Protein AF-A0A9N8EXK6-F1 (afdb_monomer)

Secondary structure (DSSP, 8-state):
--HHHHHHHHHHHHHHHHHHHHHHHHHHHHHHHHHHHHHTTHHHHHHHHHHHHHHHHHHHHHHHHHHHHHHHHHHHHHHHHHHHHHHHHHHHHH---HHHHHHHHHHHSSHHHHHHHHHHHHHHHHHHHHHHHHHHHHHHHHHHHHHS-HHHHHHHHHHHTSSTHHHHHHHHHHHHHHHHHHHHHHHHHHHHHHHHHS-HHHHHHHHHHHHHHHHHHHHHHHHHHHHHHHHHHHHHHHHHHHHS--TT-HHHHHHHHHHHHHHHHHHHHHHHHHHHHHHHHHHHHHHHHHHHHHHHHHHHHHHHHHHHHHHHHHHHHHHHHHHHHHHHHHHHHHHHHHHHHHHHHHHTTTSHHHHHHHHHHHT-HHHHHHHHHHHHHHHHHHHHHHHHHHHHHHHHHHHHTS-HHHHTT--HHHHT--TTPPPPP--HHHHHHHHHHHHHHHHS-HHHHHHHHHHHHHHHHHHHHHHHHHHHHHHHHHHHHHHHHHHHHS---HHHHHHHHHHHHHHHHHHHHHHHHHHHHHHHHHHHHHHHHHHHHHHSHHHHTT--HHHHHHHHHHHHHHHHHHHHHHHHHHHHHHHHTT-

pLDDT: mean 72.61, std 12.37, range [32.59, 92.62]

Solvent-accessible surface area (backbone atoms only — not comparable to full-atom values): 29901 Å² total; per-residue (Å²): 131,62,71,68,56,56,54,50,52,45,55,50,47,52,54,50,47,57,51,47,50,56,48,48,53,52,47,48,56,48,45,54,52,47,51,52,29,57,74,68,57,45,42,61,54,42,53,52,48,48,50,52,40,33,52,54,34,24,53,33,18,50,54,28,29,53,34,30,54,52,41,44,55,52,47,49,56,51,40,53,52,39,49,52,51,36,53,44,57,49,32,74,75,78,64,78,51,72,66,52,50,51,55,48,47,46,51,66,72,38,57,57,50,50,49,49,52,51,51,46,49,51,40,46,58,39,43,50,52,29,35,53,34,50,50,52,34,42,51,43,52,52,58,42,55,75,58,48,56,67,70,58,50,54,51,33,55,63,63,54,72,76,73,55,68,65,60,50,49,52,50,49,58,52,47,53,56,59,70,47,41,67,60,56,52,49,54,47,50,50,30,43,55,45,48,77,73,39,38,53,75,55,20,49,54,41,44,40,52,36,33,55,51,46,46,57,48,52,54,49,38,44,53,45,36,50,53,50,26,53,52,20,52,50,49,25,54,50,29,49,54,58,73,75,45,73,81,85,48,59,69,61,50,47,53,49,48,31,54,53,49,49,50,56,70,43,32,74,52,50,51,53,44,37,56,48,39,46,53,51,49,53,53,52,44,52,40,54,50,52,52,48,55,50,51,52,54,52,47,56,22,51,52,47,29,46,51,28,41,58,63,28,50,60,31,37,54,52,23,41,52,29,44,53,52,28,49,57,38,49,54,52,37,50,55,52,47,49,53,51,33,55,44,46,56,44,37,78,66,73,45,77,65,14,56,51,39,50,52,62,55,29,72,30,56,69,59,51,48,45,44,50,39,46,50,53,29,42,52,30,42,51,51,22,33,52,29,39,49,52,32,26,52,36,45,46,52,20,56,73,56,41,52,58,44,72,46,73,84,58,52,52,77,65,64,30,61,56,97,81,61,86,78,80,80,84,52,67,67,59,44,53,51,44,51,53,45,32,52,46,35,68,73,47,55,69,67,58,18,54,58,45,45,41,60,44,38,49,51,48,48,58,50,46,53,50,47,51,53,51,45,51,52,52,45,50,48,34,52,50,52,48,53,52,38,55,54,61,71,48,87,78,53,73,69,57,44,52,54,48,52,38,50,50,27,24,47,39,53,53,32,54,52,44,44,53,46,36,55,48,47,40,54,46,43,51,44,52,44,52,34,52,51,45,48,48,64,53,52,21,55,79,47,60,72,66,56,52,70,66,60,52,52,51,51,52,50,50,50,52,47,52,55,50,48,55,49,50,50,53,52,49,53,51,51,52,57,54,49,67,73,73,110

Nearest PDB structures (foldseek):
  4tql-assembly1_A  TM=2.658E-01  e=2.166E+00  synthetic construct
  8w20-assembly1_A  TM=1.130E-01  e=6.879E-01  Streptomyces coelicolor A3(2)

Sequence (583 aa):
MPKWWQTAVGKVGDAIEDVGDAIEDAAEDVWDAGEDLVKNGTCYKTVSKLHQNGSECYQLAVETSELCETTQQRGNDMIEFGSEITETLHGFSTKMDVETLETIKDLMDGDRLRESMQLAKDMDDIALSCVDKSVRMMEIMEETMDTVPPPIQKMINKMAGNDDAEAIQEKERSMEILSTLDQDLDDVKFCIDALMHLNIATALKVGTQACENLYAKATLSRQMFNTIRGFSDEVSSYTEAIDEGDVGDMIKLAAKMKDMWHCLKLAGFMRQLAEGAAKVINVMIDLFKAMSDRLSTLWAALAFAKDCMTDCIEYVGQARTLVLDARDKSNLLVERSRFIAEKMKDIGSFNKESIAAAKELSDGDEIKEVISLATNMDDLVLECAGKVIIMVKRVNEGFHNLPDIITADIDVEEEGKKDEDPEPDDIEENVAQMDKSREIIENEDIITAARATVPGFRDILDNEDTCQNMLKVVEGFTGDANNTIESFLGVWDLESAMVKISEMCRMVRLGELIKQFAERVKRLLNSIIAWLKSMVDKISIDNLTKIDLGDTIEGAVDAIKDSAEDFAETAGDIAQKLQFWKD

Structure (mmCIF, N/CA/C/O backbone):
data_AF-A0A9N8EXK6-F1
#
_entry.id   AF-A0A9N8EXK6-F1
#
loop_
_atom_site.group_PDB
_atom_site.id
_atom_site.type_symbol
_atom_site.label_atom_id
_atom_site.label_alt_id
_atom_site.label_comp_id
_atom_site.label_asym_id
_atom_site.label_entity_id
_atom_site.label_seq_id
_atom_site.pdbx_PDB_ins_code
_atom_site.Cartn_x
_atom_site.Cartn_y
_atom_site.Cartn_z
_atom_site.occupancy
_atom_site.B_iso_or_equiv
_atom_site.auth_seq_id
_atom_site.auth_comp_id
_atom_site.auth_asym_id
_atom_site.auth_atom_id
_atom_site.pdbx_PDB_model_num
ATOM 1 N N . MET A 1 1 ? 84.490 -1.532 -56.311 1.00 47.28 1 MET A N 1
ATOM 2 C CA . MET A 1 1 ? 83.306 -1.924 -55.515 1.00 47.28 1 MET A CA 1
ATOM 3 C C . MET A 1 1 ? 83.463 -3.364 -55.050 1.00 47.28 1 MET A C 1
ATOM 5 O O . MET A 1 1 ? 83.958 -4.165 -55.838 1.00 47.28 1 MET A O 1
ATOM 9 N N . PRO A 1 2 ? 83.089 -3.702 -53.806 1.00 49.09 2 PRO A N 1
ATOM 10 C CA . PRO A 1 2 ? 83.082 -5.084 -53.328 1.00 49.09 2 PRO A CA 1
ATOM 11 C C . PRO A 1 2 ? 82.089 -5.950 -54.123 1.00 49.09 2 PRO A C 1
ATOM 13 O O . PRO A 1 2 ? 80.990 -5.489 -54.418 1.00 49.09 2 PRO A O 1
ATOM 16 N N . LYS A 1 3 ? 82.435 -7.209 -54.433 1.00 50.03 3 LYS A N 1
ATOM 17 C CA . LYS A 1 3 ? 81.564 -8.136 -55.195 1.00 50.03 3 LYS A CA 1
ATOM 18 C C . LYS A 1 3 ? 80.172 -8.318 -54.573 1.00 50.03 3 LYS A C 1
ATOM 20 O O . LYS A 1 3 ? 79.199 -8.435 -55.303 1.00 50.03 3 LYS A O 1
ATOM 25 N N . TRP A 1 4 ? 80.065 -8.272 -53.244 1.00 50.50 4 TRP A N 1
ATOM 26 C CA . TRP A 1 4 ? 78.782 -8.381 -52.542 1.00 50.50 4 TRP A CA 1
ATOM 27 C C . TRP A 1 4 ? 77.844 -7.193 -52.811 1.00 50.50 4 TRP A C 1
ATOM 29 O O . TRP A 1 4 ? 76.633 -7.374 -52.812 1.00 50.50 4 TRP A O 1
ATOM 39 N N . TRP A 1 5 ? 78.386 -6.007 -53.115 1.00 32.59 5 TRP A N 1
ATOM 40 C CA . TRP A 1 5 ? 77.599 -4.827 -53.480 1.00 32.59 5 TRP A CA 1
ATOM 41 C C . TRP A 1 5 ? 76.965 -4.988 -54.863 1.00 32.59 5 TRP A C 1
ATOM 43 O O . TRP A 1 5 ? 75.802 -4.663 -55.051 1.00 32.59 5 TRP A O 1
ATOM 53 N N . GLN A 1 6 ? 77.700 -5.549 -55.827 1.00 45.50 6 GLN A N 1
ATOM 54 C CA . GLN A 1 6 ? 77.165 -5.829 -57.165 1.00 45.50 6 GLN A CA 1
ATOM 55 C C . GLN A 1 6 ? 76.094 -6.925 -57.135 1.00 45.50 6 GLN A C 1
ATOM 57 O O . GLN A 1 6 ? 75.105 -6.817 -57.845 1.00 45.50 6 GLN A O 1
ATOM 62 N N . THR A 1 7 ? 76.242 -7.940 -56.278 1.00 54.22 7 THR A N 1
ATOM 63 C CA . THR A 1 7 ? 75.213 -8.977 -56.095 1.00 54.22 7 THR A CA 1
ATOM 64 C C . THR A 1 7 ? 73.978 -8.455 -55.355 1.00 54.22 7 THR A C 1
ATOM 66 O O . THR A 1 7 ? 72.872 -8.865 -55.680 1.00 54.22 7 THR A O 1
ATOM 69 N N . ALA A 1 8 ? 74.139 -7.550 -54.385 1.00 38.84 8 ALA A N 1
ATOM 70 C CA . ALA A 1 8 ? 73.014 -6.924 -53.688 1.00 38.84 8 ALA A CA 1
ATOM 71 C C . ALA A 1 8 ? 72.250 -5.946 -54.594 1.00 38.84 8 ALA A C 1
ATOM 73 O O . ALA A 1 8 ? 71.028 -5.990 -54.629 1.00 38.84 8 ALA A O 1
ATOM 74 N N . VAL A 1 9 ? 72.959 -5.121 -55.372 1.00 39.28 9 VAL A N 1
ATOM 75 C CA . VAL A 1 9 ? 72.348 -4.226 -56.368 1.00 39.28 9 VAL A CA 1
ATOM 76 C C . VAL A 1 9 ? 71.704 -5.020 -57.504 1.00 39.28 9 VAL A C 1
ATOM 78 O O . VAL A 1 9 ? 70.637 -4.632 -57.949 1.00 39.28 9 VAL A O 1
ATOM 81 N N . GLY A 1 10 ? 72.298 -6.145 -57.921 1.00 42.47 10 GLY A N 1
ATOM 82 C CA . GLY A 1 10 ? 71.691 -7.067 -58.885 1.00 42.47 10 GLY A CA 1
ATOM 83 C C . GLY A 1 10 ? 70.380 -7.652 -58.369 1.00 42.47 10 GLY A C 1
ATOM 84 O O . GLY A 1 10 ? 69.368 -7.480 -59.012 1.00 42.47 10 GLY A O 1
ATOM 85 N N . LYS A 1 11 ? 70.354 -8.201 -57.147 1.00 48.88 11 LYS A N 1
ATOM 86 C CA . LYS A 1 11 ? 69.117 -8.738 -56.546 1.00 48.88 11 LYS A CA 1
ATOM 87 C C . LYS A 1 11 ? 68.039 -7.685 -56.284 1.00 48.88 11 LYS A C 1
ATOM 89 O O . LYS A 1 11 ? 66.863 -8.016 -56.293 1.00 48.88 11 LYS A O 1
ATOM 94 N N . VAL A 1 12 ? 68.432 -6.445 -55.993 1.00 35.62 12 VAL A N 1
ATOM 95 C CA . VAL A 1 12 ? 67.498 -5.315 -55.888 1.00 35.62 12 VAL A CA 1
ATOM 96 C C . VAL A 1 12 ? 67.018 -4.891 -57.275 1.00 35.62 12 VAL A C 1
ATOM 98 O O . VAL A 1 12 ? 65.855 -4.554 -57.409 1.00 35.62 12 VAL A O 1
ATOM 101 N N . GLY A 1 13 ? 67.877 -4.947 -58.295 1.00 33.56 13 GLY A N 1
ATOM 102 C CA . GLY A 1 13 ? 67.512 -4.748 -59.698 1.00 33.56 13 GLY A CA 1
ATOM 103 C C . GLY A 1 13 ? 66.505 -5.791 -60.169 1.00 33.56 13 GLY A C 1
ATOM 104 O O . GLY A 1 13 ? 65.425 -5.403 -60.579 1.00 33.56 13 GLY A O 1
ATOM 105 N N . ASP A 1 14 ? 66.809 -7.076 -59.978 1.00 47.34 14 ASP A N 1
ATOM 106 C CA . ASP A 1 14 ? 65.935 -8.204 -60.314 1.00 47.34 14 ASP A CA 1
ATOM 107 C C . ASP A 1 14 ? 64.597 -8.106 -59.556 1.00 47.34 14 ASP A C 1
ATOM 109 O O . ASP A 1 14 ? 63.543 -8.284 -60.140 1.00 47.34 14 ASP A O 1
ATOM 113 N N . ALA A 1 15 ? 64.603 -7.729 -58.269 1.00 40.38 15 ALA A N 1
ATOM 114 C CA . ALA A 1 15 ? 63.366 -7.536 -57.504 1.00 40.38 15 ALA A CA 1
ATOM 115 C C . ALA A 1 15 ? 62.570 -6.282 -57.916 1.00 40.38 15 ALA A C 1
ATOM 117 O O . ALA A 1 15 ? 61.361 -6.239 -57.717 1.00 40.38 15 ALA A O 1
ATOM 118 N N . ILE A 1 16 ? 63.228 -5.243 -58.441 1.00 35.41 16 ILE A N 1
ATOM 119 C CA . ILE A 1 16 ? 62.566 -4.054 -59.001 1.00 35.41 16 ILE A CA 1
ATOM 120 C C . ILE A 1 16 ? 62.006 -4.367 -60.392 1.00 35.41 16 ILE A C 1
ATOM 122 O O . ILE A 1 16 ? 60.938 -3.865 -60.720 1.00 35.41 16 ILE A O 1
ATOM 126 N N . GLU A 1 17 ? 62.696 -5.195 -61.176 1.00 41.50 17 GLU A N 1
ATOM 127 C CA . GLU A 1 17 ? 62.265 -5.688 -62.488 1.00 41.50 17 GLU A CA 1
ATOM 128 C C . GLU A 1 17 ? 61.077 -6.648 -62.332 1.00 41.50 17 GLU A C 1
ATOM 130 O O . GLU A 1 17 ? 60.034 -6.382 -62.905 1.00 41.50 17 GLU A O 1
ATOM 135 N N . ASP A 1 18 ? 61.133 -7.617 -61.410 1.00 47.44 18 ASP A N 1
ATOM 136 C CA . ASP A 1 18 ? 60.008 -8.507 -61.069 1.00 47.44 18 ASP A CA 1
ATOM 137 C C . ASP A 1 18 ? 58.772 -7.733 -60.556 1.00 47.44 18 ASP A C 1
ATOM 139 O O . ASP A 1 18 ? 57.627 -8.129 -60.779 1.00 47.44 18 ASP A O 1
ATOM 143 N N . VAL A 1 19 ? 58.980 -6.623 -59.834 1.00 38.16 19 VAL A N 1
ATOM 144 C CA . VAL A 1 19 ? 57.895 -5.721 -59.405 1.00 38.16 19 VAL A CA 1
ATOM 145 C C . VAL A 1 19 ? 57.391 -4.872 -60.572 1.00 38.16 19 VAL A C 1
ATOM 147 O O . VAL A 1 19 ? 56.194 -4.610 -60.637 1.00 38.16 19 VAL A O 1
ATOM 150 N N . GLY A 1 20 ? 58.279 -4.453 -61.475 1.00 37.44 20 GLY A N 1
ATOM 151 C CA . GLY A 1 20 ? 57.950 -3.739 -62.705 1.00 37.44 20 GLY A CA 1
ATOM 152 C C . GLY A 1 20 ? 57.084 -4.584 -63.632 1.00 37.44 20 GLY A C 1
ATOM 153 O O . GLY A 1 20 ? 55.996 -4.143 -63.980 1.00 37.44 20 GLY A O 1
ATOM 154 N N . ASP A 1 21 ? 57.501 -5.818 -63.906 1.00 51.03 21 ASP A N 1
ATOM 155 C CA . ASP A 1 21 ? 56.786 -6.788 -64.737 1.00 51.03 21 ASP A CA 1
ATOM 156 C C . ASP A 1 21 ? 55.436 -7.160 -64.109 1.00 51.03 21 ASP A C 1
ATOM 158 O O . ASP A 1 21 ? 54.413 -7.156 -64.779 1.00 51.03 21 ASP A O 1
ATOM 162 N N . ALA A 1 22 ? 55.368 -7.367 -62.788 1.00 48.62 22 ALA A N 1
ATOM 163 C CA . ALA A 1 22 ? 54.093 -7.623 -62.111 1.00 48.62 22 ALA A CA 1
ATOM 164 C C . ALA A 1 22 ? 53.143 -6.406 -62.096 1.00 48.62 22 ALA A C 1
ATOM 166 O O . ALA A 1 22 ? 51.932 -6.576 -61.934 1.00 48.62 22 ALA A O 1
ATOM 167 N N . ILE A 1 23 ? 53.675 -5.182 -62.198 1.00 42.28 23 ILE A N 1
ATOM 168 C CA . ILE A 1 23 ? 52.890 -3.951 -62.367 1.00 42.28 23 ILE A CA 1
ATOM 169 C C . ILE A 1 23 ? 52.462 -3.796 -63.827 1.00 42.28 23 ILE A C 1
ATOM 171 O O . ILE A 1 23 ? 51.334 -3.374 -64.055 1.00 42.28 23 ILE A O 1
ATOM 175 N N . GLU A 1 24 ? 53.321 -4.140 -64.787 1.00 48.31 24 GLU A N 1
ATOM 176 C CA . GLU A 1 24 ? 53.043 -4.097 -66.224 1.00 48.31 24 GLU A CA 1
ATOM 177 C C . GLU A 1 24 ? 51.989 -5.139 -66.611 1.00 48.31 24 GLU A C 1
ATOM 179 O O . GLU A 1 24 ? 50.975 -4.756 -67.181 1.00 48.31 24 GLU A O 1
ATOM 184 N N . ASP A 1 25 ? 52.122 -6.390 -66.165 1.00 57.62 25 ASP A N 1
ATOM 185 C CA . ASP A 1 25 ? 51.130 -7.457 -66.357 1.00 57.62 25 ASP A CA 1
ATOM 186 C C . ASP A 1 25 ? 49.782 -7.096 -65.713 1.00 57.62 25 ASP A C 1
ATOM 188 O O . ASP A 1 25 ? 48.719 -7.274 -66.303 1.00 57.62 25 ASP A O 1
ATOM 192 N N . ALA A 1 26 ? 49.797 -6.538 -64.495 1.00 48.81 26 ALA A N 1
ATOM 193 C CA . ALA A 1 26 ? 48.573 -6.077 -63.841 1.00 48.81 26 ALA A CA 1
ATOM 194 C C . ALA A 1 26 ? 47.967 -4.850 -64.542 1.00 48.81 26 ALA A C 1
ATOM 196 O O . ALA A 1 26 ? 46.749 -4.680 -64.524 1.00 48.81 26 ALA A O 1
ATOM 197 N N . ALA A 1 27 ? 48.796 -3.989 -65.137 1.00 41.97 27 ALA A N 1
ATOM 198 C CA . ALA A 1 27 ? 48.351 -2.839 -65.908 1.00 41.97 27 ALA A CA 1
ATOM 199 C C . ALA A 1 27 ? 47.786 -3.258 -67.272 1.00 41.97 27 ALA A C 1
ATOM 201 O O . ALA A 1 27 ? 46.765 -2.700 -67.658 1.00 41.97 27 ALA A O 1
ATOM 202 N N . GLU A 1 28 ? 48.374 -4.245 -67.955 1.00 54.81 28 GLU A N 1
ATOM 203 C CA . GLU A 1 28 ? 47.844 -4.851 -69.184 1.00 54.81 28 GLU A CA 1
ATOM 204 C C . GLU A 1 28 ? 46.526 -5.583 -68.912 1.00 54.81 28 GLU A C 1
ATOM 206 O O . GLU A 1 28 ? 45.535 -5.296 -69.577 1.00 54.81 28 GLU A O 1
ATOM 211 N N . ASP A 1 29 ? 46.446 -6.414 -67.868 1.00 52.94 29 ASP A N 1
ATOM 212 C CA . ASP A 1 29 ? 45.201 -7.090 -67.472 1.00 52.94 29 ASP A CA 1
ATOM 213 C C . ASP A 1 29 ? 44.077 -6.087 -67.136 1.00 52.94 29 ASP A C 1
ATOM 215 O O . ASP A 1 29 ? 42.905 -6.308 -67.459 1.00 52.94 29 ASP A O 1
ATOM 219 N N . VAL A 1 30 ? 44.409 -4.967 -66.477 1.00 48.59 30 VAL A N 1
ATOM 220 C CA . VAL A 1 30 ? 43.459 -3.881 -66.169 1.00 48.59 30 VAL A CA 1
ATOM 221 C C . VAL A 1 30 ? 43.098 -3.081 -67.421 1.00 48.59 30 VAL A C 1
ATOM 223 O O . VAL A 1 30 ? 41.945 -2.666 -67.561 1.00 48.59 30 VAL A O 1
ATOM 226 N N . TRP A 1 31 ? 44.049 -2.871 -68.331 1.00 52.16 31 TRP A N 1
ATOM 227 C CA . TRP A 1 31 ? 43.849 -2.146 -69.582 1.00 52.16 31 TRP A CA 1
ATOM 228 C C . TRP A 1 31 ? 42.960 -2.928 -70.548 1.00 52.16 31 TRP A C 1
ATOM 230 O O . TRP A 1 31 ? 41.976 -2.373 -71.032 1.00 52.16 31 TRP A O 1
ATOM 240 N N . ASP A 1 32 ? 43.223 -4.218 -70.749 1.00 57.62 32 ASP A N 1
ATOM 241 C CA . ASP A 1 32 ? 42.439 -5.104 -71.613 1.00 57.62 32 ASP A CA 1
ATOM 242 C C . ASP A 1 32 ? 41.028 -5.326 -71.052 1.00 57.62 32 ASP A C 1
ATOM 244 O O . ASP A 1 32 ? 40.035 -5.208 -71.777 1.00 57.62 32 ASP A O 1
ATOM 248 N N . ALA A 1 33 ? 40.901 -5.536 -69.736 1.00 54.75 33 ALA A N 1
ATOM 249 C CA . ALA A 1 33 ? 39.595 -5.584 -69.079 1.00 54.75 33 ALA A CA 1
ATOM 250 C C . ALA A 1 33 ? 38.851 -4.240 -69.183 1.00 54.75 33 ALA A C 1
ATOM 252 O O . ALA A 1 33 ? 37.631 -4.213 -69.370 1.00 54.75 33 ALA A O 1
ATOM 253 N N . GLY A 1 34 ? 39.569 -3.118 -69.084 1.00 48.12 34 GLY A N 1
ATOM 254 C CA . GLY A 1 34 ? 39.031 -1.774 -69.270 1.00 48.12 34 GLY A CA 1
ATOM 255 C C . GLY A 1 34 ? 38.537 -1.533 -70.698 1.00 48.12 34 GLY A C 1
ATOM 256 O O . GLY A 1 34 ? 37.442 -0.997 -70.892 1.00 48.12 34 GLY A O 1
ATOM 257 N N . GLU A 1 35 ? 39.291 -1.980 -71.700 1.00 49.00 35 GLU A N 1
ATOM 258 C CA . GLU A 1 35 ? 38.937 -1.857 -73.112 1.00 49.00 35 GLU A CA 1
ATOM 259 C C . GLU A 1 35 ? 37.691 -2.695 -73.453 1.00 49.00 35 GLU A C 1
ATOM 261 O O . GLU A 1 35 ? 36.781 -2.200 -74.126 1.00 49.00 35 GLU A O 1
ATOM 266 N N . ASP A 1 36 ? 37.587 -3.918 -72.923 1.00 55.50 36 ASP A N 1
ATOM 267 C CA . ASP A 1 36 ? 36.416 -4.791 -73.086 1.00 55.50 36 ASP A CA 1
ATOM 268 C C . ASP A 1 36 ? 35.167 -4.254 -72.367 1.00 55.50 36 ASP A C 1
ATOM 270 O O . ASP A 1 36 ? 34.054 -4.305 -72.908 1.00 55.50 36 ASP A O 1
ATOM 274 N N . LEU A 1 37 ? 35.321 -3.676 -71.172 1.00 52.09 37 LEU A N 1
ATOM 275 C CA . LEU A 1 37 ? 34.221 -3.042 -70.437 1.00 52.09 37 LEU A CA 1
ATOM 276 C C . LEU A 1 37 ? 33.669 -1.816 -71.179 1.00 52.09 37 LEU A C 1
ATOM 278 O O . LEU A 1 37 ? 32.449 -1.597 -71.187 1.00 52.09 37 LEU A O 1
ATOM 282 N N . VAL A 1 38 ? 34.544 -1.029 -71.813 1.00 53.09 38 VAL A N 1
ATOM 283 C CA . VAL A 1 38 ? 34.170 0.130 -72.637 1.00 53.09 38 VAL A CA 1
ATOM 284 C C . VAL A 1 38 ? 33.515 -0.317 -73.949 1.00 53.09 38 VAL A C 1
ATOM 286 O O . VAL A 1 38 ? 32.448 0.195 -74.295 1.00 53.09 38 VAL A O 1
ATOM 289 N N . LYS A 1 39 ? 34.076 -1.317 -74.646 1.00 54.19 39 LYS A N 1
ATOM 290 C CA . LYS A 1 39 ? 33.536 -1.856 -75.912 1.00 54.19 39 LYS A CA 1
ATOM 291 C C . LYS A 1 39 ? 32.153 -2.497 -75.751 1.00 54.19 39 LYS A C 1
ATOM 293 O O . LYS A 1 39 ? 31.305 -2.336 -76.627 1.00 54.19 39 LYS A O 1
ATOM 298 N N . ASN A 1 40 ? 31.889 -3.158 -74.624 1.00 55.09 40 ASN A N 1
ATOM 299 C CA . ASN A 1 40 ? 30.618 -3.844 -74.364 1.00 55.09 40 ASN A CA 1
ATOM 300 C C . ASN A 1 40 ? 29.544 -2.949 -73.712 1.00 55.09 40 ASN A C 1
ATOM 302 O O . ASN A 1 40 ? 28.491 -3.444 -73.304 1.00 55.09 40 ASN A O 1
ATOM 306 N N . GLY A 1 41 ? 29.799 -1.642 -73.541 1.00 53.66 41 GLY A N 1
ATOM 307 C CA . GLY A 1 41 ? 28.884 -0.711 -72.859 1.00 53.66 41 GLY A CA 1
ATOM 308 C C . GLY A 1 41 ? 28.605 -1.074 -71.392 1.00 53.66 41 GLY A C 1
ATOM 309 O O . GLY A 1 41 ? 27.662 -0.566 -70.784 1.00 53.66 41 GLY A O 1
ATOM 310 N N . THR A 1 42 ? 29.405 -1.981 -70.828 1.00 58.31 42 THR A N 1
ATOM 311 C CA . THR A 1 42 ? 29.230 -2.532 -69.479 1.00 58.31 42 THR A CA 1
ATOM 312 C C . THR A 1 42 ? 29.860 -1.599 -68.448 1.00 58.31 42 THR A C 1
ATOM 314 O O . THR A 1 42 ? 29.290 -1.418 -67.382 1.00 58.31 42 THR A O 1
ATOM 317 N N . CYS A 1 43 ? 30.931 -0.885 -68.823 1.00 58.81 43 CYS A N 1
ATOM 318 C CA . CYS A 1 43 ? 31.561 0.163 -68.017 1.00 58.81 43 CYS A CA 1
ATOM 319 C C . CYS A 1 43 ? 30.555 1.242 -67.585 1.00 58.81 43 CYS A C 1
ATOM 321 O O . CYS A 1 43 ? 30.432 1.536 -66.403 1.00 58.81 43 CYS A O 1
ATOM 323 N N . TYR A 1 44 ? 29.751 1.761 -68.521 1.00 59.16 44 TYR A N 1
ATOM 324 C CA . TYR A 1 44 ? 28.738 2.776 -68.213 1.00 59.16 44 TYR A CA 1
ATOM 325 C C . TYR A 1 44 ? 27.654 2.254 -67.257 1.00 59.16 44 TYR A C 1
ATOM 327 O O . TYR A 1 44 ? 27.244 2.963 -66.344 1.00 59.16 44 TYR A O 1
ATOM 335 N N . LYS A 1 45 ? 27.217 0.996 -67.421 1.00 67.56 45 LYS A N 1
ATOM 336 C CA . LYS A 1 45 ? 26.239 0.367 -66.518 1.00 67.56 45 LYS A CA 1
ATOM 337 C C . LYS A 1 45 ? 26.814 0.125 -65.123 1.00 67.56 45 LYS A C 1
ATOM 339 O O . LYS A 1 45 ? 26.122 0.381 -64.146 1.00 67.56 45 LYS A O 1
ATOM 344 N N . THR A 1 46 ? 28.059 -0.337 -65.033 1.00 66.19 46 THR A N 1
ATOM 345 C CA . THR A 1 46 ? 28.761 -0.560 -63.765 1.00 66.19 46 THR A CA 1
ATOM 346 C C . THR A 1 46 ? 28.993 0.755 -63.030 1.00 66.19 46 THR A C 1
ATOM 348 O O . THR A 1 46 ? 28.630 0.850 -61.866 1.00 66.19 46 THR A O 1
ATOM 351 N N . VAL A 1 47 ? 29.491 1.793 -63.710 1.00 63.59 47 VAL A N 1
ATOM 352 C CA . VAL A 1 47 ? 29.696 3.130 -63.123 1.00 63.59 47 VAL A CA 1
ATOM 353 C C . VAL A 1 47 ? 28.367 3.762 -62.701 1.00 63.59 47 VAL A C 1
ATOM 355 O O . VAL A 1 47 ? 28.268 4.278 -61.594 1.00 63.59 47 VAL A O 1
ATOM 358 N N . SER A 1 48 ? 27.321 3.668 -63.529 1.00 68.38 48 SER A N 1
ATOM 359 C CA . SER A 1 48 ? 25.986 4.171 -63.176 1.00 68.38 48 SER A CA 1
ATOM 360 C C . SER A 1 48 ? 25.391 3.447 -61.967 1.00 68.38 48 SER A C 1
ATOM 362 O O . SER A 1 48 ? 24.734 4.091 -61.155 1.00 68.38 48 SER A O 1
ATOM 364 N N . LYS A 1 49 ? 25.606 2.130 -61.840 1.00 74.75 49 LYS A N 1
ATOM 365 C CA . LYS A 1 49 ? 25.131 1.348 -60.692 1.00 74.75 49 LYS A CA 1
ATOM 366 C C . LYS A 1 49 ? 25.948 1.640 -59.428 1.00 74.75 49 LYS A C 1
ATOM 368 O O . LYS A 1 49 ? 25.357 1.797 -58.372 1.00 74.75 49 LYS A O 1
ATOM 373 N N . LEU A 1 50 ? 27.269 1.795 -59.545 1.00 66.62 50 LEU A N 1
ATOM 374 C CA . LEU A 1 50 ? 28.147 2.237 -58.452 1.00 66.62 50 LEU A CA 1
ATOM 375 C C . LEU A 1 50 ? 27.752 3.617 -57.925 1.00 66.62 50 LEU A C 1
ATOM 377 O O . LEU A 1 50 ? 27.695 3.811 -56.719 1.00 66.62 50 LEU A O 1
ATOM 381 N N . HIS A 1 51 ? 27.445 4.557 -58.817 1.00 67.12 51 HIS A N 1
ATOM 382 C CA . HIS A 1 51 ? 27.002 5.896 -58.439 1.00 67.12 51 HIS A CA 1
ATOM 383 C C . HIS A 1 51 ? 25.611 5.880 -57.784 1.00 67.12 51 HIS A C 1
ATOM 385 O O . HIS A 1 51 ? 25.423 6.497 -56.741 1.00 67.12 51 HIS A O 1
ATOM 391 N N . GLN A 1 52 ? 24.654 5.121 -58.336 1.00 78.12 52 GLN A N 1
ATOM 392 C CA . GLN A 1 52 ? 23.329 4.952 -57.726 1.00 78.12 52 GLN A CA 1
ATOM 393 C C . GLN A 1 52 ? 23.427 4.335 -56.324 1.00 78.12 52 GLN A C 1
ATOM 395 O O . GLN A 1 52 ? 22.863 4.875 -55.376 1.00 78.12 52 GLN A O 1
ATOM 400 N N . ASN A 1 53 ? 24.169 3.236 -56.192 1.00 77.56 53 ASN A N 1
ATOM 401 C CA . ASN A 1 53 ? 24.369 2.564 -54.915 1.00 77.56 53 ASN A CA 1
ATOM 402 C C . ASN A 1 53 ? 25.143 3.448 -53.928 1.00 77.56 53 ASN A C 1
ATOM 404 O O . ASN A 1 53 ? 24.807 3.477 -52.752 1.00 77.56 53 ASN A O 1
ATOM 408 N N . GLY A 1 54 ? 26.147 4.194 -54.397 1.00 71.19 54 GLY A N 1
ATOM 409 C CA . GLY A 1 54 ? 26.895 5.151 -53.583 1.00 71.19 54 GLY A CA 1
ATOM 410 C C . GLY A 1 54 ? 26.006 6.264 -53.031 1.00 71.19 54 GLY A C 1
ATOM 411 O O . GLY A 1 54 ? 26.101 6.578 -51.852 1.00 71.19 54 GLY A O 1
ATOM 412 N N . SER A 1 55 ? 25.093 6.799 -53.847 1.00 72.88 55 SER A N 1
ATOM 413 C CA . SER A 1 55 ? 24.129 7.824 -53.428 1.00 72.88 55 SER A CA 1
ATOM 414 C C . SER A 1 55 ? 23.087 7.289 -52.432 1.00 72.88 55 SER A C 1
ATOM 416 O O . SER A 1 55 ? 22.817 7.944 -51.427 1.00 72.88 55 SER A O 1
ATOM 418 N N . GLU A 1 56 ? 22.543 6.085 -52.654 1.00 81.31 56 GLU A N 1
ATOM 419 C CA . GLU A 1 56 ? 21.616 5.436 -51.707 1.00 81.31 56 GLU A CA 1
ATOM 420 C C . GLU A 1 56 ? 22.321 5.111 -50.378 1.00 81.31 56 GLU A C 1
ATOM 422 O O . GLU A 1 56 ? 21.782 5.372 -49.306 1.00 81.31 56 GLU A O 1
ATOM 427 N N . CYS A 1 57 ? 23.558 4.608 -50.446 1.00 74.31 57 CYS A N 1
ATOM 428 C CA . CYS A 1 57 ? 24.402 4.319 -49.288 1.00 74.31 57 CYS A CA 1
ATOM 429 C C . CYS A 1 57 ? 24.745 5.594 -48.500 1.00 74.31 57 CYS A C 1
ATOM 431 O O . CYS A 1 57 ? 24.608 5.599 -47.281 1.00 74.31 57 CYS A O 1
ATOM 433 N N . TYR A 1 58 ? 25.092 6.691 -49.184 1.00 74.62 58 TYR A N 1
ATOM 434 C CA . TYR A 1 58 ? 25.308 8.004 -48.566 1.00 74.62 58 TYR A CA 1
ATOM 435 C C . TYR A 1 58 ? 24.068 8.479 -47.804 1.00 74.62 58 TYR A C 1
ATOM 437 O O . TYR A 1 58 ? 24.161 8.851 -46.636 1.00 74.62 58 TYR A O 1
ATOM 445 N N . GLN A 1 59 ? 22.893 8.428 -48.439 1.00 79.69 59 GLN A N 1
ATOM 446 C CA . GLN A 1 59 ? 21.653 8.864 -47.803 1.00 79.69 59 GLN A CA 1
ATOM 447 C C . GLN A 1 59 ? 21.333 8.020 -46.562 1.00 79.69 59 GLN A C 1
ATOM 449 O O . GLN A 1 59 ? 21.006 8.569 -45.511 1.00 79.69 59 GLN A O 1
ATOM 454 N N . LEU A 1 60 ? 21.470 6.695 -46.657 1.00 80.44 60 LEU A N 1
ATOM 455 C CA . LEU A 1 60 ? 21.265 5.801 -45.517 1.00 80.44 60 LEU A CA 1
ATOM 456 C C . LEU A 1 60 ? 22.284 6.044 -44.405 1.00 80.44 60 LEU A C 1
ATOM 458 O O . LEU A 1 60 ? 21.914 5.962 -43.237 1.00 80.44 60 LEU A O 1
ATOM 462 N N . ALA A 1 61 ? 23.529 6.371 -44.747 1.00 72.12 61 ALA A N 1
ATOM 463 C CA . ALA A 1 61 ? 24.567 6.694 -43.781 1.00 72.12 61 ALA A CA 1
ATOM 464 C C . ALA A 1 61 ? 24.254 7.994 -43.019 1.00 72.12 61 ALA A C 1
ATOM 466 O O . ALA A 1 61 ? 24.360 8.039 -41.792 1.00 72.12 61 ALA A O 1
ATOM 467 N N . VAL A 1 62 ? 23.793 9.038 -43.712 1.00 75.69 62 VAL A N 1
ATOM 468 C CA . VAL A 1 62 ? 23.358 10.290 -43.071 1.00 75.69 62 VAL A CA 1
ATOM 469 C C . VAL A 1 62 ? 22.163 10.036 -42.150 1.00 75.69 62 VAL A C 1
ATOM 471 O O . VAL A 1 62 ? 22.212 10.375 -40.970 1.00 75.69 62 VAL A O 1
ATOM 474 N N . GLU A 1 63 ? 21.124 9.358 -42.646 1.00 82.12 63 GLU A N 1
ATOM 475 C CA . GLU A 1 63 ? 19.928 9.038 -41.856 1.00 82.12 63 GLU A CA 1
ATOM 476 C C . GLU A 1 63 ? 20.260 8.151 -40.640 1.00 82.12 63 GLU A C 1
ATOM 478 O O . GLU A 1 63 ? 19.712 8.344 -39.557 1.00 82.12 63 GLU A O 1
ATOM 483 N N . THR A 1 64 ? 21.181 7.194 -40.784 1.00 77.69 64 THR A N 1
ATOM 484 C CA . THR A 1 64 ? 21.645 6.340 -39.678 1.00 77.69 64 THR A CA 1
ATOM 485 C C . THR A 1 64 ? 22.429 7.146 -38.642 1.00 77.69 64 THR A C 1
ATOM 487 O O . THR A 1 64 ? 22.217 6.957 -37.445 1.00 77.69 64 THR A O 1
ATOM 490 N N . SER A 1 65 ? 23.285 8.082 -39.069 1.00 76.56 65 SER A N 1
ATOM 491 C CA . SER A 1 65 ? 24.030 8.968 -38.161 1.00 76.56 65 SER A CA 1
ATOM 492 C C . SER A 1 65 ? 23.084 9.855 -37.338 1.00 76.56 65 SER A C 1
ATOM 494 O O . SER A 1 65 ? 23.204 9.920 -36.112 1.00 76.56 65 SER A O 1
ATOM 496 N N . GLU A 1 66 ? 22.063 10.439 -37.977 1.00 80.25 66 GLU A N 1
ATOM 497 C CA . GLU A 1 66 ? 21.020 11.231 -37.305 1.00 80.25 66 GLU A CA 1
ATOM 498 C C . GLU A 1 66 ? 20.201 10.399 -36.300 1.00 80.25 66 GLU A C 1
ATOM 500 O O . GLU A 1 66 ? 19.920 10.849 -35.181 1.00 80.25 66 GLU A O 1
ATOM 505 N N . LEU A 1 67 ? 19.835 9.162 -36.661 1.00 80.00 67 LEU A N 1
ATOM 506 C CA . LEU A 1 67 ? 19.134 8.246 -35.757 1.00 80.00 67 LEU A CA 1
ATOM 507 C C . LEU A 1 67 ? 20.016 7.830 -34.577 1.00 80.00 67 LEU A C 1
ATOM 509 O O . LEU A 1 67 ? 19.524 7.780 -33.451 1.00 80.00 67 LEU A O 1
ATOM 513 N N . CYS A 1 68 ? 21.309 7.575 -34.796 1.00 74.62 68 CYS A N 1
ATOM 514 C CA . CYS A 1 68 ? 22.267 7.307 -33.725 1.00 74.62 68 CYS A CA 1
ATOM 515 C C . CYS A 1 68 ? 22.365 8.490 -32.758 1.00 74.62 68 CYS A C 1
ATOM 517 O O . CYS A 1 68 ? 22.292 8.282 -31.550 1.00 74.62 68 CYS A O 1
ATOM 519 N N . GLU A 1 69 ? 22.482 9.724 -33.256 1.00 79.38 69 GLU A N 1
ATOM 520 C CA . GLU A 1 69 ? 22.525 10.925 -32.412 1.00 79.38 69 GLU A CA 1
ATOM 521 C C . GLU A 1 69 ? 21.239 11.089 -31.593 1.00 79.38 69 GLU A C 1
ATOM 523 O O . GLU A 1 69 ? 21.288 11.298 -30.379 1.00 79.38 69 GLU A O 1
ATOM 528 N N . THR A 1 70 ? 20.083 10.895 -32.230 1.00 81.56 70 THR A N 1
ATOM 529 C CA . THR A 1 70 ? 18.789 10.947 -31.540 1.00 81.56 70 THR A CA 1
ATOM 530 C C . THR A 1 70 ? 18.686 9.849 -30.477 1.00 81.56 70 THR A C 1
ATOM 532 O O . THR A 1 70 ? 18.289 10.124 -29.345 1.00 81.56 70 THR A O 1
ATOM 535 N N . THR A 1 71 ? 19.099 8.619 -30.798 1.00 74.44 71 THR A N 1
ATOM 536 C CA . THR A 1 71 ? 19.092 7.484 -29.857 1.00 74.44 71 THR A CA 1
ATOM 537 C C . THR A 1 71 ? 20.023 7.732 -28.677 1.00 74.44 71 THR A C 1
ATOM 539 O O . THR A 1 71 ? 19.675 7.412 -27.546 1.00 74.44 71 THR A O 1
ATOM 542 N N . GLN A 1 72 ? 21.191 8.335 -28.908 1.00 77.06 72 GLN A N 1
ATOM 543 C CA . GLN A 1 72 ? 22.119 8.707 -27.841 1.00 77.06 72 GLN A CA 1
ATOM 544 C C . GLN A 1 72 ? 21.516 9.750 -26.907 1.00 77.06 72 GLN A C 1
ATOM 546 O O . GLN A 1 72 ? 21.629 9.605 -25.690 1.00 77.06 72 GLN A O 1
ATOM 551 N N . GLN A 1 73 ? 20.869 10.780 -27.461 1.00 83.56 73 GLN A N 1
ATOM 552 C CA . GLN A 1 73 ? 20.209 11.799 -26.655 1.00 83.56 73 GLN A CA 1
ATOM 553 C C . GLN A 1 73 ? 19.106 11.177 -25.798 1.00 83.56 73 GLN A C 1
ATOM 555 O O . GLN A 1 73 ? 19.124 11.337 -24.582 1.00 83.56 73 GLN A O 1
ATOM 560 N N . ARG A 1 74 ? 18.213 10.387 -26.405 1.00 79.25 74 ARG A N 1
ATOM 561 C CA . ARG A 1 74 ? 17.153 9.694 -25.662 1.00 79.25 74 ARG A CA 1
ATOM 562 C C . ARG A 1 74 ? 17.699 8.691 -24.644 1.00 79.25 74 ARG A C 1
ATOM 564 O O . ARG A 1 74 ? 17.145 8.549 -23.560 1.00 79.25 74 ARG A O 1
ATOM 571 N N . GLY A 1 75 ? 18.814 8.036 -24.960 1.00 76.56 75 GLY A N 1
ATOM 572 C CA . GLY A 1 75 ? 19.502 7.137 -24.041 1.00 76.56 75 GLY A CA 1
ATOM 573 C C . GLY A 1 75 ? 20.040 7.864 -22.813 1.00 76.56 75 GLY A C 1
ATOM 574 O O . GLY A 1 75 ? 19.964 7.322 -21.715 1.00 76.56 75 GLY A O 1
ATOM 575 N N . ASN A 1 76 ? 20.533 9.097 -22.969 1.00 78.44 76 ASN A N 1
ATOM 576 C CA . ASN A 1 76 ? 20.913 9.935 -21.832 1.00 78.44 76 ASN A CA 1
ATOM 577 C C . ASN A 1 76 ? 19.685 10.330 -20.998 1.00 78.44 76 ASN A C 1
ATOM 579 O O . ASN A 1 76 ? 19.758 10.228 -19.778 1.00 78.44 76 ASN A O 1
ATOM 583 N N . ASP A 1 77 ? 18.565 10.687 -21.638 1.00 81.38 77 ASP A N 1
ATOM 584 C CA . ASP A 1 77 ? 17.304 10.979 -20.940 1.00 81.38 77 ASP A CA 1
ATOM 585 C C . ASP A 1 77 ? 16.841 9.749 -20.107 1.00 81.38 77 ASP A C 1
ATOM 587 O O . ASP A 1 77 ? 16.441 9.882 -18.950 1.00 81.38 77 ASP A O 1
ATOM 591 N N . MET A 1 78 ? 16.962 8.522 -20.646 1.00 73.56 78 MET A N 1
ATOM 592 C CA . MET A 1 78 ? 16.648 7.278 -19.914 1.00 73.56 78 MET A CA 1
ATOM 593 C C . MET A 1 78 ? 17.630 6.993 -18.773 1.00 73.56 78 MET A C 1
ATOM 595 O O . MET A 1 78 ? 17.223 6.480 -17.730 1.00 73.56 78 MET A O 1
ATOM 599 N N . ILE A 1 79 ? 18.918 7.288 -18.968 1.00 76.69 79 ILE A N 1
ATOM 600 C CA . ILE A 1 79 ? 19.941 7.161 -17.924 1.00 76.69 79 ILE A CA 1
ATOM 601 C C . ILE A 1 79 ? 19.634 8.113 -16.771 1.00 76.69 79 ILE A C 1
ATOM 603 O O . ILE A 1 79 ? 19.650 7.681 -15.624 1.00 76.69 79 ILE A O 1
ATOM 607 N N . GLU A 1 80 ? 19.329 9.375 -17.071 1.00 81.94 80 GLU A N 1
ATOM 608 C CA . GLU A 1 80 ? 18.977 10.389 -16.076 1.00 81.94 80 GLU A CA 1
ATOM 609 C C . GLU A 1 80 ? 17.743 9.963 -15.277 1.00 81.94 80 GLU A C 1
ATOM 611 O O . GLU A 1 80 ? 17.783 9.957 -14.048 1.00 81.94 80 GLU A O 1
ATOM 616 N N . PHE A 1 81 ? 16.700 9.480 -15.956 1.00 76.00 81 PHE A N 1
ATOM 617 C CA . PHE A 1 81 ? 15.514 8.937 -15.297 1.00 76.00 81 PHE A CA 1
ATOM 618 C C . PHE A 1 81 ? 15.819 7.704 -14.428 1.00 76.00 81 PHE A C 1
ATOM 620 O O . PHE A 1 81 ? 15.325 7.580 -13.308 1.00 76.00 81 PHE A O 1
ATOM 627 N N . GLY A 1 82 ? 16.652 6.779 -14.915 1.00 72.94 82 GLY A N 1
ATOM 628 C CA . GLY A 1 82 ? 17.086 5.615 -14.141 1.00 72.94 82 GLY A CA 1
ATOM 629 C C . GLY A 1 82 ? 17.903 6.002 -12.903 1.00 72.94 82 GLY A C 1
ATOM 630 O O . GLY A 1 82 ? 17.719 5.416 -11.835 1.00 72.94 82 GLY A O 1
ATOM 631 N N . SER A 1 83 ? 18.771 7.009 -13.022 1.00 78.06 83 SER A N 1
ATOM 632 C CA . SER A 1 83 ? 19.523 7.584 -11.905 1.00 78.06 83 SER A CA 1
ATOM 633 C C . SER A 1 83 ? 18.602 8.260 -10.896 1.00 78.06 83 SER A C 1
ATOM 635 O O . SER A 1 83 ? 18.743 8.000 -9.709 1.00 78.06 83 SER A O 1
ATOM 637 N N . GLU A 1 84 ? 17.612 9.027 -11.349 1.00 77.81 84 GLU A N 1
ATOM 638 C CA . GLU A 1 84 ? 16.605 9.649 -10.488 1.00 77.81 84 GLU A CA 1
ATOM 639 C C . GLU A 1 84 ? 15.797 8.604 -9.706 1.00 77.81 84 GLU A C 1
ATOM 641 O O . GLU A 1 84 ? 15.644 8.724 -8.489 1.00 77.81 84 GLU A O 1
ATOM 646 N N . ILE A 1 85 ? 15.343 7.528 -10.364 1.00 70.69 85 ILE A N 1
ATOM 647 C CA . ILE A 1 85 ? 14.705 6.395 -9.676 1.00 70.69 85 ILE A CA 1
ATOM 648 C C . ILE A 1 85 ? 15.673 5.779 -8.669 1.00 70.69 85 ILE A C 1
ATOM 650 O O . ILE A 1 85 ? 15.281 5.515 -7.538 1.00 70.69 85 ILE A O 1
ATOM 654 N N . THR A 1 86 ? 16.931 5.552 -9.046 1.00 71.06 86 THR A N 1
ATOM 655 C CA . THR A 1 86 ? 17.931 4.933 -8.164 1.00 71.06 86 THR A CA 1
ATOM 656 C C . THR A 1 86 ? 18.189 5.786 -6.927 1.00 71.06 86 THR A C 1
ATOM 658 O O . THR A 1 86 ? 18.181 5.257 -5.820 1.00 71.06 86 THR A O 1
ATOM 661 N N . GLU A 1 87 ? 18.378 7.094 -7.092 1.00 74.62 87 GLU A N 1
ATOM 662 C CA . GLU A 1 87 ? 18.560 8.047 -5.995 1.00 74.62 87 GLU A CA 1
ATOM 663 C C . GLU A 1 87 ? 17.328 8.086 -5.097 1.00 74.62 87 GLU A C 1
ATOM 665 O O . GLU A 1 87 ? 17.458 8.012 -3.875 1.00 74.62 87 GLU A O 1
ATOM 670 N N . THR A 1 88 ? 16.137 8.077 -5.696 1.00 67.50 88 THR A N 1
ATOM 671 C CA . THR A 1 88 ? 14.872 8.009 -4.966 1.00 67.50 88 THR A CA 1
ATOM 672 C C . THR A 1 88 ? 14.789 6.719 -4.141 1.00 67.50 88 THR A C 1
ATOM 674 O O . THR A 1 88 ? 14.593 6.774 -2.926 1.00 67.50 88 THR A O 1
ATOM 677 N N . LEU A 1 89 ? 15.032 5.557 -4.767 1.00 64.94 89 LEU A N 1
ATOM 678 C CA . LEU A 1 89 ? 15.121 4.227 -4.141 1.00 64.94 89 LEU A CA 1
ATOM 679 C C . LEU A 1 89 ? 16.183 4.165 -3.033 1.00 64.94 89 LEU A C 1
ATOM 681 O O . LEU A 1 89 ? 15.980 3.507 -2.015 1.00 64.94 89 LEU A O 1
ATOM 685 N N . HIS A 1 90 ? 17.306 4.860 -3.192 1.00 66.50 90 HIS A N 1
ATOM 686 C CA . HIS A 1 90 ? 18.362 4.917 -2.185 1.00 66.50 90 HIS A CA 1
ATOM 687 C C . HIS A 1 90 ? 17.992 5.830 -1.006 1.00 66.50 90 HIS A C 1
ATOM 689 O O . HIS A 1 90 ? 18.285 5.504 0.152 1.00 66.50 90 HIS A O 1
ATOM 695 N N . GLY A 1 91 ? 17.284 6.929 -1.281 1.00 64.25 91 GLY A N 1
ATOM 696 C CA . GLY A 1 91 ? 16.675 7.806 -0.281 1.00 64.25 91 GLY A CA 1
ATOM 697 C C . GLY A 1 91 ? 15.712 7.047 0.634 1.00 64.25 91 GLY A C 1
ATOM 698 O O . GLY A 1 91 ? 15.766 7.222 1.854 1.00 64.25 91 GLY A O 1
ATOM 699 N N . PHE A 1 92 ? 14.942 6.095 0.082 1.00 60.16 92 PHE A N 1
ATOM 700 C CA . PHE A 1 92 ? 14.103 5.180 0.875 1.00 60.16 92 PHE A CA 1
ATOM 701 C C . PHE A 1 92 ? 14.898 4.354 1.904 1.00 60.16 92 PHE A C 1
ATOM 703 O O . PHE A 1 92 ? 14.340 3.976 2.929 1.00 60.16 92 PHE A O 1
ATOM 710 N N . SER A 1 93 ? 16.182 4.055 1.667 1.00 56.31 93 SER A N 1
ATOM 711 C CA . SER A 1 93 ? 16.972 3.174 2.542 1.00 56.31 93 SER A CA 1
ATOM 712 C C . SER A 1 93 ? 17.685 3.893 3.695 1.00 56.31 93 SER A C 1
ATOM 714 O O . SER A 1 93 ? 18.189 3.209 4.589 1.00 56.31 93 SER A O 1
ATOM 716 N N . THR A 1 94 ? 17.830 5.223 3.665 1.00 52.09 94 THR A N 1
ATOM 717 C CA . THR A 1 94 ? 18.806 5.917 4.535 1.00 52.09 94 THR A CA 1
ATOM 718 C C . THR A 1 94 ? 18.246 7.097 5.333 1.00 52.09 94 THR A C 1
ATOM 720 O O . THR A 1 94 ? 18.677 7.286 6.474 1.00 52.09 94 THR A O 1
ATOM 723 N N . LYS A 1 95 ? 17.297 7.865 4.778 1.00 53.28 95 LYS A N 1
ATOM 724 C CA . LYS A 1 95 ? 16.422 8.851 5.448 1.00 53.28 95 LYS A CA 1
ATOM 725 C C . LYS A 1 95 ? 15.688 9.640 4.368 1.00 53.28 95 LYS A C 1
ATOM 727 O O . LYS A 1 95 ? 16.347 10.215 3.508 1.00 53.28 95 LYS A O 1
ATOM 732 N N . MET A 1 96 ? 14.365 9.728 4.449 1.00 48.91 96 MET A N 1
ATOM 733 C CA . MET A 1 96 ? 13.577 10.442 3.447 1.00 48.91 96 MET A CA 1
ATOM 734 C C . MET A 1 96 ? 13.484 11.944 3.762 1.00 48.91 96 MET A C 1
ATOM 736 O O . MET A 1 96 ? 13.176 12.328 4.892 1.00 48.91 96 MET A O 1
ATOM 740 N N . ASP A 1 97 ? 13.762 12.799 2.777 1.00 56.50 97 ASP A N 1
ATOM 741 C CA . ASP A 1 97 ? 13.541 14.247 2.850 1.00 56.50 97 ASP A CA 1
ATOM 742 C C . ASP A 1 97 ? 12.374 14.693 1.948 1.00 56.50 97 ASP A C 1
ATOM 744 O O . ASP A 1 97 ? 11.793 13.909 1.197 1.00 56.50 97 ASP A O 1
ATOM 748 N N . VAL A 1 98 ? 11.973 15.962 2.077 1.00 55.53 98 VAL A N 1
ATOM 749 C CA . VAL A 1 98 ? 10.814 16.533 1.361 1.00 55.53 98 VAL A CA 1
ATOM 750 C C . VAL A 1 98 ? 11.024 16.546 -0.158 1.00 55.53 98 VAL A C 1
ATOM 752 O O . VAL A 1 98 ? 10.061 16.401 -0.902 1.00 55.53 98 VAL A O 1
ATOM 755 N N . GLU A 1 99 ? 12.269 16.687 -0.611 1.00 61.97 99 GLU A N 1
ATOM 756 C CA . GLU A 1 99 ? 12.626 16.719 -2.033 1.00 61.97 99 GLU A CA 1
ATOM 757 C C . GLU A 1 99 ? 12.489 15.316 -2.647 1.00 61.97 99 GLU A C 1
ATOM 759 O O . GLU A 1 99 ? 11.852 15.150 -3.684 1.00 61.97 99 GLU A O 1
ATOM 764 N N . THR A 1 100 ? 12.931 14.281 -1.923 1.00 60.19 100 THR A N 1
ATOM 765 C CA . THR A 1 100 ? 12.687 12.873 -2.273 1.00 60.19 100 THR A CA 1
ATOM 766 C C . THR A 1 100 ? 11.184 12.576 -2.357 1.00 60.19 100 THR A C 1
ATOM 768 O O . THR A 1 100 ? 10.744 11.875 -3.263 1.00 60.19 100 THR A O 1
ATOM 771 N N . LEU A 1 101 ? 10.370 13.138 -1.455 1.00 51.25 101 LEU A N 1
ATOM 772 C CA . LEU A 1 101 ? 8.908 12.987 -1.460 1.00 51.25 101 LEU A CA 1
ATOM 773 C C . LEU A 1 101 ? 8.218 13.645 -2.666 1.00 51.25 101 LEU A C 1
ATOM 775 O O . LEU A 1 101 ? 7.242 13.089 -3.168 1.00 51.25 101 LEU A O 1
ATOM 779 N N . GLU A 1 102 ? 8.690 14.803 -3.137 1.00 62.09 102 GLU A N 1
ATOM 780 C CA . GLU A 1 102 ? 8.163 15.437 -4.356 1.00 62.09 102 GLU A CA 1
ATOM 781 C C . GLU A 1 102 ? 8.509 14.619 -5.603 1.00 62.09 102 GLU A C 1
ATOM 783 O O . GLU A 1 102 ? 7.620 14.347 -6.407 1.00 62.09 102 GLU A O 1
ATOM 788 N N . THR A 1 103 ? 9.742 14.119 -5.714 1.00 63.75 103 THR A N 1
ATOM 789 C CA . THR A 1 103 ? 10.144 13.216 -6.805 1.00 63.75 103 THR A CA 1
ATOM 790 C C . THR A 1 103 ? 9.348 11.911 -6.787 1.00 63.75 103 THR A C 1
ATOM 792 O O . THR A 1 103 ? 8.886 11.438 -7.826 1.00 63.75 103 THR A O 1
ATOM 795 N N . ILE A 1 104 ? 9.116 11.344 -5.597 1.00 57.53 104 ILE A N 1
ATOM 796 C CA . ILE A 1 104 ? 8.238 10.182 -5.420 1.00 57.53 104 ILE A CA 1
ATOM 797 C C . ILE A 1 104 ? 6.828 10.522 -5.881 1.00 57.53 104 ILE A C 1
ATOM 799 O O . ILE A 1 104 ? 6.242 9.739 -6.615 1.00 57.53 104 ILE A O 1
ATOM 803 N N . LYS A 1 105 ? 6.282 11.676 -5.494 1.00 60.25 105 LYS A N 1
ATOM 804 C CA . LYS A 1 105 ? 4.944 12.094 -5.909 1.00 60.25 105 LYS A CA 1
ATOM 805 C C . LYS A 1 105 ? 4.840 12.252 -7.432 1.00 60.25 105 LYS A C 1
ATOM 807 O O . LYS A 1 105 ? 3.872 11.775 -8.010 1.00 60.25 105 LYS A O 1
ATOM 812 N N . ASP A 1 106 ? 5.838 12.834 -8.087 1.00 64.88 106 ASP A N 1
ATOM 813 C CA . ASP A 1 106 ? 5.871 12.958 -9.551 1.00 64.88 106 ASP A CA 1
ATOM 814 C C . ASP A 1 106 ? 5.980 11.585 -10.246 1.00 64.88 106 ASP A C 1
ATOM 816 O O . ASP A 1 106 ? 5.386 11.358 -11.305 1.00 64.88 106 ASP A O 1
ATOM 820 N N . LEU A 1 107 ? 6.687 10.631 -9.628 1.00 60.78 107 LEU A N 1
ATOM 821 C CA . LEU A 1 107 ? 6.683 9.223 -10.039 1.00 60.78 107 LEU A CA 1
ATOM 822 C C . LEU A 1 107 ? 5.327 8.536 -9.743 1.00 60.78 107 LEU A C 1
ATOM 824 O O . LEU A 1 107 ? 4.896 7.690 -10.528 1.00 60.78 107 LEU A O 1
ATOM 828 N N . MET A 1 108 ? 4.639 8.907 -8.653 1.00 59.00 108 MET A N 1
ATOM 829 C CA . MET A 1 108 ? 3.338 8.375 -8.202 1.00 59.00 108 MET A CA 1
ATOM 830 C C . MET A 1 108 ? 2.158 8.860 -9.045 1.00 59.00 108 MET A C 1
ATOM 832 O O . MET A 1 108 ? 1.244 8.079 -9.304 1.00 59.00 108 MET A O 1
ATOM 836 N N . ASP A 1 109 ? 2.176 10.117 -9.494 1.00 62.47 109 ASP A N 1
ATOM 837 C CA . ASP A 1 109 ? 1.155 10.688 -10.381 1.00 62.47 109 ASP A CA 1
ATOM 838 C C . ASP A 1 109 ? 1.214 10.030 -11.781 1.00 62.47 109 ASP A C 1
ATOM 840 O O . ASP A 1 109 ? 0.296 10.153 -12.597 1.00 62.47 109 ASP A O 1
ATOM 844 N N . GLY A 1 110 ? 2.271 9.248 -12.044 1.00 62.81 110 GLY A N 1
ATOM 845 C CA . GLY A 1 110 ? 2.410 8.363 -13.196 1.00 62.81 110 GLY A CA 1
ATOM 846 C C . GLY A 1 110 ? 2.747 9.088 -14.495 1.00 62.81 110 GLY A C 1
ATOM 847 O O . GLY A 1 110 ? 3.014 8.431 -15.500 1.00 62.81 110 GLY A O 1
ATOM 848 N N . ASP A 1 111 ? 2.768 10.420 -14.491 1.00 72.38 111 ASP A N 1
ATOM 849 C CA . ASP A 1 111 ? 3.100 11.229 -15.660 1.00 72.38 111 ASP A CA 1
ATOM 850 C C . ASP A 1 111 ? 4.565 11.034 -16.057 1.00 72.38 111 ASP A C 1
ATOM 852 O O . ASP A 1 111 ? 4.834 10.678 -17.203 1.00 72.38 111 ASP A O 1
ATOM 856 N N . ARG A 1 112 ? 5.498 11.103 -15.100 1.00 70.69 112 ARG A N 1
ATOM 857 C CA . ARG A 1 112 ? 6.933 10.914 -15.369 1.00 70.69 112 ARG A CA 1
ATOM 858 C C . ARG A 1 112 ? 7.272 9.489 -15.812 1.00 70.69 112 ARG A C 1
ATOM 860 O O . ARG A 1 112 ? 8.095 9.266 -16.697 1.00 70.69 112 ARG A O 1
ATOM 867 N N . LEU A 1 113 ? 6.578 8.501 -15.249 1.00 68.12 113 LEU A N 1
ATOM 868 C CA . LEU A 1 113 ? 6.711 7.101 -15.651 1.00 68.12 113 LEU A CA 1
ATOM 869 C C . LEU A 1 113 ? 6.133 6.847 -17.051 1.00 68.12 113 LEU A C 1
ATOM 871 O O . LEU A 1 113 ? 6.722 6.107 -17.836 1.00 68.12 113 LEU A O 1
ATOM 875 N N . ARG A 1 114 ? 5.009 7.491 -17.391 1.00 73.56 114 ARG A N 1
ATOM 876 C CA . ARG A 1 114 ? 4.412 7.443 -18.733 1.00 73.56 114 ARG A CA 1
ATOM 877 C C . ARG A 1 114 ? 5.309 8.127 -19.764 1.00 73.56 114 ARG A C 1
ATOM 879 O O . ARG A 1 114 ? 5.454 7.604 -20.866 1.00 73.56 114 ARG A O 1
ATOM 886 N N . GLU A 1 115 ? 5.926 9.249 -19.405 1.00 79.50 115 GLU A N 1
ATOM 887 C CA . GLU A 1 115 ? 6.943 9.923 -20.217 1.00 79.50 115 GLU A CA 1
ATOM 888 C C . GLU A 1 115 ? 8.149 9.014 -20.455 1.00 79.50 115 GLU A C 1
ATOM 890 O O . GLU A 1 115 ? 8.562 8.853 -21.600 1.00 79.50 115 GLU A O 1
ATOM 895 N N . SER A 1 116 ? 8.646 8.336 -19.418 1.00 71.88 116 SER A N 1
ATOM 896 C CA . SER A 1 116 ? 9.743 7.371 -19.545 1.00 71.88 116 SER A CA 1
ATOM 897 C C . SER A 1 116 ? 9.375 6.149 -20.397 1.00 71.88 116 SER A C 1
ATOM 899 O O . SER A 1 116 ? 10.157 5.716 -21.241 1.00 71.88 116 SER A O 1
ATOM 901 N N . MET A 1 117 ? 8.153 5.620 -20.271 1.00 71.06 117 MET A N 1
ATOM 902 C CA . MET A 1 117 ? 7.667 4.560 -21.162 1.00 71.06 117 MET A CA 1
ATOM 903 C C . MET A 1 117 ? 7.585 5.014 -22.617 1.00 71.06 117 MET A C 1
ATOM 905 O O . MET A 1 117 ? 7.939 4.253 -23.519 1.00 71.06 117 MET A O 1
ATOM 909 N N . GLN A 1 118 ? 7.099 6.234 -22.852 1.00 80.88 118 GLN A N 1
ATOM 910 C CA . GLN A 1 118 ? 7.037 6.796 -24.194 1.00 80.88 118 GLN A CA 1
ATOM 911 C C . GLN A 1 118 ? 8.446 7.010 -24.753 1.00 80.88 118 GLN A C 1
ATOM 913 O O . GLN A 1 118 ? 8.696 6.646 -25.894 1.00 80.88 118 GLN A O 1
ATOM 918 N N . LEU A 1 119 ? 9.374 7.505 -23.934 1.00 79.81 119 LEU A N 1
ATOM 919 C CA . LEU A 1 119 ? 10.784 7.663 -24.272 1.00 79.81 119 LEU A CA 1
ATOM 920 C C . LEU A 1 119 ? 11.442 6.326 -24.638 1.00 79.81 119 LEU A C 1
ATOM 922 O O . LEU A 1 119 ? 12.124 6.237 -25.655 1.00 79.81 119 LEU A O 1
ATOM 926 N N . ALA A 1 120 ? 11.207 5.278 -23.848 1.00 71.75 120 ALA A N 1
ATOM 927 C CA . ALA A 1 120 ? 11.745 3.949 -24.109 1.00 71.75 120 ALA A CA 1
ATOM 928 C C . ALA A 1 120 ? 11.173 3.356 -25.407 1.00 71.75 120 ALA A C 1
ATOM 930 O O . ALA A 1 120 ? 11.908 2.769 -26.197 1.00 71.75 120 ALA A O 1
ATOM 931 N N . LYS A 1 121 ? 9.876 3.564 -25.667 1.00 78.75 121 LYS A N 1
ATOM 932 C CA . LYS A 1 121 ? 9.231 3.161 -26.922 1.00 78.75 121 LYS A CA 1
ATOM 933 C C . LYS A 1 121 ? 9.788 3.922 -28.127 1.00 78.75 121 LYS A C 1
ATOM 935 O O . LYS A 1 121 ? 10.107 3.300 -29.132 1.00 78.75 121 LYS A O 1
ATOM 940 N N . ASP A 1 122 ? 9.941 5.239 -28.008 1.00 81.56 122 ASP A N 1
ATOM 941 C CA . ASP A 1 122 ? 10.559 6.065 -29.046 1.00 81.56 122 ASP A CA 1
ATOM 942 C C . ASP A 1 122 ? 11.989 5.574 -29.327 1.00 81.56 122 ASP A C 1
ATOM 944 O O . ASP A 1 122 ? 12.401 5.496 -30.481 1.00 81.56 122 ASP A O 1
ATOM 948 N N . MET A 1 123 ? 12.741 5.190 -28.290 1.00 75.81 123 MET A N 1
ATOM 949 C CA . MET A 1 123 ? 14.077 4.613 -28.451 1.00 75.81 123 MET A CA 1
ATOM 950 C C . MET A 1 123 ? 14.086 3.268 -29.165 1.00 75.81 123 MET A C 1
ATOM 952 O O . MET A 1 123 ? 14.983 3.055 -29.973 1.00 75.81 123 MET A O 1
ATOM 956 N N . ASP A 1 124 ? 13.135 2.375 -28.896 1.00 77.00 124 ASP A N 1
ATOM 957 C CA . ASP A 1 124 ? 13.018 1.103 -29.621 1.00 77.00 124 ASP A CA 1
ATOM 958 C C . ASP A 1 124 ? 12.700 1.342 -31.099 1.00 77.00 124 ASP A C 1
ATOM 960 O O . ASP A 1 124 ? 13.409 0.833 -31.964 1.00 77.00 124 ASP A O 1
ATOM 964 N N . ASP A 1 125 ? 11.737 2.219 -31.399 1.00 79.94 125 ASP A N 1
ATOM 965 C CA . ASP A 1 125 ? 11.380 2.580 -32.776 1.00 79.94 125 ASP A CA 1
ATOM 966 C C . ASP A 1 125 ? 12.585 3.185 -33.538 1.00 79.94 125 ASP A C 1
ATOM 968 O O . ASP A 1 125 ? 12.860 2.824 -34.689 1.00 79.94 125 ASP A O 1
ATOM 972 N N . ILE A 1 126 ? 13.344 4.086 -32.899 1.00 78.50 126 ILE A N 1
ATOM 973 C CA . ILE A 1 126 ? 14.532 4.725 -33.493 1.00 78.50 126 ILE A CA 1
ATOM 974 C C . ILE A 1 126 ? 15.684 3.721 -33.633 1.00 78.50 126 ILE A C 1
ATOM 976 O O . ILE A 1 126 ? 16.343 3.695 -34.675 1.00 78.50 126 ILE A O 1
ATOM 980 N N . ALA A 1 127 ? 15.924 2.878 -32.627 1.00 71.31 127 ALA A N 1
ATOM 981 C CA . ALA A 1 127 ? 16.982 1.876 -32.657 1.00 71.31 127 ALA A CA 1
ATOM 982 C C . ALA A 1 127 ? 16.725 0.810 -33.724 1.00 71.31 127 ALA A C 1
ATOM 984 O O . ALA A 1 127 ? 17.640 0.486 -34.476 1.00 71.31 127 ALA A O 1
ATOM 985 N N . LEU A 1 128 ? 15.488 0.320 -33.849 1.00 77.62 128 LEU A N 1
ATOM 986 C CA . LEU A 1 128 ? 15.088 -0.599 -34.915 1.00 77.62 128 LEU A CA 1
ATOM 987 C C . LEU A 1 128 ? 15.275 0.039 -36.294 1.00 77.62 128 LEU A C 1
ATOM 989 O O . LEU A 1 128 ? 15.857 -0.579 -37.179 1.00 77.62 128 LEU A O 1
ATOM 993 N N . SER A 1 129 ? 14.880 1.304 -36.460 1.00 81.38 129 SER A N 1
ATOM 994 C CA . SER A 1 129 ? 15.118 2.053 -37.702 1.00 81.38 129 SER A CA 1
ATOM 995 C C . SER A 1 129 ? 16.615 2.206 -38.012 1.00 81.38 129 SER A C 1
ATOM 997 O O . SER A 1 129 ? 17.034 2.052 -39.159 1.00 81.38 129 SER A O 1
ATOM 999 N N . CYS A 1 130 ? 17.444 2.458 -36.993 1.00 76.56 130 CYS A N 1
ATOM 1000 C CA . CYS A 1 130 ? 18.898 2.542 -37.126 1.00 76.56 130 CYS A CA 1
ATOM 1001 C C . CYS A 1 130 ? 19.507 1.193 -37.542 1.00 76.56 130 CYS A C 1
ATOM 1003 O O . CYS A 1 130 ? 20.344 1.149 -38.448 1.00 76.56 130 CYS A O 1
ATOM 1005 N N . VAL A 1 131 ? 19.044 0.089 -36.945 1.00 72.69 131 VAL A N 1
ATOM 1006 C CA . VAL A 1 131 ? 19.436 -1.279 -37.318 1.00 72.69 131 VAL A CA 1
ATOM 1007 C C . VAL A 1 131 ? 19.047 -1.563 -38.766 1.00 72.69 131 VAL A C 1
ATOM 1009 O O . VAL A 1 131 ? 19.904 -1.961 -39.550 1.00 72.69 131 VAL A O 1
ATOM 1012 N N . ASP A 1 132 ? 17.793 -1.315 -39.142 1.00 80.25 132 ASP A N 1
ATOM 1013 C CA . ASP A 1 132 ? 17.271 -1.592 -40.483 1.00 80.25 132 ASP A CA 1
ATOM 1014 C C . ASP A 1 132 ? 18.025 -0.803 -41.560 1.00 80.25 132 ASP A C 1
ATOM 1016 O O . ASP A 1 132 ? 18.419 -1.362 -42.587 1.00 80.25 132 ASP A O 1
ATOM 1020 N N . LYS A 1 133 ? 18.283 0.490 -41.322 1.00 82.00 133 LYS A N 1
ATOM 1021 C CA . LYS A 1 133 ? 19.056 1.327 -42.251 1.00 82.00 133 LYS A CA 1
ATOM 1022 C C . LYS A 1 133 ? 20.517 0.920 -42.316 1.00 82.00 133 LYS A C 1
ATOM 1024 O O . LYS A 1 133 ? 21.062 0.863 -43.416 1.00 82.00 133 LYS A O 1
ATOM 1029 N N . SER A 1 134 ? 21.125 0.568 -41.183 1.00 72.06 134 SER A N 1
ATOM 1030 C CA . SER A 1 134 ? 22.478 0.010 -41.160 1.00 72.06 134 SER A CA 1
ATOM 1031 C C . SER A 1 134 ? 22.534 -1.275 -41.983 1.00 72.06 134 SER A C 1
ATOM 1033 O O . SER A 1 134 ? 23.408 -1.418 -42.832 1.00 72.06 134 SER A O 1
ATOM 1035 N N . VAL A 1 135 ? 21.582 -2.197 -41.799 1.00 76.81 135 VAL A N 1
ATOM 1036 C CA . VAL A 1 135 ? 21.490 -3.446 -42.573 1.00 76.81 135 VAL A CA 1
ATOM 1037 C C . VAL A 1 135 ? 21.331 -3.163 -44.057 1.00 76.81 135 VAL A C 1
ATOM 1039 O O . VAL A 1 135 ? 22.076 -3.720 -44.859 1.00 76.81 135 VAL A O 1
ATOM 1042 N N . ARG A 1 136 ? 20.447 -2.237 -44.430 1.00 83.12 136 ARG A N 1
ATOM 1043 C CA . ARG A 1 136 ? 20.258 -1.859 -45.831 1.00 83.12 136 ARG A CA 1
ATOM 1044 C C . ARG A 1 136 ? 21.514 -1.232 -46.442 1.00 83.12 136 ARG A C 1
ATOM 1046 O O . ARG A 1 136 ? 21.864 -1.551 -47.575 1.00 83.12 136 ARG A O 1
ATOM 1053 N N . MET A 1 137 ? 22.205 -0.374 -45.693 1.00 79.12 137 MET A N 1
ATOM 1054 C CA . MET A 1 137 ? 23.480 0.219 -46.099 1.00 79.12 137 MET A CA 1
ATOM 1055 C C . MET A 1 137 ? 24.519 -0.876 -46.381 1.00 79.12 137 MET A C 1
ATOM 1057 O O . MET A 1 137 ? 25.182 -0.848 -47.416 1.00 79.12 137 MET A O 1
ATOM 1061 N N . MET A 1 138 ? 24.597 -1.891 -45.517 1.00 73.94 138 MET A N 1
ATOM 1062 C CA . MET A 1 138 ? 25.486 -3.042 -45.695 1.00 73.94 138 MET A CA 1
ATOM 1063 C C . MET A 1 138 ? 25.128 -3.882 -46.926 1.00 73.94 138 MET A C 1
ATOM 1065 O O . MET A 1 138 ? 26.017 -4.213 -47.707 1.00 73.94 138 MET A O 1
ATOM 1069 N N . GLU A 1 139 ? 23.843 -4.167 -47.149 1.00 82.12 139 GLU A N 1
ATOM 1070 C CA . GLU A 1 139 ? 23.372 -4.871 -48.351 1.00 82.12 139 GLU A CA 1
ATOM 1071 C C . GLU A 1 139 ? 23.772 -4.128 -49.632 1.00 82.12 139 GLU A C 1
ATOM 1073 O O . GLU A 1 139 ? 24.289 -4.731 -50.569 1.00 82.12 139 GLU A O 1
ATOM 1078 N N . ILE A 1 140 ? 23.597 -2.802 -49.671 1.00 80.75 140 ILE A N 1
ATOM 1079 C CA . ILE A 1 140 ? 23.973 -1.982 -50.832 1.00 80.75 140 ILE A CA 1
ATOM 1080 C C . ILE A 1 140 ? 25.484 -2.004 -51.048 1.00 80.75 140 ILE A C 1
ATOM 1082 O O . ILE A 1 140 ? 25.944 -2.055 -52.192 1.00 80.75 140 ILE A O 1
ATOM 1086 N N . MET A 1 141 ? 26.275 -1.974 -49.976 1.00 72.56 141 MET A N 1
ATOM 1087 C CA . MET A 1 141 ? 27.724 -2.101 -50.080 1.00 72.56 141 MET A CA 1
ATOM 1088 C C . MET A 1 141 ? 28.140 -3.469 -50.639 1.00 72.56 141 MET A C 1
ATOM 1090 O O . MET A 1 141 ? 29.007 -3.523 -51.515 1.00 72.56 141 MET A O 1
ATOM 1094 N N . GLU A 1 142 ? 27.511 -4.560 -50.194 1.00 78.25 142 GLU A N 1
ATOM 1095 C CA . GLU A 1 142 ? 27.766 -5.915 -50.705 1.00 78.25 142 GLU A CA 1
ATOM 1096 C C . GLU A 1 142 ? 27.393 -6.010 -52.191 1.00 78.25 142 GLU A C 1
ATOM 1098 O O . GLU A 1 142 ? 28.218 -6.397 -53.023 1.00 78.25 142 GLU A O 1
ATOM 1103 N N . GLU A 1 143 ? 26.198 -5.529 -52.551 1.00 82.00 143 GLU A N 1
ATOM 1104 C CA . GLU A 1 143 ? 25.742 -5.435 -53.939 1.00 82.00 143 GLU A CA 1
ATOM 1105 C C . GLU A 1 143 ? 26.696 -4.598 -54.805 1.00 82.00 143 GLU A C 1
ATOM 1107 O O . GLU A 1 143 ? 26.904 -4.897 -55.984 1.00 82.00 143 GLU A O 1
ATOM 1112 N N . THR A 1 144 ? 27.276 -3.536 -54.240 1.00 75.25 144 THR A N 1
ATOM 1113 C CA . THR A 1 144 ? 28.244 -2.679 -54.931 1.00 75.25 144 THR A CA 1
ATOM 1114 C C . THR A 1 144 ? 29.538 -3.435 -55.188 1.00 75.25 144 THR A C 1
ATOM 1116 O O . THR A 1 144 ? 30.027 -3.407 -56.318 1.00 75.25 144 THR A O 1
ATOM 1119 N N . MET A 1 145 ? 30.062 -4.177 -54.211 1.00 71.88 145 MET A N 1
ATOM 1120 C CA . MET A 1 145 ? 31.261 -4.994 -54.417 1.00 71.88 145 MET A CA 1
ATOM 1121 C C . MET A 1 145 ? 31.071 -6.054 -55.484 1.00 71.88 145 MET A C 1
ATOM 1123 O O . MET A 1 145 ? 31.951 -6.206 -56.332 1.00 71.88 145 MET A O 1
ATOM 1127 N N . ASP A 1 146 ? 29.921 -6.721 -55.503 1.00 79.31 146 ASP A N 1
ATOM 1128 C CA . ASP A 1 146 ? 29.591 -7.718 -56.523 1.00 79.31 146 ASP A CA 1
ATOM 1129 C C . ASP A 1 146 ? 29.541 -7.121 -57.938 1.00 79.31 146 ASP A C 1
ATOM 1131 O O . ASP A 1 146 ? 29.701 -7.834 -58.932 1.00 79.31 146 ASP A O 1
ATOM 1135 N N . THR A 1 147 ? 29.356 -5.801 -58.053 1.00 75.12 147 THR A N 1
ATOM 1136 C CA . THR A 1 147 ? 29.386 -5.087 -59.338 1.00 75.12 147 THR A CA 1
ATOM 1137 C C . THR A 1 147 ? 30.777 -4.603 -59.749 1.00 75.12 147 THR A C 1
ATOM 1139 O O . THR A 1 147 ? 30.972 -4.269 -60.923 1.00 75.12 147 THR A O 1
ATOM 1142 N N . VAL A 1 148 ? 31.754 -4.590 -58.832 1.00 69.69 148 VAL A N 1
ATOM 1143 C CA . VAL A 1 148 ? 33.143 -4.205 -59.125 1.00 69.69 148 VAL A CA 1
ATOM 1144 C C . VAL A 1 148 ? 33.828 -5.307 -59.952 1.00 69.69 148 VAL A C 1
ATOM 1146 O O . VAL A 1 148 ? 33.797 -6.473 -59.564 1.00 69.69 148 VAL A O 1
ATOM 1149 N N . PRO A 1 149 ? 34.502 -4.979 -61.073 1.00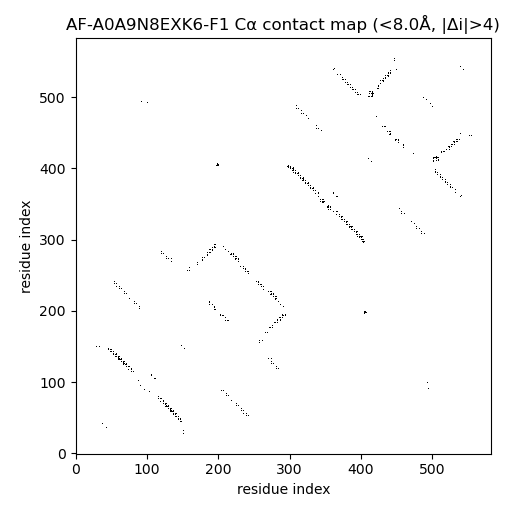 71.12 149 PRO A N 1
ATOM 1150 C CA . PRO A 1 149 ? 35.216 -5.965 -61.879 1.00 71.12 149 PRO A CA 1
ATOM 1151 C C . PRO A 1 149 ? 36.276 -6.764 -61.086 1.00 71.12 149 PRO A C 1
ATOM 1153 O O . PRO A 1 149 ? 37.019 -6.173 -60.295 1.00 71.12 149 PRO A O 1
ATOM 1156 N N . PRO A 1 150 ? 36.446 -8.079 -61.347 1.00 75.25 150 PRO A N 1
ATOM 1157 C CA . PRO A 1 150 ? 37.384 -8.935 -60.610 1.00 75.25 150 PRO A CA 1
ATOM 1158 C C . PRO A 1 150 ? 38.845 -8.443 -60.527 1.00 75.25 150 PRO A C 1
ATOM 1160 O O . PRO A 1 150 ? 39.466 -8.642 -59.481 1.00 75.25 150 PRO A O 1
ATOM 1163 N N . PRO A 1 151 ? 39.435 -7.796 -61.558 1.00 67.25 151 PRO A N 1
ATOM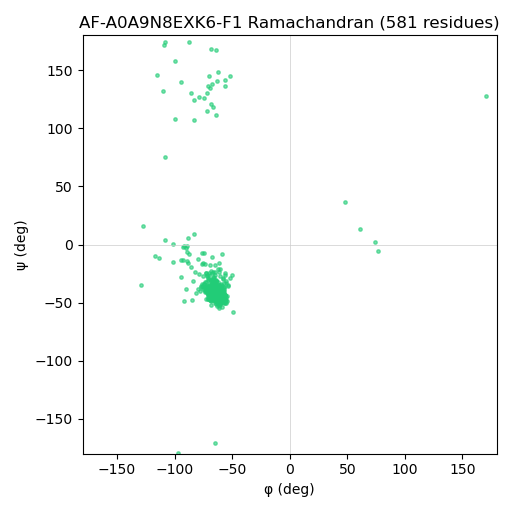 1164 C CA . PRO A 1 151 ? 40.788 -7.236 -61.457 1.00 67.25 151 PRO A CA 1
ATOM 1165 C C . PRO A 1 151 ? 40.900 -6.132 -60.396 1.00 67.25 151 PRO A C 1
ATOM 1167 O O . PRO A 1 151 ? 41.845 -6.118 -59.608 1.00 67.25 151 PRO A O 1
ATOM 1170 N N . ILE A 1 152 ? 39.890 -5.261 -60.312 1.00 65.94 152 ILE A N 1
ATOM 1171 C CA . ILE A 1 152 ? 39.821 -4.183 -59.319 1.00 65.94 152 ILE A CA 1
ATOM 1172 C C . ILE A 1 152 ? 39.588 -4.778 -57.925 1.00 65.94 152 ILE A C 1
ATOM 1174 O O . ILE A 1 152 ? 40.286 -4.411 -56.984 1.00 65.94 152 ILE A O 1
ATOM 1178 N N . GLN A 1 153 ? 38.708 -5.780 -57.795 1.00 68.94 153 GLN A N 1
ATOM 1179 C CA . GLN A 1 153 ? 38.530 -6.516 -56.535 1.00 68.94 153 GLN A CA 1
ATOM 1180 C C . GLN A 1 153 ? 39.838 -7.164 -56.049 1.00 68.94 153 GLN A C 1
ATOM 1182 O O . GLN A 1 153 ? 40.162 -7.092 -54.864 1.00 68.94 153 GLN A O 1
ATOM 1187 N N . LYS A 1 154 ? 40.624 -7.793 -56.938 1.00 72.19 154 LYS A N 1
ATOM 1188 C CA . LYS A 1 154 ? 41.940 -8.362 -56.587 1.00 72.19 154 LYS A CA 1
ATOM 1189 C C . LYS A 1 154 ? 42.913 -7.284 -56.105 1.00 72.19 154 LYS A C 1
ATOM 1191 O O . LYS A 1 154 ? 43.652 -7.522 -55.150 1.00 72.19 154 LYS A O 1
ATOM 1196 N N . MET A 1 155 ? 42.902 -6.113 -56.739 1.00 66.38 155 MET A N 1
ATOM 1197 C CA . MET A 1 155 ? 43.749 -4.979 -56.367 1.00 66.38 155 MET A CA 1
ATOM 1198 C C . MET A 1 155 ? 43.372 -4.415 -54.986 1.00 66.38 155 MET A C 1
ATOM 1200 O O . MET A 1 155 ? 44.251 -4.245 -54.141 1.00 66.38 155 MET A O 1
ATOM 1204 N N . ILE A 1 156 ? 42.073 -4.223 -54.725 1.00 66.62 156 ILE A N 1
ATOM 1205 C CA . ILE A 1 156 ? 41.523 -3.815 -53.420 1.00 66.62 156 ILE A CA 1
ATOM 1206 C C . ILE A 1 156 ? 41.918 -4.824 -52.335 1.00 66.62 156 ILE A C 1
ATOM 1208 O O . ILE A 1 156 ? 42.477 -4.444 -51.309 1.00 66.62 156 ILE A O 1
ATOM 1212 N N . ASN A 1 157 ? 41.721 -6.122 -52.590 1.00 69.06 157 ASN A N 1
ATOM 1213 C CA . ASN A 1 157 ? 42.079 -7.193 -51.656 1.00 69.06 157 ASN A CA 1
ATOM 1214 C C . ASN A 1 157 ? 43.576 -7.216 -51.314 1.00 69.06 157 ASN A C 1
ATOM 1216 O O . ASN A 1 157 ? 43.946 -7.421 -50.158 1.00 69.06 157 ASN A O 1
ATOM 1220 N N . LYS A 1 158 ? 44.443 -6.976 -52.305 1.00 68.06 158 LYS A N 1
ATOM 1221 C CA . LYS A 1 158 ? 45.899 -6.915 -52.115 1.00 68.06 158 LYS A CA 1
ATOM 1222 C C . LYS A 1 158 ? 46.322 -5.680 -51.310 1.00 68.06 158 LYS A C 1
ATOM 1224 O O . LYS A 1 158 ? 47.236 -5.783 -50.499 1.00 68.06 158 LYS A O 1
ATOM 1229 N N . MET A 1 159 ? 45.655 -4.538 -51.498 1.00 63.78 159 MET A N 1
ATOM 1230 C CA . MET A 1 159 ? 45.914 -3.314 -50.726 1.00 63.78 159 MET A CA 1
ATOM 1231 C C . MET A 1 159 ? 45.362 -3.375 -49.296 1.00 63.78 159 MET A C 1
ATOM 1233 O O . MET A 1 159 ? 45.979 -2.833 -48.383 1.00 63.78 159 MET A O 1
ATOM 1237 N N . ALA A 1 160 ? 44.230 -4.048 -49.084 1.00 63.66 160 ALA A N 1
ATOM 1238 C CA . ALA A 1 160 ? 43.604 -4.198 -47.772 1.00 63.66 160 ALA A CA 1
ATOM 1239 C C . ALA A 1 160 ? 44.338 -5.186 -46.842 1.00 63.66 160 ALA A C 1
ATOM 1241 O O . ALA A 1 160 ? 44.102 -5.180 -45.641 1.00 63.66 160 ALA A O 1
ATOM 1242 N N . GLY A 1 161 ? 45.222 -6.042 -47.367 1.00 59.78 161 GLY A N 1
ATOM 1243 C CA . GLY A 1 161 ? 45.922 -7.069 -46.583 1.00 59.78 161 GLY A CA 1
ATOM 1244 C C . GLY A 1 161 ? 47.052 -6.575 -45.666 1.00 59.78 161 GLY A C 1
ATOM 1245 O O . GLY A 1 161 ? 47.569 -7.385 -44.902 1.00 59.78 161 GLY A O 1
ATOM 1246 N N . ASN A 1 162 ? 47.447 -5.293 -45.729 1.00 55.50 162 ASN A N 1
ATOM 1247 C CA . ASN A 1 162 ? 48.668 -4.789 -45.076 1.00 55.50 162 ASN A CA 1
ATOM 1248 C C . ASN A 1 162 ? 48.466 -3.793 -43.906 1.00 55.50 162 ASN A C 1
ATOM 1250 O O . ASN A 1 162 ? 49.438 -3.570 -43.192 1.00 55.50 162 ASN A O 1
ATOM 1254 N N . ASP A 1 163 ? 47.266 -3.239 -43.664 1.00 55.97 163 ASP A N 1
ATOM 1255 C CA . ASP A 1 163 ? 47.050 -2.121 -42.704 1.00 55.97 163 ASP A CA 1
ATOM 1256 C C . ASP A 1 163 ? 45.945 -2.350 -41.635 1.00 55.97 163 ASP A C 1
ATOM 1258 O O . ASP A 1 163 ? 45.517 -1.410 -40.979 1.00 55.97 163 ASP A O 1
ATOM 1262 N N . ASP A 1 164 ? 45.468 -3.577 -41.402 1.00 60.88 164 ASP A N 1
ATOM 1263 C CA . ASP A 1 164 ? 44.251 -3.823 -40.587 1.00 60.88 164 ASP A CA 1
ATOM 1264 C C . ASP A 1 164 ? 44.467 -3.863 -39.045 1.00 60.88 164 ASP A C 1
ATOM 1266 O O . ASP A 1 164 ? 43.564 -4.250 -38.308 1.00 60.88 164 ASP A O 1
ATOM 1270 N N . ALA A 1 165 ? 45.638 -3.500 -38.504 1.00 66.12 165 ALA A N 1
ATOM 1271 C CA . ALA A 1 165 ? 45.947 -3.728 -37.079 1.00 66.12 165 ALA A CA 1
ATOM 1272 C C . ALA A 1 165 ? 45.038 -2.954 -36.098 1.00 66.12 165 ALA A C 1
ATOM 1274 O O . ALA A 1 165 ? 44.630 -3.505 -35.076 1.00 66.12 165 ALA A O 1
ATOM 1275 N N . GLU A 1 166 ? 44.713 -1.699 -36.407 1.00 65.38 166 GLU A N 1
ATOM 1276 C CA . GLU A 1 166 ? 43.898 -0.825 -35.548 1.00 65.38 166 GLU A CA 1
ATOM 1277 C C . GLU A 1 166 ? 42.417 -1.237 -35.571 1.00 65.38 166 GLU A C 1
ATOM 1279 O O . GLU A 1 166 ? 41.779 -1.380 -34.531 1.00 65.38 166 GLU A O 1
ATOM 1284 N N . ALA A 1 167 ? 41.905 -1.591 -36.747 1.00 63.44 167 ALA A N 1
ATOM 1285 C CA . ALA A 1 167 ? 40.541 -2.075 -36.907 1.00 63.44 167 ALA A CA 1
ATOM 1286 C C . ALA A 1 167 ? 40.314 -3.492 -36.366 1.00 63.44 167 ALA A C 1
ATOM 1288 O O . ALA A 1 167 ? 39.233 -3.803 -35.865 1.00 63.44 167 ALA A O 1
ATOM 1289 N N . ILE A 1 168 ? 41.327 -4.364 -36.429 1.00 69.69 168 ILE A N 1
ATOM 1290 C CA . ILE A 1 168 ? 41.285 -5.662 -35.743 1.00 69.69 168 ILE A CA 1
ATOM 1291 C C . ILE A 1 168 ? 41.174 -5.436 -34.233 1.00 69.69 168 ILE A C 1
ATOM 1293 O O . ILE A 1 168 ? 40.360 -6.091 -33.590 1.00 69.69 168 ILE A O 1
ATOM 1297 N N . GLN A 1 169 ? 41.921 -4.478 -33.678 1.00 72.69 169 GLN A N 1
ATOM 1298 C CA . GLN A 1 169 ? 41.858 -4.152 -32.254 1.00 72.69 169 GLN A CA 1
ATOM 1299 C C . GLN A 1 169 ? 40.488 -3.585 -31.838 1.00 72.69 169 GLN A C 1
ATOM 1301 O O . GLN A 1 169 ? 39.966 -3.946 -30.781 1.00 72.69 169 GLN A O 1
ATOM 1306 N N . GLU A 1 170 ? 39.885 -2.716 -32.651 1.00 67.00 170 GLU A N 1
ATOM 1307 C CA . GLU A 1 170 ? 38.552 -2.157 -32.385 1.00 67.00 170 GLU A CA 1
ATOM 1308 C C . GLU A 1 170 ? 37.436 -3.206 -32.503 1.00 67.00 170 GLU A C 1
ATOM 1310 O O . GLU A 1 170 ? 36.541 -3.281 -31.651 1.00 67.00 170 GLU A O 1
ATOM 1315 N N . LYS A 1 171 ? 37.551 -4.099 -33.492 1.00 69.81 171 LYS A N 1
ATOM 1316 C CA . LYS A 1 171 ? 36.691 -5.275 -33.630 1.00 69.81 171 LYS A CA 1
ATOM 1317 C C . LYS A 1 171 ? 36.835 -6.234 -32.448 1.00 69.81 171 LYS A C 1
ATOM 1319 O O . LYS A 1 171 ? 35.827 -6.745 -31.974 1.00 69.81 171 LYS A O 1
ATOM 1324 N N . GLU A 1 172 ? 38.051 -6.480 -31.959 1.00 77.44 172 GLU A N 1
ATOM 1325 C CA . GLU A 1 172 ? 38.302 -7.345 -30.797 1.00 77.44 172 GLU A CA 1
ATOM 1326 C C . GLU A 1 172 ? 37.683 -6.774 -29.516 1.00 77.44 172 GLU A C 1
ATOM 1328 O O . GLU A 1 172 ? 36.957 -7.492 -28.828 1.00 77.44 172 GLU A O 1
ATOM 1333 N N . ARG A 1 173 ? 37.887 -5.477 -29.230 1.00 73.44 173 ARG A N 1
ATOM 1334 C CA . ARG A 1 173 ? 37.262 -4.808 -28.070 1.00 73.44 173 ARG A CA 1
ATOM 1335 C C . ARG A 1 173 ? 35.745 -4.897 -28.103 1.00 73.44 173 ARG A C 1
ATOM 1337 O O . ARG A 1 173 ? 35.102 -5.143 -27.089 1.00 73.44 173 ARG A O 1
ATOM 1344 N N . SER A 1 174 ? 35.164 -4.691 -29.273 1.00 69.00 174 SER A N 1
ATOM 1345 C CA . SER A 1 174 ? 33.715 -4.691 -29.388 1.00 69.00 174 SER A CA 1
ATOM 1346 C C . SER A 1 174 ? 33.116 -6.102 -29.494 1.00 69.00 174 SER A C 1
ATOM 1348 O O . SER A 1 174 ? 31.968 -6.312 -29.110 1.00 69.00 174 SER A O 1
ATOM 1350 N N . MET A 1 175 ? 33.887 -7.100 -29.941 1.00 74.56 175 MET A N 1
ATOM 1351 C CA . MET A 1 175 ? 33.526 -8.517 -29.793 1.00 74.56 175 MET A CA 1
ATOM 1352 C C . MET A 1 175 ? 33.509 -8.948 -28.328 1.00 74.56 175 MET A C 1
ATOM 1354 O O . MET A 1 175 ? 32.634 -9.720 -27.943 1.00 74.56 175 MET A O 1
ATOM 1358 N N . GLU A 1 176 ? 34.445 -8.454 -27.513 1.00 79.38 176 GLU A N 1
ATOM 1359 C CA . GLU A 1 176 ? 34.443 -8.695 -26.067 1.00 79.38 176 GLU A CA 1
ATOM 1360 C C . GLU A 1 176 ? 33.134 -8.188 -25.444 1.00 79.38 176 GLU A C 1
ATOM 1362 O O . GLU A 1 176 ? 32.457 -8.948 -24.751 1.00 79.38 176 GLU A O 1
ATOM 1367 N N . ILE A 1 177 ? 32.711 -6.972 -25.809 1.00 71.19 177 ILE A N 1
ATOM 1368 C CA . ILE A 1 177 ? 31.419 -6.387 -25.418 1.00 71.19 177 ILE A CA 1
ATOM 1369 C C . ILE A 1 177 ? 30.231 -7.280 -25.820 1.00 71.19 177 ILE A C 1
ATOM 1371 O O . ILE A 1 177 ? 29.344 -7.541 -25.009 1.00 71.19 177 ILE A O 1
ATOM 1375 N N . LEU A 1 178 ? 30.197 -7.766 -27.065 1.00 74.25 178 LEU A N 1
ATOM 1376 C CA . LEU A 1 178 ? 29.113 -8.637 -27.535 1.00 74.25 178 LEU A CA 1
ATOM 1377 C C . LEU A 1 178 ? 29.114 -10.003 -26.835 1.00 74.25 178 LEU A C 1
ATOM 1379 O O . LEU A 1 178 ? 28.052 -10.592 -26.648 1.00 74.25 178 LEU A O 1
ATOM 1383 N N . SER A 1 179 ? 30.283 -10.505 -26.428 1.00 79.69 179 SER A N 1
ATOM 1384 C CA . SER A 1 179 ? 30.418 -11.826 -25.804 1.00 79.69 179 SER A CA 1
ATOM 1385 C C . SER A 1 179 ? 29.829 -11.909 -24.393 1.00 79.69 179 SER A C 1
ATOM 1387 O O . SER A 1 179 ? 29.407 -12.988 -23.977 1.00 79.69 179 SER A O 1
ATOM 1389 N N . THR A 1 180 ? 29.760 -10.787 -23.670 1.00 80.38 180 THR A N 1
ATOM 1390 C CA . THR A 1 180 ? 29.147 -10.715 -22.333 1.00 80.38 180 THR A CA 1
ATOM 1391 C C . THR A 1 180 ? 27.688 -10.273 -22.371 1.00 80.38 180 THR A C 1
ATOM 1393 O O . THR A 1 180 ? 26.979 -10.429 -21.380 1.00 80.38 180 THR A O 1
ATOM 1396 N N . LEU A 1 181 ? 27.222 -9.759 -23.513 1.00 78.44 181 LEU A N 1
ATOM 1397 C CA . LEU A 1 181 ? 25.912 -9.133 -23.646 1.00 78.44 181 LEU A CA 1
ATOM 1398 C C . LEU A 1 181 ? 24.749 -10.072 -23.306 1.00 78.44 181 LEU A C 1
ATOM 1400 O O . LEU A 1 181 ? 23.821 -9.662 -22.623 1.00 78.44 181 LEU A O 1
ATOM 1404 N N . ASP A 1 182 ? 24.771 -11.324 -23.763 1.00 81.44 182 ASP A N 1
ATOM 1405 C CA . ASP A 1 182 ? 23.654 -12.239 -23.493 1.00 81.44 182 ASP A CA 1
ATOM 1406 C C . ASP A 1 182 ? 23.547 -12.580 -21.990 1.00 81.44 182 ASP A C 1
ATOM 1408 O O . ASP A 1 182 ? 22.443 -12.587 -21.450 1.00 81.44 182 ASP A O 1
ATOM 1412 N N . GLN A 1 183 ? 24.678 -12.762 -21.291 1.00 84.69 183 GLN A N 1
ATOM 1413 C CA . GLN A 1 183 ? 24.695 -12.957 -19.832 1.00 84.69 183 GLN A CA 1
ATOM 1414 C C . GLN A 1 183 ? 24.158 -11.720 -19.106 1.00 84.69 183 GLN A C 1
ATOM 1416 O O . GLN A 1 183 ? 23.332 -11.824 -18.205 1.00 84.69 183 GLN A O 1
ATOM 1421 N N . ASP A 1 184 ? 24.599 -10.545 -19.543 1.00 76.19 184 ASP A N 1
ATOM 1422 C CA . ASP A 1 184 ? 24.179 -9.259 -19.005 1.00 76.19 184 ASP A CA 1
ATOM 1423 C C . ASP A 1 184 ? 22.666 -9.022 -19.142 1.00 76.19 184 ASP A C 1
ATOM 1425 O O . ASP A 1 184 ? 22.026 -8.484 -18.238 1.00 76.19 184 ASP A O 1
ATOM 1429 N N . LEU A 1 185 ? 22.082 -9.420 -20.276 1.00 79.62 185 LEU A N 1
ATOM 1430 C CA . LEU A 1 185 ? 20.640 -9.348 -20.507 1.00 79.62 185 LEU A CA 1
ATOM 1431 C C . LEU A 1 185 ? 19.880 -10.330 -19.612 1.00 79.62 185 LEU A C 1
ATOM 1433 O O . LEU A 1 185 ? 18.796 -10.002 -19.132 1.00 79.62 185 LEU A O 1
ATOM 1437 N N . ASP A 1 186 ? 20.428 -11.522 -19.386 1.00 85.19 186 ASP A N 1
ATOM 1438 C CA . ASP A 1 186 ? 19.816 -12.521 -18.513 1.00 85.19 186 ASP A CA 1
ATOM 1439 C C . ASP A 1 186 ? 19.857 -12.101 -17.036 1.00 85.19 186 ASP A C 1
ATOM 1441 O O . ASP A 1 186 ? 18.875 -12.320 -16.324 1.00 85.19 186 ASP A O 1
ATOM 1445 N N . ASP A 1 187 ? 20.908 -11.404 -16.596 1.00 79.50 187 ASP A N 1
ATOM 1446 C CA . ASP A 1 187 ? 20.981 -10.823 -15.250 1.00 79.50 187 ASP A CA 1
ATOM 1447 C C . ASP A 1 187 ? 19.874 -9.773 -15.031 1.00 79.50 187 ASP A C 1
ATOM 1449 O O . ASP A 1 187 ? 19.210 -9.767 -13.992 1.00 79.50 187 ASP A O 1
ATOM 1453 N N . VAL A 1 188 ? 19.604 -8.914 -16.024 1.00 75.94 188 VAL A N 1
ATOM 1454 C CA . VAL A 1 188 ? 18.504 -7.936 -15.933 1.00 75.94 188 VAL A CA 1
ATOM 1455 C C . VAL A 1 188 ? 17.141 -8.629 -15.976 1.00 75.94 188 VAL A C 1
ATOM 1457 O O . VAL A 1 188 ? 16.266 -8.278 -15.189 1.00 75.94 188 VAL A O 1
ATOM 1460 N N . LYS A 1 189 ? 16.948 -9.650 -16.821 1.00 84.44 189 LYS A N 1
ATOM 1461 C CA . LYS A 1 189 ? 15.706 -10.448 -16.815 1.00 84.44 189 LYS A CA 1
ATOM 1462 C C . LYS A 1 189 ? 15.469 -11.131 -15.473 1.00 84.44 189 LYS A C 1
ATOM 1464 O O . LYS A 1 189 ? 14.331 -11.177 -15.018 1.00 84.44 189 LYS A O 1
ATOM 1469 N N . PHE A 1 190 ? 16.521 -11.630 -14.828 1.00 84.88 190 PHE A N 1
ATOM 1470 C CA . PHE A 1 190 ? 16.421 -12.174 -13.478 1.00 84.88 190 PHE A CA 1
ATOM 1471 C C . PHE A 1 190 ? 15.970 -11.101 -12.480 1.00 84.88 190 PHE A C 1
ATOM 1473 O O . PHE A 1 190 ? 15.093 -11.363 -11.662 1.00 84.88 190 PHE A O 1
ATOM 1480 N N . CYS A 1 191 ? 16.497 -9.875 -12.574 1.00 77.56 191 CYS A N 1
ATOM 1481 C CA . CYS A 1 191 ? 16.015 -8.755 -11.766 1.00 77.56 191 CYS A CA 1
ATOM 1482 C C . CYS A 1 191 ? 14.538 -8.413 -12.041 1.00 77.56 191 CYS A C 1
ATOM 1484 O O . CYS A 1 191 ? 13.808 -8.126 -11.096 1.00 77.56 191 CYS A O 1
ATOM 1486 N N . ILE A 1 192 ? 14.087 -8.466 -13.301 1.00 80.31 192 ILE A N 1
ATOM 1487 C CA . ILE A 1 192 ? 12.677 -8.261 -13.683 1.00 80.31 192 ILE A CA 1
ATOM 1488 C C . ILE A 1 192 ? 11.785 -9.328 -13.038 1.00 80.31 192 ILE A C 1
ATOM 1490 O O . ILE A 1 192 ? 10.782 -8.997 -12.410 1.00 80.31 192 ILE A O 1
ATOM 1494 N N . ASP A 1 193 ? 12.164 -10.601 -13.154 1.00 82.12 193 ASP A N 1
ATOM 1495 C CA . ASP A 1 193 ? 11.431 -11.724 -12.558 1.00 82.12 193 ASP A CA 1
ATOM 1496 C C . ASP A 1 193 ? 11.366 -11.591 -11.028 1.00 82.12 193 ASP A C 1
ATOM 1498 O O . ASP A 1 193 ? 10.306 -11.675 -10.407 1.00 82.12 193 ASP A O 1
ATOM 1502 N N . ALA A 1 194 ? 12.496 -11.250 -10.414 1.00 77.81 194 ALA A N 1
ATOM 1503 C CA . ALA A 1 194 ? 12.595 -10.991 -8.989 1.00 77.81 194 ALA A CA 1
ATOM 1504 C C . ALA A 1 194 ? 11.704 -9.807 -8.544 1.00 77.81 194 ALA A C 1
ATOM 1506 O O . ALA A 1 194 ? 10.999 -9.917 -7.541 1.00 77.81 194 ALA A O 1
ATOM 1507 N N . LEU A 1 195 ? 11.648 -8.704 -9.299 1.00 72.94 195 LEU A N 1
ATOM 1508 C CA . LEU A 1 195 ? 10.756 -7.564 -9.023 1.00 72.94 195 LEU A CA 1
ATOM 1509 C C . LEU A 1 195 ? 9.270 -7.950 -9.023 1.00 72.94 195 LEU A C 1
ATOM 1511 O O . LEU A 1 195 ? 8.485 -7.424 -8.228 1.00 72.94 195 LEU A O 1
ATOM 1515 N N . MET A 1 196 ? 8.882 -8.889 -9.886 1.00 76.38 196 MET A N 1
ATOM 1516 C CA . MET A 1 196 ? 7.505 -9.378 -9.971 1.00 76.38 196 MET A CA 1
ATOM 1517 C C . MET A 1 196 ? 7.109 -10.264 -8.783 1.00 76.38 196 MET A C 1
ATOM 1519 O O . MET A 1 196 ? 5.923 -10.352 -8.453 1.00 76.38 196 MET A O 1
ATOM 1523 N N . HIS A 1 197 ? 8.081 -10.898 -8.123 1.00 73.12 197 HIS A N 1
ATOM 1524 C CA . HIS A 1 197 ? 7.834 -11.978 -7.163 1.00 73.12 197 HIS A CA 1
ATOM 1525 C C . HIS A 1 197 ? 8.269 -11.694 -5.720 1.00 73.12 197 HIS A C 1
ATOM 1527 O O . HIS A 1 197 ? 7.911 -12.459 -4.826 1.00 73.12 197 HIS A O 1
ATOM 1533 N N . LEU A 1 198 ? 9.004 -10.614 -5.458 1.00 66.94 198 LEU A N 1
ATOM 1534 C CA . LEU A 1 198 ? 9.544 -10.310 -4.129 1.00 66.94 198 LEU A CA 1
ATOM 1535 C C . LEU A 1 198 ? 8.705 -9.281 -3.358 1.00 66.94 198 LEU A C 1
ATOM 1537 O O . LEU A 1 198 ? 7.968 -8.513 -3.971 1.00 66.94 198 LEU A O 1
ATOM 1541 N N . ASN A 1 199 ? 8.827 -9.277 -2.020 1.00 65.62 199 ASN A N 1
ATOM 1542 C CA . ASN A 1 199 ? 8.232 -8.285 -1.102 1.00 65.62 199 ASN A CA 1
ATOM 1543 C C . ASN A 1 199 ? 8.806 -6.871 -1.327 1.00 65.62 199 ASN A C 1
ATOM 1545 O O . ASN A 1 199 ? 9.819 -6.736 -2.002 1.00 65.62 199 ASN A O 1
ATOM 1549 N N . ILE A 1 200 ? 8.207 -5.812 -0.765 1.00 62.81 200 ILE A N 1
ATOM 1550 C CA . ILE A 1 200 ? 8.591 -4.421 -1.083 1.00 62.81 200 ILE A CA 1
ATOM 1551 C C . ILE A 1 200 ? 10.053 -4.154 -0.744 1.00 62.81 200 ILE A C 1
ATOM 1553 O O . ILE A 1 200 ? 10.778 -3.617 -1.571 1.00 62.81 200 ILE A O 1
ATOM 1557 N N . ALA A 1 201 ? 10.510 -4.543 0.446 1.00 60.84 201 ALA A N 1
ATOM 1558 C CA . ALA A 1 201 ? 11.881 -4.273 0.874 1.00 60.84 201 ALA A CA 1
ATOM 1559 C C . ALA A 1 201 ? 12.909 -4.930 -0.062 1.00 60.84 201 ALA A C 1
ATOM 1561 O O . ALA A 1 201 ? 13.913 -4.322 -0.445 1.00 60.84 201 ALA A O 1
ATOM 1562 N N . THR A 1 202 ? 12.639 -6.165 -0.482 1.00 67.19 202 THR A N 1
ATOM 1563 C CA . THR A 1 202 ? 13.513 -6.893 -1.400 1.00 67.19 202 THR A CA 1
ATOM 1564 C C . THR A 1 202 ? 13.333 -6.403 -2.835 1.00 67.19 202 THR A C 1
ATOM 1566 O O . THR A 1 202 ? 14.325 -6.280 -3.540 1.00 67.19 202 THR A O 1
ATOM 1569 N N . ALA A 1 203 ? 12.121 -6.048 -3.259 1.00 65.12 203 ALA A N 1
ATOM 1570 C CA . ALA A 1 203 ? 11.828 -5.468 -4.565 1.00 65.12 203 ALA A CA 1
ATOM 1571 C C . ALA A 1 203 ? 12.486 -4.094 -4.734 1.00 65.12 203 ALA A C 1
ATOM 1573 O O . ALA A 1 203 ? 13.001 -3.813 -5.805 1.00 65.12 203 ALA A O 1
ATOM 1574 N N . LEU A 1 204 ? 12.562 -3.271 -3.685 1.00 63.94 204 LEU A N 1
ATOM 1575 C CA . LEU A 1 204 ? 13.309 -2.011 -3.706 1.00 63.94 204 LEU A CA 1
ATOM 1576 C C . LEU A 1 204 ? 14.803 -2.282 -3.883 1.00 63.94 204 LEU A C 1
ATOM 1578 O O . LEU A 1 204 ? 15.419 -1.724 -4.782 1.00 63.94 204 LEU A O 1
ATOM 1582 N N . LYS A 1 205 ? 15.377 -3.206 -3.100 1.00 68.25 205 LYS A N 1
ATOM 1583 C CA . LYS A 1 205 ? 16.795 -3.584 -3.217 1.00 68.25 205 LYS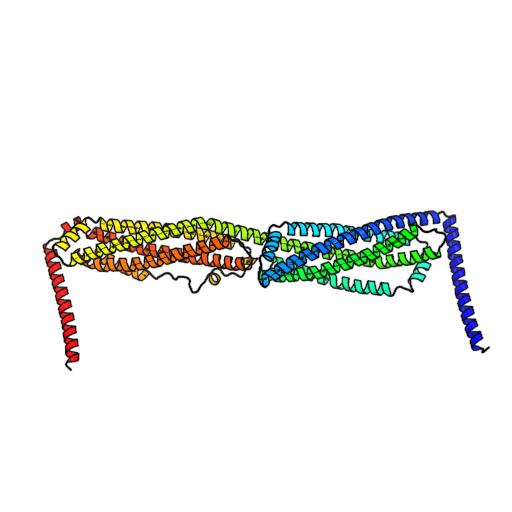 A CA 1
ATOM 1584 C C . LYS A 1 205 ? 17.133 -4.171 -4.591 1.00 68.25 205 LYS A C 1
ATOM 1586 O O . LYS A 1 205 ? 18.135 -3.797 -5.196 1.00 68.25 205 LYS A O 1
ATOM 1591 N N . VAL A 1 206 ? 16.310 -5.098 -5.073 1.00 70.75 206 VAL A N 1
ATOM 1592 C CA . VAL A 1 206 ? 16.452 -5.717 -6.396 1.00 70.75 206 VAL A CA 1
ATOM 1593 C C . VAL A 1 206 ? 16.196 -4.691 -7.494 1.00 70.75 206 VAL A C 1
ATOM 1595 O O . VAL A 1 206 ? 16.892 -4.716 -8.497 1.00 70.75 206 VAL A O 1
ATOM 1598 N N . GLY A 1 207 ? 15.275 -3.750 -7.293 1.00 67.06 207 GLY A N 1
ATOM 1599 C CA . GLY A 1 207 ? 15.007 -2.633 -8.194 1.00 67.06 207 GLY A CA 1
ATOM 1600 C C . GLY A 1 207 ? 16.188 -1.679 -8.307 1.00 67.06 207 GLY A C 1
ATOM 1601 O O . GLY A 1 207 ? 16.565 -1.318 -9.415 1.00 67.06 207 GLY A O 1
ATOM 1602 N N . THR A 1 208 ? 16.842 -1.345 -7.191 1.00 68.44 208 THR A N 1
ATOM 1603 C CA . THR A 1 208 ? 18.099 -0.582 -7.186 1.00 68.44 208 THR A CA 1
ATOM 1604 C C . THR A 1 208 ? 19.179 -1.321 -7.970 1.00 68.44 208 THR A C 1
ATOM 1606 O O . THR A 1 208 ? 19.771 -0.740 -8.872 1.00 68.44 208 THR A O 1
ATOM 1609 N N . GLN A 1 209 ? 19.380 -2.616 -7.707 1.00 74.75 209 GLN A N 1
ATOM 1610 C CA . GLN A 1 209 ? 20.332 -3.435 -8.470 1.00 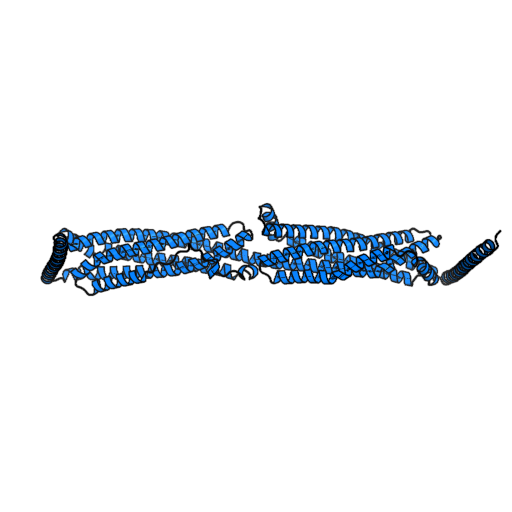74.75 209 GLN A CA 1
ATOM 1611 C C . GLN A 1 209 ? 19.973 -3.499 -9.960 1.00 74.75 209 GLN A C 1
ATOM 1613 O O . GLN A 1 209 ? 20.853 -3.418 -10.814 1.00 74.75 209 GLN A O 1
ATOM 1618 N N . ALA A 1 210 ? 18.684 -3.603 -10.285 1.00 69.69 210 ALA A N 1
ATOM 1619 C CA . ALA A 1 210 ? 18.195 -3.595 -11.655 1.00 69.69 210 ALA A CA 1
ATOM 1620 C C . ALA A 1 210 ? 18.520 -2.268 -12.345 1.00 69.69 210 ALA A C 1
ATOM 1622 O O . ALA A 1 210 ? 18.993 -2.286 -13.475 1.00 69.69 210 ALA A O 1
ATOM 1623 N N . CYS A 1 211 ? 18.325 -1.134 -11.664 1.00 66.25 211 CYS A N 1
ATOM 1624 C CA . CYS A 1 211 ? 18.618 0.197 -12.194 1.00 66.25 211 CYS A CA 1
ATOM 1625 C C . CYS A 1 211 ? 20.127 0.465 -12.315 1.00 66.25 211 CYS A C 1
ATOM 1627 O O . CYS A 1 211 ? 20.563 1.050 -13.303 1.00 66.25 211 CYS A O 1
ATOM 1629 N N . GLU A 1 212 ? 20.948 -0.012 -11.377 1.00 74.44 212 GLU A N 1
ATOM 1630 C CA . GLU A 1 212 ? 22.413 0.039 -11.485 1.00 74.44 212 GLU A CA 1
ATOM 1631 C C . GLU A 1 212 ? 22.910 -0.783 -12.685 1.00 74.44 212 GLU A C 1
ATOM 1633 O O . GLU A 1 212 ? 23.720 -0.310 -13.491 1.00 74.44 212 GLU A O 1
ATOM 1638 N N . ASN A 1 213 ? 22.372 -1.996 -12.856 1.00 71.69 213 ASN A N 1
ATOM 1639 C CA . ASN A 1 213 ? 22.647 -2.830 -14.022 1.00 71.69 213 ASN A CA 1
ATOM 1640 C C . ASN A 1 213 ? 22.183 -2.131 -15.305 1.00 71.69 213 ASN A C 1
ATOM 1642 O O . ASN A 1 213 ? 22.934 -2.069 -16.279 1.00 71.69 213 ASN A O 1
ATOM 1646 N N . LEU A 1 214 ? 20.987 -1.539 -15.288 1.00 68.31 214 LEU A N 1
ATOM 1647 C CA . LEU A 1 214 ? 20.415 -0.781 -16.395 1.00 68.31 214 LEU A CA 1
ATOM 1648 C C . LEU A 1 214 ? 21.317 0.380 -16.813 1.00 68.31 214 LEU A C 1
ATOM 1650 O O . LEU A 1 214 ? 21.594 0.537 -17.997 1.00 68.31 214 LEU A O 1
ATOM 1654 N N . TYR A 1 215 ? 21.820 1.156 -15.853 1.00 71.38 215 TYR A N 1
ATOM 1655 C CA . TYR A 1 215 ? 22.737 2.268 -16.091 1.00 71.38 215 TYR A CA 1
ATOM 1656 C C . TYR A 1 215 ? 24.006 1.805 -16.820 1.00 71.38 215 TYR A C 1
ATOM 1658 O O . TYR A 1 215 ? 24.428 2.402 -17.821 1.00 71.38 215 TYR A O 1
ATOM 1666 N N . ALA A 1 216 ? 24.595 0.695 -16.364 1.00 73.62 216 ALA A N 1
ATOM 1667 C CA . ALA A 1 216 ? 25.756 0.100 -17.013 1.00 73.62 216 ALA A CA 1
ATOM 1668 C C . ALA A 1 216 ? 25.436 -0.347 -18.453 1.00 73.62 216 ALA A C 1
ATOM 1670 O O . ALA A 1 216 ? 26.240 -0.112 -19.360 1.00 73.62 216 ALA A O 1
ATOM 1671 N N . LYS A 1 217 ? 24.255 -0.935 -18.698 1.00 72.31 217 LYS A N 1
ATOM 1672 C CA . LYS A 1 217 ? 23.855 -1.405 -20.040 1.00 72.31 217 LYS A CA 1
ATOM 1673 C C . LYS A 1 217 ? 23.432 -0.278 -20.977 1.00 72.31 217 LYS A C 1
ATOM 1675 O O . LYS A 1 217 ? 23.756 -0.330 -22.159 1.00 72.31 217 LYS A O 1
ATOM 1680 N N . ALA A 1 218 ? 22.803 0.775 -20.474 1.00 67.88 218 ALA A N 1
ATOM 1681 C CA . ALA A 1 218 ? 22.514 1.978 -21.247 1.00 67.88 218 ALA A CA 1
ATOM 1682 C C . ALA A 1 218 ? 23.812 2.668 -21.693 1.00 67.88 218 ALA A C 1
ATOM 1684 O O . ALA A 1 218 ? 23.945 3.070 -22.849 1.00 67.88 218 ALA A O 1
ATOM 1685 N N . THR A 1 219 ? 24.817 2.720 -20.810 1.00 71.69 219 THR A N 1
ATOM 1686 C CA . THR A 1 219 ? 26.160 3.212 -21.152 1.00 71.69 219 THR A CA 1
ATOM 1687 C C . THR A 1 219 ? 26.807 2.364 -22.248 1.00 71.69 219 THR A C 1
ATOM 1689 O O . THR A 1 219 ? 27.404 2.916 -23.174 1.00 71.69 219 THR A O 1
ATOM 1692 N N . LEU A 1 220 ? 26.661 1.038 -22.169 1.00 71.88 220 LEU A N 1
ATOM 1693 C CA . LEU A 1 220 ? 27.139 0.109 -23.191 1.00 71.88 220 LEU A CA 1
ATOM 1694 C C . LEU A 1 220 ? 26.436 0.336 -24.536 1.00 71.88 220 LEU A C 1
ATOM 1696 O O . LEU A 1 220 ? 27.101 0.513 -25.551 1.00 71.88 220 LEU A O 1
ATOM 1700 N N . SER A 1 221 ? 25.105 0.421 -24.535 1.00 68.19 221 SER A N 1
ATOM 1701 C CA . SER A 1 221 ? 24.294 0.725 -25.720 1.00 68.19 221 SER A CA 1
ATOM 1702 C C . SER A 1 221 ? 24.725 2.046 -26.370 1.00 68.19 221 SER A C 1
ATOM 1704 O O . SER A 1 221 ? 24.960 2.111 -27.576 1.00 68.19 221 SER A O 1
ATOM 1706 N N . ARG A 1 222 ? 24.983 3.088 -25.567 1.00 70.44 222 ARG A N 1
ATOM 1707 C CA . ARG A 1 222 ? 25.528 4.364 -26.054 1.00 70.44 222 ARG A CA 1
ATOM 1708 C C . ARG A 1 222 ? 26.884 4.201 -26.746 1.00 70.44 222 ARG A C 1
ATOM 1710 O O . ARG A 1 222 ? 27.127 4.848 -27.762 1.00 70.44 222 ARG A O 1
ATOM 1717 N N . GLN A 1 223 ? 27.775 3.363 -26.213 1.00 72.25 223 GLN A N 1
ATOM 1718 C CA . GLN A 1 223 ? 29.054 3.059 -26.866 1.00 72.25 223 GLN A CA 1
ATOM 1719 C C . GLN A 1 223 ? 28.837 2.348 -28.207 1.00 72.25 223 GLN A C 1
ATOM 1721 O O . GLN A 1 223 ? 29.450 2.748 -29.192 1.00 72.25 223 GLN A O 1
ATOM 1726 N N . MET A 1 224 ? 27.910 1.386 -28.274 1.00 67.94 224 MET A N 1
ATOM 1727 C CA . MET A 1 224 ? 27.556 0.700 -29.522 1.00 67.94 224 MET A CA 1
ATOM 1728 C C . MET A 1 224 ? 27.051 1.684 -30.588 1.00 67.94 224 MET A C 1
ATOM 1730 O O . MET A 1 224 ? 27.534 1.663 -31.718 1.00 67.94 224 MET A O 1
ATOM 1734 N N . PHE A 1 225 ? 26.149 2.604 -30.228 1.00 68.75 225 PHE A N 1
ATOM 1735 C CA . PHE A 1 225 ? 25.657 3.630 -31.155 1.00 68.75 225 PHE A CA 1
ATOM 1736 C C . PHE A 1 225 ? 26.729 4.641 -31.570 1.00 68.75 225 PHE A C 1
ATOM 1738 O O . PHE A 1 225 ? 26.687 5.127 -32.694 1.00 68.75 225 PHE A O 1
ATOM 1745 N N . ASN A 1 226 ? 27.699 4.964 -30.708 1.00 72.69 226 ASN A N 1
ATOM 1746 C CA . ASN A 1 226 ? 28.848 5.789 -31.103 1.00 72.69 226 ASN A CA 1
ATOM 1747 C C . ASN A 1 226 ? 29.695 5.102 -32.177 1.00 72.69 226 ASN A C 1
ATOM 1749 O O . ASN A 1 226 ? 30.107 5.753 -33.132 1.00 72.69 226 ASN A O 1
ATOM 1753 N N . THR A 1 227 ? 29.918 3.795 -32.044 1.00 71.44 227 THR A N 1
ATOM 1754 C CA . THR A 1 227 ? 30.653 3.006 -33.037 1.00 71.44 227 THR A CA 1
ATOM 1755 C C . THR A 1 227 ? 29.884 2.908 -34.358 1.00 71.44 227 THR A C 1
ATOM 1757 O O . THR A 1 227 ? 30.470 3.130 -35.414 1.00 71.44 227 THR A O 1
ATOM 1760 N N . ILE A 1 228 ? 28.564 2.672 -34.313 1.00 67.88 228 ILE A N 1
ATOM 1761 C CA . ILE A 1 228 ? 27.707 2.676 -35.515 1.00 67.88 228 ILE A CA 1
ATOM 1762 C C . ILE A 1 228 ? 27.707 4.059 -36.177 1.00 67.88 228 ILE A C 1
ATOM 1764 O O . ILE A 1 228 ? 27.819 4.156 -37.395 1.00 67.88 228 ILE A O 1
ATOM 1768 N N . ARG A 1 229 ? 27.622 5.139 -35.391 1.00 73.44 229 ARG A N 1
ATOM 1769 C CA . ARG A 1 229 ? 27.699 6.513 -35.900 1.00 73.44 229 ARG A CA 1
ATOM 1770 C C . ARG A 1 229 ? 29.035 6.783 -36.584 1.00 73.44 229 ARG A C 1
ATOM 1772 O O . ARG A 1 229 ? 29.025 7.247 -37.714 1.00 73.44 229 ARG A O 1
ATOM 1779 N N . GLY A 1 230 ? 30.155 6.468 -35.930 1.00 72.88 230 GLY A N 1
ATOM 1780 C CA . GLY A 1 230 ? 31.490 6.658 -36.503 1.00 72.88 230 GLY A CA 1
ATOM 1781 C C . GLY A 1 230 ? 31.640 5.929 -37.836 1.00 72.88 230 GLY A C 1
ATOM 1782 O O . GLY A 1 230 ? 32.069 6.525 -38.818 1.00 72.88 230 GLY A O 1
ATOM 1783 N N . PHE A 1 231 ? 31.153 4.688 -37.903 1.00 68.69 231 PHE A N 1
ATOM 1784 C CA . PHE A 1 231 ? 31.075 3.932 -39.149 1.00 68.69 231 PHE A CA 1
ATOM 1785 C C . PHE A 1 231 ? 30.221 4.632 -40.210 1.00 68.69 231 PHE A C 1
ATOM 1787 O O . PHE A 1 231 ? 30.632 4.759 -41.357 1.00 68.69 231 PHE A O 1
ATOM 1794 N N . SER A 1 232 ? 29.035 5.107 -39.838 1.00 67.25 232 SER A N 1
ATOM 1795 C CA . SER A 1 232 ? 28.133 5.819 -40.744 1.00 67.25 232 SER A CA 1
ATOM 1796 C C . SER A 1 232 ? 28.759 7.106 -41.289 1.00 67.25 232 SER A C 1
ATOM 1798 O O . SER A 1 232 ? 28.696 7.378 -42.487 1.00 67.25 232 SER A O 1
ATOM 1800 N N . ASP A 1 233 ? 29.423 7.876 -40.428 1.00 72.38 233 ASP A N 1
ATOM 1801 C CA . ASP A 1 233 ? 30.111 9.110 -40.795 1.00 72.38 233 ASP A CA 1
ATOM 1802 C C . ASP A 1 233 ? 31.275 8.812 -41.761 1.00 72.38 233 ASP A C 1
ATOM 1804 O O . ASP A 1 233 ? 31.416 9.489 -42.782 1.00 72.38 233 ASP A O 1
ATOM 1808 N N . GLU A 1 234 ? 32.045 7.745 -41.516 1.00 70.50 234 GLU A N 1
ATOM 1809 C CA . GLU A 1 234 ? 33.082 7.252 -42.433 1.00 70.50 234 GLU A CA 1
ATOM 1810 C C . GLU A 1 234 ? 32.499 6.868 -43.799 1.00 70.50 234 GLU A C 1
ATOM 1812 O O . GLU A 1 234 ? 32.972 7.347 -44.833 1.00 70.50 234 GLU A O 1
ATOM 1817 N N . VAL A 1 235 ? 31.422 6.075 -43.820 1.00 67.06 235 VAL A N 1
ATOM 1818 C CA . VAL A 1 235 ? 30.729 5.691 -45.058 1.00 67.06 235 VAL A CA 1
ATOM 1819 C C . VAL A 1 235 ? 30.237 6.915 -45.827 1.00 67.06 235 VAL A C 1
ATOM 1821 O O . VAL A 1 235 ? 30.430 6.988 -47.045 1.00 67.06 235 VAL A O 1
ATOM 1824 N N . SER A 1 236 ? 29.628 7.884 -45.141 1.00 68.62 236 SER A N 1
ATOM 1825 C CA . SER A 1 236 ? 29.138 9.116 -45.764 1.00 68.62 236 SER A CA 1
ATOM 1826 C C . SER A 1 236 ? 30.285 9.916 -46.390 1.00 68.62 236 SER A C 1
ATOM 1828 O O . SER A 1 236 ? 30.194 10.323 -47.546 1.00 68.62 236 SER A O 1
ATOM 1830 N N . SER A 1 237 ? 31.420 10.030 -45.695 1.00 70.38 237 SER A N 1
ATOM 1831 C CA . SER A 1 237 ? 32.603 10.727 -46.199 1.00 70.38 237 SER A CA 1
ATOM 1832 C C . SER A 1 237 ? 33.188 10.037 -47.433 1.00 70.38 237 SER A C 1
ATOM 1834 O O . SER A 1 237 ? 33.555 10.698 -48.408 1.00 70.38 237 SER A O 1
ATOM 1836 N N . TYR A 1 238 ? 33.243 8.701 -47.440 1.00 66.81 238 TYR A N 1
ATOM 1837 C CA . TYR A 1 238 ? 33.750 7.949 -48.589 1.00 66.81 238 TYR A CA 1
ATOM 1838 C C . TYR A 1 238 ? 32.830 8.049 -49.802 1.00 66.81 238 TYR A C 1
ATOM 1840 O O . TYR A 1 238 ? 33.313 8.206 -50.926 1.00 66.81 238 TYR A O 1
ATOM 1848 N N . THR A 1 239 ? 31.520 7.972 -49.584 1.00 64.88 239 THR A N 1
ATOM 1849 C CA . THR A 1 239 ? 30.519 8.030 -50.654 1.00 64.88 239 THR A CA 1
ATOM 1850 C C . THR A 1 239 ? 30.375 9.439 -51.237 1.00 64.88 239 THR A C 1
ATOM 1852 O O . THR A 1 239 ? 30.373 9.567 -52.460 1.00 64.88 239 THR A O 1
ATOM 1855 N N . GLU A 1 240 ? 30.405 10.493 -50.416 1.00 66.50 240 GLU A N 1
ATOM 1856 C CA . GLU A 1 240 ? 30.494 11.894 -50.865 1.00 66.50 240 GLU A CA 1
ATOM 1857 C C . GLU A 1 240 ? 31.753 12.119 -51.707 1.00 66.50 240 GLU A C 1
ATOM 1859 O O . GLU A 1 240 ? 31.706 12.651 -52.814 1.00 66.50 240 GLU A O 1
ATOM 1864 N N . ALA A 1 241 ? 32.896 11.604 -51.252 1.00 65.19 241 ALA A N 1
ATOM 1865 C CA . ALA A 1 241 ? 34.139 11.742 -51.989 1.00 65.19 241 ALA A CA 1
ATOM 1866 C C . ALA A 1 241 ? 34.134 10.971 -53.330 1.00 65.19 241 ALA A C 1
ATOM 1868 O O . ALA A 1 241 ? 34.936 11.294 -54.214 1.00 65.19 241 ALA A O 1
ATOM 1869 N N . ILE A 1 242 ? 33.310 9.929 -53.487 1.00 64.38 242 ILE A N 1
ATOM 1870 C CA . ILE A 1 242 ? 33.089 9.238 -54.770 1.00 64.38 242 ILE A CA 1
ATOM 1871 C C . ILE A 1 242 ? 32.193 10.086 -55.682 1.00 64.38 242 ILE A C 1
ATOM 1873 O O . ILE A 1 242 ? 32.461 10.149 -56.881 1.00 64.38 242 ILE A O 1
ATOM 1877 N N . ASP A 1 243 ? 31.187 10.755 -55.120 1.00 63.53 243 ASP A N 1
ATOM 1878 C CA . ASP A 1 243 ? 30.257 11.631 -55.840 1.00 63.53 243 ASP A CA 1
ATOM 1879 C C . ASP A 1 243 ? 30.942 12.903 -56.380 1.00 63.53 243 ASP A C 1
ATOM 1881 O O . ASP A 1 243 ? 30.753 13.292 -57.532 1.00 63.53 243 ASP A O 1
ATOM 1885 N N . GLU A 1 244 ? 31.830 13.504 -55.582 1.00 66.12 244 GLU A N 1
ATOM 1886 C CA . GLU A 1 244 ? 32.590 14.712 -55.939 1.00 66.12 244 GLU A CA 1
ATOM 1887 C C . GLU A 1 244 ? 33.813 14.451 -56.844 1.00 66.12 244 GLU A C 1
ATOM 1889 O O . GLU A 1 244 ? 34.438 15.383 -57.363 1.00 66.12 244 GLU A O 1
ATOM 1894 N N . GLY A 1 245 ? 34.220 13.189 -57.003 1.00 55.88 245 GLY A N 1
ATOM 1895 C CA . GLY A 1 245 ? 35.485 12.815 -57.632 1.00 55.88 245 GLY A CA 1
ATOM 1896 C C . GLY A 1 245 ? 35.476 12.858 -59.165 1.00 55.88 245 GLY A C 1
ATOM 1897 O O . GLY A 1 245 ? 34.704 12.162 -59.818 1.00 55.88 245 GLY A O 1
ATOM 1898 N N . ASP A 1 246 ? 36.440 13.575 -59.756 1.00 50.97 246 ASP A N 1
ATOM 1899 C CA . ASP A 1 246 ? 36.818 13.400 -61.164 1.00 50.97 246 ASP A CA 1
ATOM 1900 C C . ASP A 1 246 ? 37.399 11.982 -61.349 1.00 50.97 246 ASP A C 1
ATOM 1902 O O . ASP A 1 246 ? 38.470 11.655 -60.829 1.00 50.97 246 ASP A O 1
ATOM 1906 N N . VAL A 1 247 ? 36.672 11.115 -62.063 1.00 52.41 247 VAL A N 1
ATOM 1907 C CA . VAL A 1 247 ? 36.962 9.675 -62.268 1.00 52.41 247 VAL A CA 1
ATOM 1908 C C . VAL A 1 247 ? 38.340 9.428 -62.922 1.00 52.41 247 VAL A C 1
ATOM 1910 O O . VAL A 1 247 ? 38.811 8.294 -62.993 1.00 52.41 247 VAL A O 1
ATOM 1913 N N . GLY A 1 248 ? 39.023 10.484 -63.381 1.00 49.03 248 GLY A N 1
ATOM 1914 C CA . GLY A 1 248 ? 40.335 10.424 -64.025 1.00 49.03 248 GLY A CA 1
ATOM 1915 C C . GLY A 1 248 ? 41.499 9.939 -63.149 1.00 49.03 248 GLY A C 1
ATOM 1916 O O . GLY A 1 248 ? 42.522 9.538 -63.700 1.00 49.03 248 GLY A O 1
ATOM 1917 N N . ASP A 1 249 ? 41.375 9.932 -61.817 1.00 59.59 249 ASP A N 1
ATOM 1918 C CA . ASP A 1 249 ? 42.467 9.564 -60.900 1.00 59.59 249 ASP A CA 1
ATOM 1919 C C . ASP A 1 249 ? 42.217 8.194 -60.232 1.00 59.59 249 ASP A C 1
ATOM 1921 O O . ASP A 1 249 ? 41.842 8.095 -59.059 1.00 59.59 249 ASP A O 1
ATOM 1925 N N . MET A 1 250 ? 42.410 7.108 -61.000 1.00 54.12 250 MET A N 1
ATOM 1926 C CA . MET A 1 250 ? 42.167 5.716 -60.568 1.00 54.12 250 MET A CA 1
ATOM 1927 C C . MET A 1 250 ? 42.853 5.339 -59.243 1.00 54.12 250 MET A C 1
ATOM 1929 O O . MET A 1 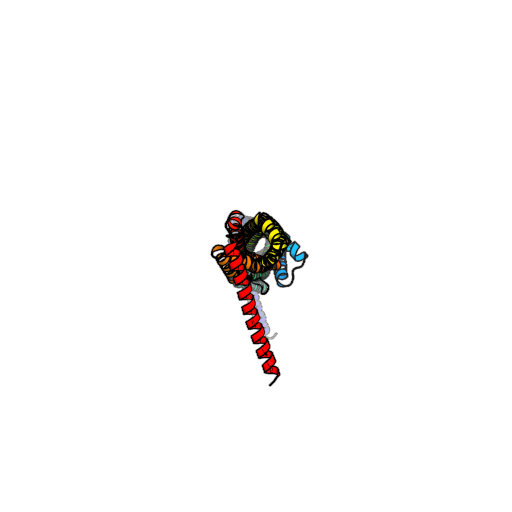250 ? 42.338 4.498 -58.511 1.00 54.12 250 MET A O 1
ATOM 1933 N N . ILE A 1 251 ? 43.989 5.958 -58.903 1.00 58.75 251 ILE A N 1
ATOM 1934 C CA . ILE A 1 251 ? 44.709 5.693 -57.647 1.00 58.75 251 ILE A CA 1
ATOM 1935 C C . ILE A 1 251 ? 43.917 6.223 -56.441 1.00 58.75 251 ILE A C 1
ATOM 1937 O O . ILE A 1 251 ? 43.818 5.537 -55.423 1.00 58.75 251 ILE A O 1
ATOM 1941 N N . LYS A 1 252 ? 43.293 7.404 -56.557 1.00 63.84 252 LYS A N 1
ATOM 1942 C CA . LYS A 1 252 ? 42.402 7.939 -55.512 1.00 63.84 252 LYS A CA 1
ATOM 1943 C C . LYS A 1 252 ? 41.123 7.119 -55.394 1.00 63.84 252 LYS A C 1
ATOM 1945 O O . LYS A 1 252 ? 40.644 6.913 -54.284 1.00 63.84 252 LYS A O 1
ATOM 1950 N N . LEU A 1 253 ? 40.594 6.632 -56.517 1.00 62.59 253 LEU A N 1
ATOM 1951 C CA . LEU A 1 253 ? 39.436 5.739 -56.524 1.00 62.59 253 LEU A CA 1
ATOM 1952 C C . LEU A 1 253 ? 39.758 4.405 -55.832 1.00 62.59 253 LEU A C 1
ATOM 1954 O O . LEU A 1 253 ? 38.979 3.948 -55.006 1.00 62.59 253 LEU A O 1
ATOM 1958 N N . ALA A 1 254 ? 40.925 3.816 -56.107 1.00 60.75 254 ALA A N 1
ATOM 1959 C CA . ALA A 1 254 ? 41.362 2.571 -55.480 1.00 60.75 254 ALA A CA 1
ATOM 1960 C C . ALA A 1 254 ? 41.619 2.720 -53.969 1.00 60.75 254 ALA A C 1
ATOM 1962 O O . ALA A 1 254 ? 41.273 1.818 -53.211 1.00 60.75 254 ALA A O 1
ATOM 1963 N N . ALA A 1 255 ? 42.163 3.859 -53.521 1.00 65.44 255 ALA A N 1
ATOM 1964 C CA . ALA A 1 255 ? 42.291 4.172 -52.095 1.00 65.44 255 ALA A CA 1
ATOM 1965 C C . ALA A 1 255 ? 40.914 4.290 -51.414 1.00 65.44 255 ALA A C 1
ATOM 1967 O O . ALA A 1 255 ? 40.675 3.635 -50.408 1.00 65.44 255 ALA A O 1
ATOM 1968 N N . LYS A 1 256 ? 39.960 5.007 -52.021 1.00 65.62 256 LYS A N 1
ATOM 1969 C CA . LYS A 1 256 ? 38.584 5.118 -51.498 1.00 65.62 256 LYS A CA 1
ATOM 1970 C C . LYS A 1 256 ? 37.832 3.783 -51.507 1.00 65.62 256 LYS A C 1
ATOM 1972 O O . LYS A 1 256 ? 37.073 3.491 -50.593 1.00 65.62 256 LYS A O 1
ATOM 1977 N N . MET A 1 257 ? 38.064 2.939 -52.514 1.00 64.56 257 MET A N 1
ATOM 1978 C CA . MET A 1 257 ? 37.513 1.582 -52.551 1.00 64.56 257 MET A CA 1
ATOM 1979 C C . MET A 1 257 ? 38.159 0.653 -51.511 1.00 64.56 257 MET A C 1
ATOM 1981 O O . MET A 1 257 ? 37.482 -0.254 -51.036 1.00 64.56 257 MET A O 1
ATOM 1985 N N . LYS A 1 258 ? 39.432 0.864 -51.135 1.00 68.31 258 LYS A N 1
ATOM 1986 C CA . LYS A 1 258 ? 40.075 0.169 -50.001 1.00 68.31 258 LYS A CA 1
ATOM 1987 C C . LYS A 1 258 ? 39.366 0.518 -48.693 1.00 68.31 258 LYS A C 1
ATOM 1989 O O . LYS A 1 258 ? 39.077 -0.389 -47.918 1.00 68.31 258 LYS A O 1
ATOM 1994 N N . ASP A 1 259 ? 39.050 1.790 -48.486 1.00 65.56 259 ASP A N 1
ATOM 1995 C CA . ASP A 1 259 ? 38.366 2.251 -47.277 1.00 65.56 259 ASP A CA 1
ATOM 1996 C C . ASP A 1 259 ? 36.900 1.772 -47.245 1.00 65.56 259 ASP A C 1
ATOM 1998 O O . ASP A 1 259 ? 36.437 1.221 -46.254 1.00 65.56 259 ASP A O 1
ATOM 2002 N N . MET A 1 260 ? 36.193 1.804 -48.379 1.00 65.62 260 MET A N 1
ATOM 2003 C CA . MET A 1 260 ? 34.850 1.216 -48.499 1.00 65.62 260 MET A CA 1
ATOM 2004 C C . MET A 1 260 ? 34.851 -0.310 -48.277 1.00 65.62 260 MET A C 1
ATOM 2006 O O . MET A 1 260 ? 33.943 -0.860 -47.655 1.00 65.62 260 MET A O 1
ATOM 2010 N N . TRP A 1 261 ? 35.892 -1.009 -48.739 1.00 66.38 261 TRP A N 1
ATOM 2011 C CA . TRP A 1 261 ? 36.101 -2.434 -48.462 1.00 66.38 261 TRP A CA 1
ATOM 2012 C C . TRP A 1 261 ? 36.362 -2.706 -46.979 1.00 66.38 261 TRP A C 1
ATOM 2014 O O . TRP A 1 261 ? 35.943 -3.733 -46.441 1.00 66.38 261 TRP A O 1
ATOM 2024 N N . HIS A 1 262 ? 37.040 -1.780 -46.309 1.00 68.00 262 HIS A N 1
ATOM 2025 C CA . HIS A 1 262 ? 37.211 -1.819 -44.869 1.00 68.00 262 HIS A CA 1
ATOM 2026 C C . HIS A 1 262 ? 35.858 -1.708 -44.152 1.00 68.00 262 HIS A C 1
ATOM 2028 O O . HIS A 1 262 ? 35.538 -2.560 -43.319 1.00 68.00 262 HIS A O 1
ATOM 2034 N N . CYS A 1 263 ? 35.007 -0.768 -44.574 1.00 66.12 263 CYS A N 1
ATOM 2035 C CA . CYS A 1 263 ? 33.652 -0.647 -44.048 1.00 66.12 263 CYS A CA 1
ATOM 2036 C C . CYS A 1 263 ? 32.836 -1.941 -44.250 1.00 66.12 263 CYS A C 1
ATOM 2038 O O . CYS A 1 263 ? 32.168 -2.422 -43.338 1.00 66.12 263 CYS A O 1
ATOM 2040 N N . LEU A 1 264 ? 32.964 -2.590 -45.407 1.00 66.00 264 LEU A N 1
ATOM 2041 C CA . LEU A 1 264 ? 32.334 -3.886 -45.688 1.00 66.00 264 LEU A CA 1
ATOM 2042 C C . LEU A 1 264 ? 32.804 -5.032 -44.794 1.00 66.00 264 LEU A C 1
ATOM 2044 O O . LEU A 1 264 ? 32.011 -5.888 -44.409 1.00 66.00 264 LEU A O 1
ATOM 2048 N N . LYS A 1 265 ? 34.085 -5.067 -44.423 1.00 65.75 265 LYS A N 1
ATOM 2049 C CA . LYS A 1 265 ? 34.582 -6.056 -43.454 1.00 65.75 265 LYS A CA 1
ATOM 2050 C C . LYS A 1 265 ? 34.019 -5.826 -42.049 1.00 65.75 265 LYS A C 1
ATOM 2052 O O . LYS A 1 265 ? 33.898 -6.786 -41.281 1.00 65.75 265 LYS A O 1
ATOM 2057 N N . LEU A 1 266 ? 33.711 -4.574 -41.710 1.00 65.88 266 LEU A N 1
ATOM 2058 C CA . LEU A 1 266 ? 33.115 -4.176 -40.435 1.00 65.88 266 LEU A CA 1
ATOM 2059 C C . LEU A 1 266 ? 31.585 -4.273 -40.438 1.00 65.88 266 LEU A C 1
ATOM 2061 O O . LEU A 1 266 ? 31.005 -4.425 -39.369 1.00 65.88 266 LEU A O 1
ATOM 2065 N N . ALA A 1 267 ? 30.941 -4.300 -41.606 1.00 64.56 267 ALA A N 1
ATOM 2066 C CA . ALA A 1 267 ? 29.495 -4.430 -41.773 1.00 64.56 267 ALA A CA 1
ATOM 2067 C C . ALA A 1 267 ? 28.905 -5.588 -40.946 1.00 64.56 267 ALA A C 1
ATOM 2069 O O . ALA A 1 267 ? 28.112 -5.380 -40.029 1.00 64.56 267 ALA A O 1
ATOM 2070 N N . GLY A 1 268 ? 29.369 -6.823 -41.163 1.00 65.75 268 GLY A N 1
ATOM 2071 C CA . GLY A 1 268 ? 28.862 -7.980 -40.412 1.00 65.75 268 GLY A CA 1
ATOM 2072 C C . GLY A 1 268 ? 28.989 -7.841 -38.886 1.00 65.75 268 GLY A C 1
ATOM 2073 O O . GLY A 1 268 ? 28.197 -8.416 -38.144 1.00 65.75 268 GLY A O 1
ATOM 2074 N N . PHE A 1 269 ? 29.952 -7.048 -38.418 1.00 68.56 269 PHE A N 1
ATOM 2075 C CA . PHE A 1 269 ? 30.130 -6.715 -37.011 1.00 68.56 269 PHE A CA 1
ATOM 2076 C C . PHE A 1 269 ? 29.191 -5.572 -36.553 1.00 68.56 269 PHE A C 1
ATOM 2078 O O . PHE A 1 269 ? 28.560 -5.700 -35.505 1.00 68.56 269 PHE A O 1
ATOM 2085 N N . MET A 1 270 ? 28.998 -4.520 -37.357 1.00 65.81 270 MET A N 1
ATOM 2086 C CA . MET A 1 270 ? 28.024 -3.444 -37.098 1.00 65.81 270 MET A CA 1
ATOM 2087 C C . MET A 1 270 ? 26.591 -3.971 -37.005 1.00 65.81 270 MET A C 1
ATOM 2089 O O . MET A 1 270 ? 25.826 -3.534 -36.150 1.00 65.81 270 MET A O 1
ATOM 2093 N N . ARG A 1 271 ? 26.246 -4.980 -37.813 1.00 71.75 271 ARG A N 1
ATOM 2094 C CA . ARG A 1 271 ? 24.976 -5.707 -37.690 1.00 71.75 271 ARG A CA 1
ATOM 2095 C C . ARG A 1 271 ? 24.790 -6.314 -36.299 1.00 71.75 271 ARG A C 1
ATOM 2097 O O . ARG A 1 271 ? 23.738 -6.144 -35.695 1.00 71.75 271 ARG A O 1
ATOM 2104 N N . GLN A 1 272 ? 25.805 -7.016 -35.796 1.00 72.56 272 GLN A N 1
ATOM 2105 C CA . GLN A 1 272 ? 25.751 -7.662 -34.481 1.00 72.56 272 GLN A CA 1
ATOM 2106 C C . GLN A 1 272 ? 25.683 -6.636 -33.345 1.00 72.56 272 GLN A C 1
ATOM 2108 O O . GLN A 1 272 ? 24.955 -6.849 -32.379 1.00 72.56 272 GLN A O 1
ATOM 2113 N N . LEU A 1 273 ? 26.395 -5.510 -33.477 1.00 68.94 273 LEU A N 1
ATOM 2114 C CA . LEU A 1 273 ? 26.277 -4.367 -32.568 1.00 68.94 273 LEU A CA 1
ATOM 2115 C C . LEU A 1 273 ? 24.855 -3.809 -32.534 1.00 68.94 273 LEU A C 1
ATOM 2117 O O . LEU A 1 273 ? 24.308 -3.603 -31.455 1.00 68.94 273 LEU A O 1
ATOM 2121 N N . ALA A 1 274 ? 24.255 -3.587 -33.702 1.00 67.50 274 ALA A N 1
ATOM 2122 C CA . ALA A 1 274 ? 22.917 -3.025 -33.818 1.00 67.50 274 ALA A CA 1
ATOM 2123 C C . ALA A 1 274 ? 21.858 -3.978 -33.228 1.00 67.50 274 ALA A C 1
ATOM 2125 O O . ALA A 1 274 ? 21.043 -3.569 -32.401 1.00 67.50 274 ALA A O 1
ATOM 2126 N N . GLU A 1 275 ? 21.918 -5.270 -33.570 1.00 75.50 275 GLU A N 1
ATOM 2127 C CA . GLU A 1 275 ? 21.060 -6.310 -32.980 1.00 75.50 275 GLU A CA 1
ATOM 2128 C C . GLU A 1 275 ? 21.254 -6.403 -31.451 1.00 75.50 275 GLU A C 1
ATOM 2130 O O . GLU A 1 275 ? 20.287 -6.557 -30.702 1.00 75.50 275 GLU A O 1
ATOM 2135 N N . GLY A 1 276 ? 22.494 -6.265 -30.970 1.00 73.31 276 GLY A N 1
ATOM 2136 C CA . GLY A 1 276 ? 22.819 -6.217 -29.546 1.00 73.31 276 GLY A CA 1
ATOM 2137 C C . GLY A 1 276 ? 22.204 -5.012 -28.830 1.00 73.31 276 GLY A C 1
ATOM 2138 O O . GLY A 1 276 ? 21.558 -5.178 -27.794 1.00 73.31 276 GLY A O 1
ATOM 2139 N N . ALA A 1 277 ? 22.334 -3.814 -29.400 1.00 69.00 277 ALA A N 1
ATOM 2140 C CA . ALA A 1 277 ? 21.743 -2.592 -28.860 1.00 69.00 277 ALA A CA 1
ATOM 2141 C C . ALA A 1 277 ? 20.208 -2.680 -28.789 1.00 69.00 277 ALA A C 1
ATOM 2143 O O . ALA A 1 277 ? 19.616 -2.322 -27.769 1.00 69.00 277 ALA A O 1
ATOM 2144 N N . ALA A 1 278 ? 19.567 -3.242 -29.821 1.00 72.44 278 ALA A N 1
ATOM 2145 C CA . ALA A 1 278 ? 18.123 -3.477 -29.834 1.00 72.44 278 ALA A CA 1
ATOM 2146 C C . ALA A 1 278 ? 17.677 -4.438 -28.715 1.00 72.44 278 ALA A C 1
ATOM 2148 O O . ALA A 1 278 ? 16.685 -4.176 -28.030 1.00 72.44 278 ALA A O 1
ATOM 2149 N N . LYS A 1 279 ? 18.424 -5.526 -28.463 1.00 80.50 279 LYS A N 1
ATOM 2150 C CA . LYS A 1 279 ? 18.141 -6.432 -27.334 1.00 80.50 279 LYS A CA 1
ATOM 2151 C C . LYS A 1 279 ? 18.226 -5.714 -25.984 1.00 80.50 279 LYS A C 1
ATOM 2153 O O . LYS A 1 279 ? 17.369 -5.946 -25.134 1.00 80.50 279 LYS A O 1
ATOM 2158 N N . VAL A 1 280 ? 19.236 -4.856 -25.788 1.00 73.06 280 VAL A N 1
ATOM 2159 C CA . VAL A 1 280 ? 19.377 -4.063 -24.554 1.00 73.06 280 VAL A CA 1
ATOM 2160 C C . VAL A 1 280 ? 18.145 -3.202 -24.351 1.00 73.06 280 VAL A C 1
ATOM 2162 O O . VAL A 1 280 ? 17.508 -3.331 -23.312 1.00 73.06 280 VAL A O 1
ATOM 2165 N N . ILE A 1 281 ? 17.769 -2.398 -25.349 1.00 72.62 281 ILE A N 1
ATOM 2166 C CA . ILE A 1 281 ? 16.620 -1.484 -25.269 1.00 72.62 281 ILE A CA 1
ATOM 2167 C C . ILE A 1 281 ? 15.327 -2.233 -24.926 1.00 72.62 281 ILE A C 1
ATOM 2169 O O . ILE A 1 281 ? 14.593 -1.806 -24.037 1.00 72.62 281 ILE A O 1
ATOM 2173 N N . ASN A 1 282 ? 15.086 -3.390 -25.547 1.00 78.94 282 ASN A N 1
ATOM 2174 C CA . ASN A 1 282 ? 13.909 -4.208 -25.249 1.00 78.94 282 ASN A CA 1
ATOM 2175 C C . ASN A 1 282 ? 13.869 -4.677 -23.786 1.00 78.94 282 ASN A C 1
ATOM 2177 O O . ASN A 1 282 ? 12.839 -4.563 -23.124 1.00 78.94 282 ASN A O 1
ATOM 2181 N N . VAL A 1 283 ? 15.003 -5.120 -23.241 1.00 80.25 283 VAL A N 1
ATOM 2182 C CA . VAL A 1 283 ? 15.094 -5.490 -21.821 1.00 80.25 283 VAL A CA 1
ATOM 2183 C C . VAL A 1 283 ? 14.915 -4.271 -20.903 1.00 80.25 283 VAL A C 1
ATOM 2185 O O . VAL A 1 283 ? 14.282 -4.394 -19.853 1.00 80.25 283 VAL A O 1
ATOM 2188 N N . MET A 1 284 ? 15.397 -3.083 -21.297 1.00 70.62 284 MET A N 1
ATOM 2189 C CA . MET A 1 284 ? 15.133 -1.842 -20.553 1.00 70.62 284 MET A CA 1
ATOM 2190 C C . MET A 1 284 ? 13.629 -1.539 -20.489 1.00 70.62 284 MET A C 1
ATOM 2192 O O . MET A 1 284 ? 13.107 -1.225 -19.421 1.00 70.62 284 MET A O 1
ATOM 2196 N N . ILE A 1 285 ? 12.925 -1.659 -21.620 1.00 76.25 285 ILE A N 1
ATOM 2197 C CA . ILE A 1 285 ? 11.473 -1.452 -21.703 1.00 76.25 285 ILE A CA 1
ATOM 2198 C C . ILE A 1 285 ? 10.728 -2.414 -20.780 1.00 76.25 285 ILE A C 1
ATOM 2200 O O . ILE A 1 285 ? 9.828 -1.992 -20.051 1.00 76.25 285 ILE A O 1
ATOM 2204 N N . ASP A 1 286 ? 11.086 -3.696 -20.810 1.00 80.56 286 ASP A N 1
ATOM 2205 C CA . ASP A 1 286 ? 10.429 -4.715 -19.992 1.00 80.56 286 ASP A CA 1
ATOM 2206 C C . ASP A 1 286 ? 10.626 -4.450 -18.495 1.00 80.56 286 ASP A C 1
ATOM 2208 O O . ASP A 1 286 ? 9.679 -4.592 -17.717 1.00 80.56 286 ASP A O 1
ATOM 2212 N N . LEU A 1 287 ? 11.806 -3.966 -18.093 1.00 76.62 287 LEU A N 1
ATOM 2213 C CA . LEU A 1 287 ? 12.057 -3.537 -16.720 1.00 76.62 287 LEU A CA 1
ATOM 2214 C C . LEU A 1 287 ? 11.159 -2.363 -16.309 1.00 76.62 287 LEU A C 1
ATOM 2216 O O . LEU A 1 287 ? 10.527 -2.425 -15.253 1.00 76.62 287 LEU A O 1
ATOM 2220 N N . PHE A 1 288 ? 11.051 -1.316 -17.132 1.00 70.56 288 PHE A N 1
ATOM 2221 C CA . PHE A 1 288 ? 10.179 -0.175 -16.824 1.00 70.56 288 PHE A CA 1
ATOM 2222 C C . PHE A 1 288 ? 8.702 -0.564 -16.753 1.00 70.56 288 PHE A C 1
ATOM 2224 O O . PHE A 1 288 ? 7.991 -0.091 -15.865 1.00 70.56 288 PHE A O 1
ATOM 2231 N N . LYS A 1 289 ? 8.241 -1.462 -17.633 1.00 77.31 289 LYS A N 1
ATOM 2232 C CA . LYS A 1 289 ? 6.885 -2.028 -17.563 1.00 77.31 289 LYS A CA 1
ATOM 2233 C C . LYS A 1 289 ? 6.655 -2.780 -16.261 1.00 77.31 289 LYS A C 1
ATOM 2235 O O . LYS A 1 289 ? 5.694 -2.475 -15.563 1.00 77.31 289 LYS A O 1
ATOM 2240 N N . ALA A 1 290 ? 7.560 -3.685 -15.893 1.00 78.56 290 ALA A N 1
ATOM 2241 C CA . ALA A 1 290 ? 7.440 -4.453 -14.659 1.00 78.56 290 ALA A CA 1
ATOM 2242 C C . ALA A 1 290 ? 7.424 -3.549 -13.414 1.00 78.56 290 ALA A C 1
ATOM 2244 O O . ALA A 1 290 ? 6.552 -3.697 -12.556 1.00 78.56 290 ALA A O 1
ATOM 2245 N N . MET A 1 291 ? 8.330 -2.566 -13.333 1.00 72.62 291 MET A N 1
ATOM 2246 C CA . MET A 1 291 ? 8.345 -1.593 -12.233 1.00 72.62 291 MET A CA 1
ATOM 2247 C C . MET A 1 291 ? 7.047 -0.780 -12.182 1.00 72.62 291 MET A C 1
ATOM 2249 O O . MET A 1 291 ? 6.472 -0.604 -11.109 1.00 72.62 291 MET A O 1
ATOM 2253 N N . SER A 1 292 ? 6.549 -0.332 -13.335 1.00 73.00 292 SER A N 1
ATOM 2254 C CA . SER A 1 292 ? 5.311 0.440 -13.433 1.00 73.00 292 SER A CA 1
ATOM 2255 C C . SER A 1 292 ? 4.077 -0.332 -13.010 1.00 73.00 292 SER A C 1
ATOM 2257 O O . SER A 1 292 ? 3.279 0.174 -12.220 1.00 73.00 292 SER A O 1
ATOM 2259 N N . ASP A 1 293 ? 3.912 -1.553 -13.508 1.00 75.75 293 ASP A N 1
ATOM 2260 C CA . ASP A 1 293 ? 2.780 -2.407 -13.159 1.00 75.75 293 ASP A CA 1
ATOM 2261 C C . ASP A 1 293 ? 2.788 -2.714 -11.658 1.00 75.75 293 ASP A C 1
ATOM 2263 O O . ASP A 1 293 ? 1.744 -2.689 -10.991 1.00 75.75 293 ASP A O 1
ATOM 2267 N N . ARG A 1 294 ? 3.984 -2.932 -11.096 1.00 74.12 294 ARG A N 1
ATOM 2268 C CA . ARG A 1 294 ? 4.152 -3.227 -9.675 1.00 74.12 294 ARG A CA 1
ATOM 2269 C C . ARG A 1 294 ? 3.844 -2.024 -8.789 1.00 74.12 294 ARG A C 1
ATOM 2271 O O . ARG A 1 294 ? 3.068 -2.170 -7.844 1.00 74.12 294 ARG A O 1
ATOM 2278 N N . LEU A 1 295 ? 4.382 -0.849 -9.118 1.00 71.56 295 LEU A N 1
ATOM 2279 C CA . LEU A 1 295 ? 4.079 0.403 -8.420 1.00 71.56 295 LEU A CA 1
ATOM 2280 C C . LEU A 1 295 ? 2.590 0.744 -8.530 1.00 71.56 295 LEU A C 1
ATOM 2282 O O . LEU A 1 295 ? 1.955 1.035 -7.523 1.00 71.56 295 LEU A O 1
ATOM 2286 N N . SER A 1 296 ? 1.992 0.618 -9.715 1.00 71.56 296 SER A N 1
ATOM 2287 C CA . SER A 1 296 ? 0.563 0.889 -9.924 1.00 71.56 296 SER A CA 1
ATOM 2288 C C . SER A 1 296 ? -0.332 -0.019 -9.075 1.00 71.56 296 SER A C 1
ATOM 2290 O O . SER A 1 296 ? -1.295 0.448 -8.468 1.00 71.56 296 SER A O 1
ATOM 2292 N N . THR A 1 297 ? 0.002 -1.312 -8.987 1.00 75.56 297 THR A N 1
ATOM 2293 C CA . THR A 1 297 ? -0.726 -2.280 -8.147 1.00 75.56 297 THR A CA 1
ATOM 2294 C C . THR A 1 297 ? -0.601 -1.936 -6.665 1.00 75.56 297 THR A C 1
ATOM 2296 O O . THR A 1 297 ? -1.596 -1.954 -5.939 1.00 75.56 297 THR A O 1
ATOM 2299 N N . LEU A 1 298 ? 0.613 -1.596 -6.221 1.00 72.75 298 LEU A N 1
ATOM 2300 C CA . LEU A 1 298 ? 0.873 -1.145 -4.858 1.00 72.75 298 LEU A CA 1
ATOM 2301 C C . LEU A 1 298 ? 0.011 0.076 -4.519 1.00 72.75 298 LEU A C 1
ATOM 2303 O O . LEU A 1 298 ? -0.680 0.086 -3.503 1.00 72.75 298 LEU A O 1
ATOM 2307 N N . TRP A 1 299 ? -0.017 1.073 -5.400 1.00 73.56 299 TRP A N 1
ATOM 2308 C CA . TRP A 1 299 ? -0.763 2.305 -5.169 1.00 73.56 299 TRP A CA 1
ATOM 2309 C C . TRP A 1 299 ? -2.270 2.116 -5.173 1.00 73.56 299 TRP A C 1
ATOM 2311 O O . TRP A 1 299 ? -2.938 2.671 -4.305 1.00 73.56 299 TRP A O 1
ATOM 2321 N N . ALA A 1 300 ? -2.815 1.314 -6.088 1.00 74.00 300 ALA A N 1
ATOM 2322 C CA . ALA A 1 300 ? -4.243 1.006 -6.097 1.00 74.00 300 ALA A CA 1
ATOM 2323 C C . ALA A 1 300 ? -4.689 0.389 -4.762 1.00 74.00 300 ALA A C 1
ATOM 2325 O O . ALA A 1 300 ? -5.741 0.741 -4.228 1.00 74.00 300 ALA A O 1
ATOM 2326 N N . ALA A 1 301 ? -3.858 -0.481 -4.191 1.00 75.50 301 ALA A N 1
ATOM 2327 C CA . ALA A 1 301 ? -4.138 -1.098 -2.908 1.00 75.50 301 ALA A CA 1
ATOM 2328 C C . ALA A 1 301 ? -3.958 -0.146 -1.720 1.00 75.50 301 ALA A C 1
ATOM 2330 O O . ALA A 1 301 ? -4.783 -0.151 -0.810 1.00 75.50 301 ALA A O 1
ATOM 2331 N N . LEU A 1 302 ? -2.931 0.708 -1.733 1.00 72.81 302 LEU A N 1
ATOM 2332 C CA . LEU A 1 302 ? -2.748 1.728 -0.698 1.00 72.81 302 LEU A CA 1
ATOM 2333 C C . LEU A 1 302 ? -3.865 2.780 -0.722 1.00 72.81 302 LEU A C 1
ATOM 2335 O O . LEU A 1 302 ? -4.353 3.183 0.332 1.00 72.81 302 LEU A O 1
ATOM 2339 N N . ALA A 1 303 ? -4.320 3.181 -1.911 1.00 75.56 303 ALA A N 1
ATOM 2340 C CA . ALA A 1 303 ? -5.479 4.050 -2.081 1.00 75.56 303 ALA A CA 1
ATOM 2341 C C . ALA A 1 303 ? -6.749 3.385 -1.535 1.00 75.56 303 ALA A C 1
ATOM 2343 O O . ALA A 1 303 ? -7.466 3.993 -0.747 1.00 75.56 303 ALA A O 1
ATOM 2344 N N . PHE A 1 304 ? -6.975 2.109 -1.862 1.00 79.44 304 PHE A N 1
ATOM 2345 C CA . PHE A 1 304 ? -8.090 1.346 -1.307 1.00 79.44 304 PHE A CA 1
ATOM 2346 C C . PHE A 1 304 ? -8.021 1.239 0.225 1.00 79.44 304 PHE A C 1
ATOM 2348 O O . PHE A 1 304 ? -9.023 1.458 0.903 1.00 79.44 304 PHE A O 1
ATOM 2355 N N . ALA A 1 305 ? -6.844 0.962 0.794 1.00 77.38 305 ALA A N 1
ATOM 2356 C CA . ALA A 1 305 ? -6.653 0.936 2.242 1.00 77.38 305 ALA A CA 1
ATOM 2357 C C . ALA A 1 305 ? -6.940 2.308 2.874 1.00 77.38 305 ALA A C 1
ATOM 2359 O O . ALA A 1 305 ? -7.599 2.382 3.910 1.00 77.38 305 ALA A O 1
ATOM 2360 N N . LYS A 1 306 ? -6.520 3.404 2.230 1.00 79.06 306 LYS A N 1
ATOM 2361 C CA . LYS A 1 306 ? -6.843 4.772 2.658 1.00 79.06 306 LYS A CA 1
ATOM 2362 C C . LYS A 1 306 ? -8.348 5.049 2.620 1.00 79.06 306 LYS A C 1
ATOM 2364 O O . LYS A 1 306 ? -8.867 5.649 3.562 1.00 79.06 306 LYS A O 1
ATOM 2369 N N . ASP A 1 307 ? -9.054 4.596 1.589 1.00 80.69 307 ASP A N 1
ATOM 2370 C CA . ASP A 1 307 ? -10.513 4.721 1.495 1.00 80.69 307 ASP A CA 1
ATOM 2371 C C . ASP A 1 307 ? -11.201 3.927 2.617 1.00 80.69 307 ASP A C 1
ATOM 2373 O O . ASP A 1 307 ? -12.044 4.466 3.332 1.00 80.69 307 ASP A O 1
ATOM 2377 N N . CYS A 1 308 ? -10.765 2.686 2.867 1.00 83.31 308 CYS A N 1
ATOM 2378 C CA . CYS A 1 308 ? -11.232 1.881 3.998 1.00 83.31 308 CYS A CA 1
ATOM 2379 C C . CYS A 1 308 ? -11.019 2.587 5.345 1.00 83.31 308 CYS A C 1
ATOM 2381 O O . CYS A 1 308 ? -11.917 2.580 6.186 1.00 83.31 308 CYS A O 1
ATOM 2383 N N . MET A 1 309 ? -9.859 3.214 5.556 1.00 81.56 309 MET A N 1
ATOM 2384 C CA . MET A 1 309 ? -9.569 3.972 6.778 1.00 81.56 309 MET A CA 1
ATOM 2385 C C . MET A 1 309 ? -10.408 5.250 6.875 1.00 81.56 309 MET A C 1
ATOM 2387 O O . MET A 1 309 ? -10.884 5.589 7.955 1.00 81.56 309 MET A O 1
ATOM 2391 N N . THR A 1 310 ? -10.666 5.925 5.754 1.00 83.31 310 THR A N 1
ATOM 2392 C CA . THR A 1 310 ? -11.554 7.097 5.702 1.00 83.31 310 THR A CA 1
ATOM 2393 C C . THR A 1 310 ? -12.971 6.727 6.137 1.00 83.31 310 THR A C 1
ATOM 2395 O O . THR A 1 310 ? -13.551 7.412 6.981 1.00 83.31 310 THR A O 1
ATOM 2398 N N . ASP A 1 311 ? -13.495 5.601 5.645 1.00 86.00 311 ASP A N 1
ATOM 2399 C CA . ASP A 1 311 ? -14.804 5.074 6.048 1.00 86.00 311 ASP A CA 1
ATOM 2400 C C . ASP A 1 311 ? -14.867 4.766 7.557 1.00 86.00 311 ASP A C 1
ATOM 2402 O O . ASP A 1 311 ? -15.936 4.814 8.166 1.00 86.00 311 ASP A O 1
ATOM 2406 N N . CYS A 1 312 ? -13.727 4.463 8.187 1.00 88.00 312 CYS A N 1
ATOM 2407 C CA . CYS A 1 312 ? -13.658 4.148 9.612 1.00 88.00 312 CYS A CA 1
ATOM 2408 C C . CYS A 1 312 ? -13.856 5.365 10.525 1.00 88.00 312 CYS A C 1
ATOM 2410 O O . CYS A 1 312 ? -14.310 5.179 11.656 1.00 88.00 312 CYS A O 1
ATOM 2412 N N . ILE A 1 313 ? -13.575 6.591 10.061 1.00 87.19 313 ILE A N 1
ATOM 2413 C CA . ILE A 1 313 ? -13.673 7.815 10.883 1.00 87.19 313 ILE A CA 1
ATOM 2414 C C . ILE A 1 313 ? -15.069 7.975 11.471 1.00 87.19 313 ILE A C 1
ATOM 2416 O O . ILE A 1 313 ? -15.221 8.264 12.659 1.00 87.19 313 ILE A O 1
ATOM 2420 N N . GLU A 1 314 ? -16.097 7.768 10.649 1.00 89.62 314 GLU A N 1
ATOM 2421 C CA . GLU A 1 314 ? -17.479 7.920 11.089 1.00 89.62 314 GLU A CA 1
ATOM 2422 C C . GLU A 1 314 ? -17.812 6.920 12.206 1.00 89.62 314 GLU A C 1
ATOM 2424 O O . GLU A 1 314 ? -18.371 7.300 13.238 1.00 89.62 314 GLU A O 1
ATOM 2429 N N . TYR A 1 315 ? -17.423 5.653 12.037 1.00 90.88 315 TYR A N 1
ATOM 2430 C CA . TYR A 1 315 ? -17.693 4.603 13.019 1.00 90.88 315 TYR A CA 1
ATOM 2431 C C . TYR A 1 315 ? -16.927 4.817 14.326 1.00 90.88 315 TYR A C 1
ATOM 2433 O O . TYR A 1 315 ? -17.504 4.619 15.395 1.00 90.88 315 TYR A O 1
ATOM 2441 N N . VAL A 1 316 ? -15.667 5.259 14.260 1.00 87.88 316 VAL A N 1
ATOM 2442 C CA . VAL A 1 316 ? -14.866 5.591 15.449 1.00 87.88 316 VAL A CA 1
ATOM 2443 C C . VAL A 1 316 ? -15.451 6.789 16.187 1.00 87.88 316 VAL A C 1
ATOM 2445 O O . VAL A 1 316 ? -15.600 6.739 17.408 1.00 87.88 316 VAL A O 1
ATOM 2448 N N . GLY A 1 317 ? -15.852 7.835 15.460 1.00 87.00 317 GLY A N 1
ATOM 2449 C CA . GLY A 1 317 ? -16.522 8.997 16.039 1.00 87.00 317 GLY A CA 1
ATOM 2450 C C . GLY A 1 317 ? -17.820 8.617 16.758 1.00 87.00 317 GLY A C 1
ATOM 2451 O O . GLY A 1 317 ? -18.021 9.007 17.907 1.00 87.00 317 GLY A O 1
ATOM 2452 N N . GLN A 1 318 ? -18.663 7.796 16.121 1.00 92.00 318 GLN A N 1
ATOM 2453 C CA . GLN A 1 318 ? -19.903 7.290 16.721 1.00 92.00 318 GLN A CA 1
ATOM 2454 C C . GLN A 1 318 ? -19.634 6.419 17.956 1.00 92.00 318 GLN A C 1
ATOM 2456 O O . GLN A 1 318 ? -20.261 6.628 18.993 1.00 92.00 318 GLN A O 1
ATOM 2461 N N . ALA A 1 319 ? -18.687 5.477 17.874 1.00 88.81 319 ALA A N 1
ATOM 2462 C CA . ALA A 1 319 ? -18.307 4.625 19.002 1.00 88.81 319 ALA A CA 1
ATOM 2463 C C . ALA A 1 319 ? -17.833 5.461 20.198 1.00 88.81 319 ALA A C 1
ATOM 2465 O O . ALA A 1 319 ? -18.292 5.256 21.318 1.00 88.81 319 ALA A O 1
ATOM 2466 N N . ARG A 1 320 ? -16.982 6.464 19.955 1.00 89.44 320 ARG A N 1
ATOM 2467 C CA . ARG A 1 320 ? -16.486 7.368 20.996 1.00 89.44 320 ARG A CA 1
ATOM 2468 C C . ARG A 1 320 ? -17.618 8.122 21.695 1.00 89.44 320 ARG A C 1
ATOM 2470 O O . ARG A 1 320 ? -17.616 8.203 22.921 1.00 89.44 320 ARG A O 1
ATOM 2477 N N . THR A 1 321 ? -18.586 8.656 20.948 1.00 92.62 321 THR A N 1
ATOM 2478 C CA . THR A 1 321 ? -19.763 9.318 21.538 1.00 92.62 321 THR A CA 1
ATOM 2479 C C . THR A 1 321 ? -20.560 8.356 22.420 1.00 92.62 321 THR A C 1
ATOM 2481 O O . THR A 1 321 ? -20.869 8.700 23.557 1.00 92.62 321 THR A O 1
ATOM 2484 N N . LEU A 1 322 ? -20.814 7.133 21.945 1.00 91.56 322 LEU A N 1
ATOM 2485 C CA . LEU A 1 322 ? -21.560 6.119 22.697 1.00 91.56 322 LEU A CA 1
ATOM 2486 C C . LEU A 1 322 ? -20.851 5.706 24.000 1.00 91.56 322 LEU A C 1
ATOM 2488 O O . LEU A 1 322 ? -21.510 5.533 25.022 1.00 91.56 322 LEU A O 1
ATOM 2492 N N . VAL A 1 323 ? -19.516 5.590 23.997 1.00 89.81 323 VAL A N 1
ATOM 2493 C CA . VAL A 1 323 ? -18.727 5.292 25.211 1.00 89.81 323 VAL A CA 1
ATOM 2494 C C . VAL A 1 323 ? -18.815 6.421 26.230 1.00 89.81 323 VAL A C 1
ATOM 2496 O O . VAL A 1 323 ? -18.977 6.153 27.421 1.00 89.81 323 VAL A O 1
ATOM 2499 N N . LEU A 1 324 ? -18.718 7.677 25.785 1.00 88.88 324 LEU A N 1
ATOM 2500 C CA . LEU A 1 324 ? -18.842 8.837 26.671 1.00 88.88 324 LEU A CA 1
ATOM 2501 C C . LEU A 1 324 ? -20.236 8.899 27.303 1.00 88.88 324 LEU A C 1
ATOM 2503 O O . LEU A 1 324 ? -20.342 9.073 28.516 1.00 88.88 324 LEU A O 1
ATOM 2507 N N . ASP A 1 325 ? -21.283 8.657 26.512 1.00 92.12 325 ASP A N 1
ATOM 2508 C CA . ASP A 1 325 ? -22.655 8.586 27.013 1.00 92.12 325 ASP A CA 1
ATOM 2509 C C . ASP A 1 325 ? -22.818 7.435 28.019 1.00 92.12 325 ASP A C 1
ATOM 2511 O O . ASP A 1 325 ? -23.375 7.633 29.101 1.00 92.12 325 ASP A O 1
ATOM 2515 N N . ALA A 1 326 ? -22.286 6.242 27.721 1.00 89.12 326 ALA A N 1
ATOM 2516 C CA . ALA A 1 326 ? -22.316 5.096 28.632 1.00 89.12 326 ALA A CA 1
ATOM 2517 C C . ALA A 1 326 ? -21.575 5.383 29.948 1.00 89.12 326 ALA A C 1
ATOM 2519 O O . ALA A 1 326 ? -22.057 5.019 31.022 1.00 89.12 326 ALA A O 1
ATOM 2520 N N . ARG A 1 327 ? -20.439 6.088 29.889 1.00 89.19 327 ARG A N 1
ATOM 2521 C CA . ARG A 1 327 ? -19.674 6.521 31.067 1.00 89.19 327 ARG A CA 1
ATOM 2522 C C . ARG A 1 327 ? -20.468 7.503 31.924 1.00 89.19 327 ARG A C 1
ATOM 2524 O O . ARG A 1 327 ? -20.515 7.351 33.143 1.00 89.19 327 ARG A O 1
ATOM 2531 N N . ASP A 1 328 ? -21.125 8.479 31.307 1.00 90.75 328 ASP A N 1
ATOM 2532 C CA . ASP A 1 328 ? -21.953 9.450 32.025 1.00 90.75 328 ASP A CA 1
ATOM 2533 C C . ASP A 1 328 ? -23.165 8.770 32.686 1.00 90.75 328 ASP A C 1
ATOM 2535 O O . ASP A 1 328 ? -23.513 9.089 33.826 1.00 90.75 328 ASP A O 1
ATOM 2539 N N . LYS A 1 329 ? -23.764 7.768 32.024 1.00 89.31 329 LYS A N 1
ATOM 2540 C CA . LYS A 1 329 ? -24.811 6.923 32.625 1.00 89.31 329 LYS A CA 1
ATOM 2541 C C . LYS A 1 329 ? -24.285 6.056 33.763 1.00 89.31 329 LYS A C 1
ATOM 2543 O O . LYS A 1 329 ? -24.963 5.967 34.781 1.00 89.31 329 LYS A O 1
ATOM 2548 N N . SER A 1 330 ? -23.093 5.477 33.628 1.00 88.19 330 SER A N 1
ATOM 2549 C CA . SER A 1 330 ? -22.441 4.712 34.696 1.00 88.19 330 SER A CA 1
ATOM 2550 C C . SER A 1 330 ? -22.201 5.572 35.939 1.00 88.19 330 SER A C 1
ATOM 2552 O O . SER A 1 330 ? -22.522 5.145 37.041 1.00 88.19 330 SER A O 1
ATOM 2554 N N . ASN A 1 331 ? -21.724 6.811 35.785 1.00 88.12 331 ASN A N 1
ATOM 2555 C CA . ASN A 1 331 ? -21.546 7.731 36.915 1.00 88.12 331 ASN A CA 1
ATOM 2556 C C . ASN A 1 331 ? -22.865 8.023 37.646 1.00 88.12 331 ASN A C 1
ATOM 2558 O O . ASN A 1 331 ? -22.902 8.051 38.876 1.00 88.12 331 ASN A O 1
ATOM 2562 N N . LEU A 1 332 ? -23.949 8.223 36.890 1.00 90.69 332 LEU A N 1
ATOM 2563 C CA . LEU A 1 332 ? -25.273 8.435 37.470 1.00 90.69 332 LEU A CA 1
ATOM 2564 C C . LEU A 1 332 ? -25.795 7.166 38.162 1.00 90.69 332 LEU A C 1
ATOM 2566 O O . LEU A 1 332 ? -26.421 7.261 39.215 1.00 90.69 332 LEU A O 1
ATOM 2570 N N . LEU A 1 333 ? -25.510 5.987 37.600 1.00 86.06 333 LEU A N 1
ATOM 2571 C CA . LEU A 1 333 ? -25.832 4.698 38.209 1.00 86.06 333 LEU A CA 1
ATOM 2572 C C . LEU A 1 333 ? -25.134 4.552 39.570 1.00 86.06 333 LEU A C 1
ATOM 2574 O O . LEU A 1 333 ? -25.825 4.330 40.557 1.00 86.06 333 LEU A O 1
ATOM 2578 N N . VAL A 1 334 ? -23.827 4.832 39.652 1.00 85.88 334 VAL A N 1
ATOM 2579 C CA . VAL A 1 334 ? -23.041 4.842 40.906 1.00 85.88 334 VAL A CA 1
ATOM 2580 C C . VAL A 1 334 ? -23.648 5.765 41.954 1.00 85.88 334 VAL A C 1
ATOM 2582 O O . VAL A 1 334 ? -23.802 5.387 43.118 1.00 85.88 334 VAL A O 1
ATOM 2585 N N . GLU A 1 335 ? -23.997 6.993 41.565 1.00 88.75 335 GLU A N 1
ATOM 2586 C CA . GLU A 1 335 ? -24.583 7.975 42.478 1.00 88.75 335 GLU A CA 1
ATOM 2587 C C . GLU A 1 335 ? -25.915 7.476 43.058 1.00 88.75 335 GLU A C 1
ATOM 2589 O O . GLU A 1 335 ? -26.127 7.529 44.275 1.00 88.75 335 GLU A O 1
ATOM 2594 N N . ARG A 1 336 ? -26.785 6.922 42.205 1.00 88.06 336 ARG A N 1
ATOM 2595 C CA . ARG A 1 336 ? -28.089 6.382 42.611 1.00 88.06 336 ARG A CA 1
ATOM 2596 C C . ARG A 1 336 ? -27.967 5.091 43.418 1.00 88.06 336 ARG A C 1
ATOM 2598 O O . ARG A 1 336 ? -28.617 4.969 44.455 1.00 88.06 336 ARG A O 1
ATOM 2605 N N . SER A 1 337 ? -27.101 4.167 43.009 1.00 84.62 337 SER A N 1
ATOM 2606 C CA . SER A 1 337 ? -26.793 2.927 43.730 1.00 84.62 337 SER A CA 1
ATOM 2607 C C . SER A 1 337 ? -26.276 3.230 45.139 1.00 84.62 337 SER A C 1
ATOM 2609 O O . SER A 1 337 ? -26.752 2.645 46.112 1.00 84.62 337 SER A O 1
ATOM 2611 N N . ARG A 1 338 ? -25.376 4.214 45.286 1.00 87.69 338 ARG A N 1
ATOM 2612 C CA . ARG A 1 338 ? -24.880 4.668 46.595 1.00 87.69 338 ARG A CA 1
ATOM 2613 C C . ARG A 1 338 ? -25.993 5.261 47.457 1.00 87.69 338 ARG A C 1
ATOM 2615 O O . ARG A 1 338 ? -26.093 4.909 48.631 1.00 87.69 338 ARG A O 1
ATOM 2622 N N . PHE A 1 339 ? -26.842 6.114 46.884 1.00 88.12 339 PHE A N 1
ATOM 2623 C CA . PHE A 1 339 ? -27.988 6.685 47.593 1.00 88.12 339 PHE A CA 1
ATOM 2624 C C . PHE A 1 339 ? -28.941 5.597 48.118 1.00 88.12 339 PHE A C 1
ATOM 2626 O O . PHE A 1 339 ? -29.340 5.632 49.283 1.00 88.12 339 PHE A O 1
ATOM 2633 N N . ILE A 1 340 ? -29.259 4.587 47.299 1.00 84.50 340 ILE A N 1
ATOM 2634 C CA . ILE A 1 340 ? -30.112 3.465 47.718 1.00 84.50 340 ILE A CA 1
ATOM 2635 C C . ILE A 1 340 ? -29.420 2.624 48.797 1.00 84.50 340 ILE A C 1
ATOM 2637 O O . ILE A 1 340 ? -30.062 2.250 49.781 1.00 84.50 340 ILE A O 1
ATOM 2641 N N . ALA A 1 341 ? -28.118 2.361 48.665 1.00 83.75 341 ALA A N 1
ATOM 2642 C CA . ALA A 1 341 ? -27.346 1.622 49.662 1.00 83.75 341 ALA A CA 1
ATOM 2643 C C . ALA A 1 341 ? -27.358 2.314 51.037 1.00 83.75 341 ALA A C 1
ATOM 2645 O O . ALA A 1 341 ? -27.538 1.655 52.065 1.00 83.75 341 ALA A O 1
ATOM 2646 N N . GLU A 1 342 ? -27.208 3.642 51.066 1.00 83.94 342 GLU A N 1
ATOM 2647 C CA . GLU A 1 342 ? -27.298 4.446 52.291 1.00 83.94 342 GLU A CA 1
ATOM 2648 C C . GLU A 1 342 ? -28.692 4.344 52.923 1.00 83.94 342 GLU A C 1
ATOM 2650 O O . GLU A 1 342 ? -28.806 4.048 54.114 1.00 83.94 342 GLU A O 1
ATOM 2655 N N . LYS A 1 343 ? -29.756 4.464 52.118 1.00 82.12 343 LYS A N 1
ATOM 2656 C CA . LYS A 1 343 ? -31.145 4.292 52.578 1.00 82.12 343 LYS A CA 1
ATOM 2657 C C . LYS A 1 343 ? -31.417 2.883 53.117 1.00 82.12 343 LYS A C 1
ATOM 2659 O O . LYS A 1 343 ? -32.108 2.732 54.123 1.00 82.12 343 LYS A O 1
ATOM 2664 N N . MET A 1 344 ? -30.854 1.852 52.487 1.00 77.00 344 MET A N 1
ATOM 2665 C CA . MET A 1 344 ? -30.976 0.459 52.934 1.00 77.00 344 MET A CA 1
ATOM 2666 C C . MET A 1 344 ? -30.241 0.188 54.245 1.00 77.00 344 MET A C 1
ATOM 2668 O O . MET A 1 344 ? -30.730 -0.560 55.094 1.00 77.00 344 MET A O 1
ATOM 2672 N N . LYS A 1 345 ? -29.094 0.835 54.460 1.00 78.31 345 LYS A N 1
ATOM 2673 C CA . LYS A 1 345 ? -28.366 0.748 55.728 1.00 78.31 345 LYS A CA 1
ATOM 2674 C C . LYS A 1 345 ? -29.207 1.267 56.896 1.00 78.31 345 LYS A C 1
ATOM 2676 O O . LYS A 1 345 ? -29.206 0.654 57.965 1.00 78.31 345 LYS A O 1
ATOM 2681 N N . ASP A 1 346 ? -29.965 2.339 56.677 1.00 75.44 346 ASP A N 1
ATOM 2682 C CA . ASP A 1 346 ? -30.866 2.890 57.689 1.00 75.44 346 ASP A CA 1
ATOM 2683 C C . ASP A 1 346 ? -32.029 1.939 58.001 1.00 75.44 346 ASP A C 1
ATOM 2685 O O . ASP A 1 346 ? -32.455 1.858 59.158 1.00 75.44 346 ASP A O 1
ATOM 2689 N N . ILE A 1 347 ? -32.502 1.153 57.024 1.00 71.75 347 ILE A N 1
ATOM 2690 C CA . ILE A 1 347 ? -33.578 0.162 57.213 1.00 71.75 347 ILE A CA 1
ATOM 2691 C C . ILE A 1 347 ? -33.184 -0.918 58.225 1.00 71.75 347 ILE A C 1
ATOM 2693 O O . ILE A 1 347 ? -33.986 -1.263 59.095 1.00 71.75 347 ILE A O 1
ATOM 2697 N N . GLY A 1 348 ? -31.931 -1.378 58.192 1.00 65.00 348 GLY A N 1
ATOM 2698 C CA . GLY A 1 348 ? -31.422 -2.396 59.117 1.00 65.00 348 GLY A CA 1
ATOM 2699 C C . GLY A 1 348 ? -31.448 -1.995 60.599 1.00 65.00 348 GLY A C 1
ATOM 2700 O O . GLY A 1 348 ? -31.349 -2.867 61.461 1.00 65.00 348 GLY A O 1
ATOM 2701 N N . SER A 1 349 ? -31.606 -0.702 60.911 1.00 70.12 349 SER A N 1
ATOM 2702 C CA . SER A 1 349 ? -31.651 -0.186 62.287 1.00 70.12 349 SER A CA 1
ATOM 2703 C C . SER A 1 349 ? -33.052 -0.155 62.923 1.00 70.12 349 SER A C 1
ATOM 2705 O O . SER A 1 349 ? -33.160 0.130 64.116 1.00 70.12 349 SER A O 1
ATOM 2707 N N . PHE A 1 350 ? -34.113 -0.466 62.159 1.00 68.19 350 PHE A N 1
ATOM 2708 C CA . PHE A 1 350 ? -35.512 -0.554 62.621 1.00 68.19 350 PHE A CA 1
ATOM 2709 C C . PHE A 1 350 ? -36.005 0.640 63.469 1.00 68.19 350 PHE A C 1
ATOM 2711 O O . PHE A 1 350 ? -36.793 0.491 64.406 1.00 68.19 350 PHE A O 1
ATOM 2718 N N . ASN A 1 351 ? -35.567 1.853 63.143 1.00 73.94 351 ASN A N 1
ATOM 2719 C CA . ASN A 1 351 ? -36.019 3.090 63.766 1.00 73.94 351 ASN A CA 1
ATOM 2720 C C . ASN A 1 351 ? -37.121 3.782 62.917 1.00 73.94 351 ASN A C 1
ATOM 2722 O O . ASN A 1 351 ? -37.572 3.283 61.885 1.00 73.94 351 ASN A O 1
ATOM 2726 N N . LYS A 1 352 ? -37.626 4.941 63.357 1.00 73.31 352 LYS A N 1
ATOM 2727 C CA . LYS A 1 352 ? -38.695 5.658 62.630 1.00 73.31 352 LYS A CA 1
ATOM 2728 C C . LYS A 1 352 ? -38.248 6.142 61.239 1.00 73.31 352 LYS A C 1
ATOM 2730 O O . LYS A 1 352 ? -39.077 6.230 60.335 1.00 73.31 352 LYS A O 1
ATOM 2735 N N . GLU A 1 353 ? -36.967 6.460 61.080 1.00 76.00 353 GLU A N 1
ATOM 2736 C CA . GLU A 1 353 ? -36.353 6.873 59.813 1.00 76.00 353 GLU A CA 1
ATOM 2737 C C . GLU A 1 353 ? -36.234 5.668 58.865 1.00 76.00 353 GLU A C 1
ATOM 2739 O O . GLU A 1 353 ? -36.548 5.802 57.686 1.00 76.00 353 GLU A O 1
ATOM 2744 N N . SER A 1 354 ? -35.956 4.469 59.394 1.00 70.50 354 SER A N 1
ATOM 2745 C CA . SER A 1 354 ? -35.974 3.184 58.677 1.00 70.50 354 SER A CA 1
ATOM 2746 C C . SER A 1 354 ? -37.310 2.907 57.991 1.00 70.50 354 SER A C 1
ATOM 2748 O O . SER A 1 354 ? -37.344 2.511 56.832 1.00 70.50 354 SER A O 1
ATOM 2750 N N . ILE A 1 355 ? -38.432 3.144 58.680 1.00 70.12 355 ILE A N 1
ATOM 2751 C CA . ILE A 1 355 ? -39.777 2.924 58.117 1.00 70.12 355 ILE A CA 1
ATOM 2752 C C . ILE A 1 355 ? -40.077 3.938 57.005 1.00 70.12 355 ILE A C 1
ATOM 2754 O O . ILE A 1 355 ? -40.725 3.600 56.016 1.00 70.12 355 ILE A O 1
ATOM 2758 N N . ALA A 1 356 ? -39.606 5.181 57.148 1.00 76.06 356 ALA A N 1
ATOM 2759 C CA . ALA A 1 356 ? -39.752 6.197 56.110 1.00 76.06 356 ALA A CA 1
ATOM 2760 C C . ALA A 1 356 ? -38.910 5.860 54.868 1.00 76.06 356 ALA A C 1
ATOM 2762 O O . ALA A 1 356 ? -39.437 5.928 53.761 1.00 76.06 356 ALA A O 1
ATOM 2763 N N . ALA A 1 357 ? -37.658 5.428 55.056 1.00 75.94 357 ALA A N 1
ATOM 2764 C CA . ALA A 1 357 ? -36.773 4.977 53.983 1.00 75.94 357 ALA A CA 1
ATOM 2765 C C . ALA A 1 357 ? -37.307 3.715 53.284 1.00 75.94 357 ALA A C 1
ATOM 2767 O O . ALA A 1 357 ? -37.323 3.654 52.059 1.00 75.94 357 ALA A O 1
ATOM 2768 N N . ALA A 1 358 ? -37.823 2.743 54.043 1.00 71.50 358 ALA A N 1
ATOM 2769 C CA . ALA A 1 358 ? -38.462 1.548 53.491 1.00 71.50 358 ALA A CA 1
ATOM 2770 C C . ALA A 1 358 ? -39.693 1.904 52.657 1.00 71.50 358 ALA A C 1
ATOM 2772 O O . ALA A 1 358 ? -39.883 1.347 51.583 1.00 71.50 358 ALA A O 1
ATOM 2773 N N . LYS A 1 359 ? -40.504 2.864 53.115 1.00 76.44 359 LYS A N 1
ATOM 2774 C CA . LYS A 1 359 ? -41.661 3.344 52.356 1.00 76.44 359 LYS A CA 1
ATOM 2775 C C . LYS A 1 359 ? -41.244 4.041 51.057 1.00 76.44 359 LYS A C 1
ATOM 2777 O O . LYS A 1 359 ? -41.803 3.734 50.012 1.00 76.44 359 LYS A O 1
ATOM 2782 N N . GLU A 1 360 ? -40.258 4.932 51.122 1.00 78.94 360 GLU A N 1
ATOM 2783 C CA . GLU A 1 360 ? -39.714 5.651 49.961 1.00 78.94 360 GLU A CA 1
ATOM 2784 C C . GLU A 1 360 ? -39.128 4.683 48.916 1.00 78.94 360 GLU A C 1
ATOM 2786 O O . GLU A 1 360 ? -39.386 4.822 47.725 1.00 78.94 360 GLU A O 1
ATOM 2791 N N . LEU A 1 361 ? -38.423 3.637 49.360 1.00 78.88 361 LEU A N 1
ATOM 2792 C CA . LEU A 1 361 ? -37.901 2.588 48.479 1.00 78.88 361 LEU A CA 1
ATOM 2793 C C . LEU A 1 361 ? -38.979 1.609 47.990 1.00 78.88 361 LEU A C 1
ATOM 2795 O O . LEU A 1 361 ? -38.834 1.051 46.905 1.00 78.88 361 LEU A O 1
ATOM 2799 N N . SER A 1 362 ? -40.067 1.412 48.743 1.00 75.69 362 SER A N 1
ATOM 2800 C CA . SER A 1 362 ? -41.160 0.498 48.371 1.00 75.69 362 SER A CA 1
ATOM 2801 C C . SER A 1 362 ? -41.999 0.985 47.189 1.00 75.69 362 SER A C 1
ATOM 2803 O O . SER A 1 362 ? -42.571 0.163 46.472 1.00 75.69 362 SER A O 1
ATOM 2805 N N . ASP A 1 363 ? -42.029 2.301 46.945 1.00 77.62 363 ASP A N 1
ATOM 2806 C CA . ASP A 1 363 ? -42.606 2.876 45.722 1.00 77.62 363 ASP A CA 1
ATOM 2807 C C . ASP A 1 363 ? -41.789 2.436 44.483 1.00 77.62 363 ASP A C 1
ATOM 2809 O O . ASP A 1 363 ? -42.296 2.339 43.357 1.00 77.62 363 ASP A O 1
ATOM 2813 N N . GLY A 1 364 ? -40.519 2.076 44.709 1.00 80.00 364 GLY A N 1
ATOM 2814 C CA . GLY A 1 364 ? -39.624 1.443 43.748 1.00 80.00 364 GLY A CA 1
ATOM 2815 C C . GLY A 1 364 ? -39.108 2.382 42.667 1.00 80.00 364 GLY A C 1
ATOM 2816 O O . GLY A 1 364 ? -38.403 1.922 41.778 1.00 80.00 364 GLY A O 1
ATOM 2817 N N . ASP A 1 365 ? -39.450 3.669 42.702 1.00 87.00 365 ASP A N 1
ATOM 2818 C CA . ASP A 1 365 ? -39.139 4.611 41.622 1.00 87.00 365 ASP A CA 1
ATOM 2819 C C . ASP A 1 365 ? -37.631 4.838 41.457 1.00 87.00 365 ASP A C 1
ATOM 2821 O O . ASP A 1 365 ? -37.135 4.762 40.337 1.00 87.00 365 ASP A O 1
ATOM 2825 N N . GLU A 1 366 ? -36.884 4.979 42.556 1.00 85.81 366 GLU A N 1
ATOM 2826 C CA . GLU A 1 366 ? -35.414 5.077 42.519 1.00 85.81 366 GLU A CA 1
ATOM 2827 C C . GLU A 1 366 ? -34.776 3.790 41.966 1.00 85.81 366 GLU A C 1
ATOM 2829 O O . GLU A 1 366 ? -33.892 3.842 41.115 1.00 85.81 366 GLU A O 1
ATOM 2834 N N . ILE A 1 367 ? -35.261 2.608 42.372 1.00 82.50 367 ILE A N 1
ATOM 2835 C CA . ILE A 1 367 ? -34.719 1.331 41.876 1.00 82.50 367 ILE A CA 1
ATOM 2836 C C . ILE A 1 367 ? -35.086 1.124 40.394 1.00 82.50 367 ILE A C 1
ATOM 2838 O O . ILE A 1 367 ? -34.266 0.644 39.614 1.00 82.50 367 ILE A O 1
ATOM 2842 N N . LYS A 1 368 ? -36.290 1.530 39.966 1.00 87.19 368 LYS A N 1
ATOM 2843 C CA . LYS A 1 368 ? -36.694 1.540 38.549 1.00 87.19 368 LYS A CA 1
ATOM 2844 C C . LYS A 1 368 ? -35.836 2.504 37.727 1.00 87.19 368 LYS A C 1
ATOM 2846 O O . LYS A 1 368 ? -35.512 2.172 36.588 1.00 87.19 368 LYS A O 1
ATOM 2851 N N . GLU A 1 369 ? -35.459 3.661 38.278 1.00 89.56 369 GLU A N 1
ATOM 2852 C CA . GLU A 1 369 ? -34.519 4.591 37.639 1.00 89.56 369 GLU A CA 1
ATOM 2853 C C . GLU A 1 369 ? -33.153 3.919 37.445 1.00 89.56 369 GLU A C 1
ATOM 2855 O O . GLU A 1 369 ? -32.650 3.910 36.324 1.00 89.56 369 GLU A O 1
ATOM 2860 N N . VAL A 1 370 ? -32.608 3.256 38.474 1.00 86.75 370 VAL A N 1
ATOM 2861 C CA . VAL A 1 370 ? -31.351 2.483 38.376 1.00 86.75 370 VAL A CA 1
ATOM 2862 C C . VAL A 1 370 ? -31.456 1.366 37.330 1.00 86.75 370 VAL A C 1
ATOM 2864 O O . VAL A 1 370 ? -30.581 1.245 36.475 1.00 86.75 370 VAL A O 1
ATOM 2867 N N . ILE A 1 371 ? -32.553 0.600 37.307 1.00 85.88 371 ILE A N 1
ATOM 2868 C CA . ILE A 1 371 ? -32.795 -0.421 36.270 1.00 85.88 371 ILE A CA 1
ATOM 2869 C C . ILE A 1 371 ? -32.815 0.212 34.873 1.00 85.88 371 ILE A C 1
ATOM 2871 O O . ILE A 1 371 ? -32.224 -0.338 33.941 1.00 85.88 371 ILE A O 1
ATOM 2875 N N . SER A 1 372 ? -33.481 1.359 34.704 1.00 91.12 372 SER A N 1
ATOM 2876 C CA . SER A 1 372 ? -33.530 2.059 33.418 1.00 91.12 372 SER A CA 1
ATOM 2877 C C . SER A 1 372 ? -32.154 2.565 32.997 1.00 91.12 372 SER A C 1
ATOM 2879 O O . SER A 1 372 ? -31.821 2.465 31.819 1.00 91.12 372 SER A O 1
ATOM 2881 N N . LEU A 1 373 ? -31.355 3.089 33.928 1.00 87.94 373 LEU A N 1
ATOM 2882 C CA . LEU A 1 373 ? -29.994 3.549 33.664 1.00 87.94 373 LEU A CA 1
ATOM 2883 C C . LEU A 1 373 ? -29.088 2.393 33.240 1.00 87.94 373 LEU A C 1
ATOM 2885 O O . LEU A 1 373 ? -28.426 2.509 32.211 1.00 87.94 373 LEU A O 1
ATOM 2889 N N . ALA A 1 374 ? -29.121 1.272 33.963 1.00 83.00 374 ALA A N 1
ATOM 2890 C CA . ALA A 1 374 ? -28.357 0.076 33.620 1.00 83.00 374 ALA A CA 1
ATOM 2891 C C . ALA A 1 374 ? -28.778 -0.507 32.259 1.00 83.00 374 ALA A C 1
ATOM 2893 O O . ALA A 1 374 ? -27.925 -0.882 31.462 1.00 83.00 374 ALA A O 1
ATOM 2894 N N . THR A 1 375 ? -30.083 -0.522 31.956 1.00 87.62 375 THR A N 1
ATOM 2895 C CA . THR A 1 375 ? -30.598 -0.992 30.654 1.00 87.62 375 THR A CA 1
ATOM 2896 C C . THR A 1 375 ? -30.144 -0.077 29.513 1.00 87.62 375 THR A C 1
ATOM 2898 O O . THR A 1 375 ? -29.633 -0.555 28.508 1.00 87.62 375 THR A O 1
ATOM 2901 N N . ASN A 1 376 ? -30.255 1.245 29.686 1.00 92.12 376 ASN A N 1
ATOM 2902 C CA . ASN A 1 376 ? -29.783 2.209 28.689 1.00 92.12 376 ASN A CA 1
ATOM 2903 C C . ASN A 1 376 ? -28.264 2.108 28.478 1.00 92.12 376 ASN A C 1
ATOM 2905 O O . ASN A 1 376 ? -27.782 2.275 27.363 1.00 92.12 376 ASN A O 1
ATOM 2909 N N . MET A 1 377 ? -27.503 1.851 29.545 1.00 87.81 377 MET A N 1
ATOM 2910 C CA . MET A 1 377 ? -26.063 1.628 29.454 1.00 87.81 377 MET A CA 1
ATOM 2911 C C . MET A 1 377 ? -25.739 0.345 28.674 1.00 87.81 377 MET A C 1
ATOM 2913 O O . MET A 1 377 ? -24.833 0.381 27.846 1.00 87.81 377 MET A O 1
ATOM 2917 N N . ASP A 1 378 ? -26.484 -0.749 28.877 1.00 85.06 378 ASP A N 1
ATOM 2918 C CA . ASP A 1 378 ? -26.329 -1.994 28.101 1.00 85.06 378 ASP A CA 1
ATOM 2919 C C . ASP A 1 378 ? -26.549 -1.746 26.600 1.00 85.06 378 ASP A C 1
ATOM 2921 O O . ASP A 1 378 ? -25.715 -2.129 25.777 1.00 85.06 378 ASP A O 1
ATOM 2925 N N . ASP A 1 379 ? -27.615 -1.019 26.247 1.00 89.06 379 ASP A N 1
ATOM 2926 C CA . ASP A 1 379 ? -27.920 -0.657 24.859 1.00 89.06 379 ASP A CA 1
ATOM 2927 C C . ASP A 1 379 ? -26.794 0.180 24.222 1.00 89.06 379 ASP A C 1
ATOM 2929 O O . ASP A 1 379 ? -26.352 -0.120 23.110 1.00 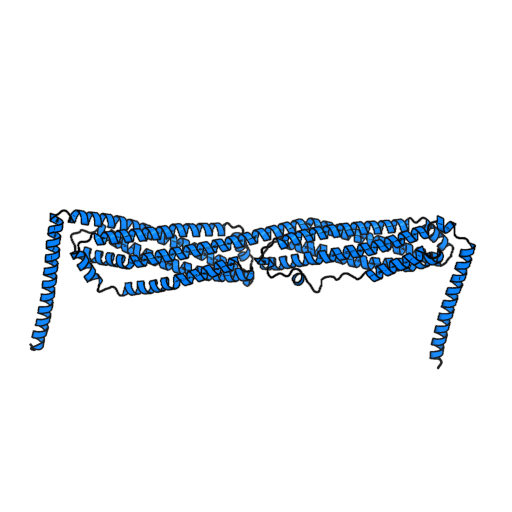89.06 379 ASP A O 1
ATOM 2933 N N . LEU A 1 380 ? -26.276 1.188 24.936 1.00 89.25 380 LEU A N 1
ATOM 2934 C CA . LEU A 1 380 ? -25.176 2.039 24.460 1.00 89.25 380 LEU A CA 1
ATOM 2935 C C . LEU A 1 380 ? -23.872 1.254 24.267 1.00 89.25 380 LEU A C 1
ATOM 2937 O O . LEU A 1 380 ? -23.183 1.435 23.261 1.00 89.25 380 LEU A O 1
ATOM 2941 N N . VAL A 1 381 ? -23.532 0.367 25.208 1.00 85.31 381 VAL A N 1
ATOM 2942 C CA . VAL A 1 381 ? -22.333 -0.484 25.123 1.00 85.31 381 VAL A CA 1
ATOM 2943 C C . VAL A 1 381 ? -22.441 -1.448 23.942 1.00 85.31 381 VAL A C 1
ATOM 2945 O O . VAL A 1 381 ? -21.476 -1.615 23.193 1.00 85.31 381 VAL A O 1
ATOM 2948 N N . LEU A 1 382 ? -23.616 -2.043 23.727 1.00 86.81 382 LEU A N 1
ATOM 2949 C CA . LEU A 1 382 ? -23.879 -2.918 22.587 1.00 86.81 382 LEU A CA 1
ATOM 2950 C C . LEU A 1 382 ? -23.806 -2.183 21.252 1.00 86.81 382 LEU A C 1
ATOM 2952 O O . LEU A 1 382 ? -23.208 -2.695 20.301 1.00 86.81 382 LEU A O 1
ATOM 2956 N N . GLU A 1 383 ? -24.391 -0.989 21.169 1.00 89.94 383 GLU A N 1
ATOM 2957 C CA . GLU A 1 383 ? -24.314 -0.175 19.961 1.00 89.94 383 GLU A CA 1
ATOM 2958 C C . GLU A 1 383 ? -22.861 0.221 19.672 1.00 89.94 383 GLU A C 1
ATOM 2960 O O . GLU A 1 383 ? -22.395 0.045 18.543 1.00 89.94 383 GLU A O 1
ATOM 2965 N N . CYS A 1 384 ? -22.111 0.650 20.695 1.00 86.81 384 CYS A N 1
ATOM 2966 C CA . CYS A 1 384 ? -20.688 0.964 20.586 1.00 86.81 384 CYS A CA 1
ATOM 2967 C C . CYS A 1 384 ? -19.888 -0.229 20.049 1.00 86.81 384 CYS A C 1
ATOM 2969 O O . CYS A 1 384 ? -19.138 -0.093 19.081 1.00 86.81 384 CYS A O 1
ATOM 2971 N N . ALA A 1 385 ? -20.077 -1.413 20.635 1.00 82.38 385 ALA A N 1
ATOM 2972 C CA . ALA A 1 385 ? -19.425 -2.637 20.181 1.00 82.38 385 ALA A CA 1
ATOM 2973 C C . ALA A 1 385 ? -19.757 -2.942 18.717 1.00 82.38 385 ALA A C 1
ATOM 2975 O O . ALA A 1 385 ? -18.872 -3.288 17.936 1.00 82.38 385 ALA A O 1
ATOM 2976 N N . GLY A 1 386 ? -21.017 -2.747 18.317 1.00 85.06 386 GLY A N 1
ATOM 2977 C CA . GLY A 1 386 ? -21.451 -2.867 16.929 1.00 85.06 386 GLY A CA 1
ATOM 2978 C C . GLY A 1 386 ? -20.679 -1.940 15.986 1.00 85.06 386 GLY A C 1
ATOM 2979 O O . GLY A 1 386 ? -20.217 -2.392 14.936 1.00 85.06 386 GLY A O 1
ATOM 2980 N N . LYS A 1 387 ? -20.480 -0.670 16.365 1.00 89.94 387 LYS A N 1
ATOM 2981 C CA . LYS A 1 387 ? -19.691 0.296 15.578 1.00 89.94 387 LYS A CA 1
ATOM 2982 C C . LYS A 1 387 ? -18.222 -0.108 15.477 1.00 89.94 387 LYS A C 1
ATOM 2984 O O . LYS A 1 387 ? -17.674 -0.098 14.376 1.00 89.94 387 LYS A O 1
ATOM 2989 N N . VAL A 1 388 ? -17.611 -0.537 16.583 1.00 83.00 388 VAL A N 1
ATOM 2990 C CA . VAL A 1 388 ? -16.218 -1.016 16.593 1.00 83.00 388 VAL A CA 1
ATOM 2991 C C . VAL A 1 388 ? -16.058 -2.260 15.719 1.00 83.00 388 VAL A C 1
ATOM 2993 O O . VAL A 1 388 ? -15.123 -2.325 14.931 1.00 83.00 388 VAL A O 1
ATOM 2996 N N . ILE A 1 389 ? -16.995 -3.210 15.755 1.00 85.31 389 ILE A N 1
ATOM 2997 C CA . ILE A 1 389 ? -16.958 -4.402 14.892 1.00 85.31 389 ILE A CA 1
ATOM 2998 C C . ILE A 1 389 ? -17.045 -4.025 13.407 1.00 85.31 389 ILE A C 1
ATOM 3000 O O . ILE A 1 389 ? -16.348 -4.619 12.585 1.00 85.31 389 ILE A O 1
ATOM 3004 N N . ILE A 1 390 ? -17.900 -3.064 13.038 1.00 88.75 390 ILE A N 1
ATOM 3005 C CA . ILE A 1 390 ? -17.993 -2.586 11.649 1.00 88.75 390 ILE A CA 1
ATOM 3006 C C . ILE A 1 390 ? -16.670 -1.938 11.224 1.00 88.75 390 ILE A C 1
ATOM 3008 O O . ILE A 1 390 ? -16.151 -2.269 10.159 1.00 88.75 390 ILE A O 1
ATOM 3012 N N . MET A 1 391 ? -16.097 -1.087 12.077 1.00 89.69 391 MET A N 1
ATOM 3013 C CA . MET A 1 391 ? -14.788 -0.476 11.851 1.00 89.69 391 MET A CA 1
ATOM 3014 C C . MET A 1 391 ? -13.697 -1.543 11.661 1.00 89.69 391 MET A C 1
ATOM 3016 O O . MET A 1 391 ? -12.998 -1.518 10.656 1.00 89.69 391 MET A O 1
ATOM 3020 N N . VAL A 1 392 ? -13.593 -2.532 12.558 1.00 86.31 392 VAL A N 1
ATOM 3021 C CA . VAL A 1 392 ? -12.617 -3.635 12.452 1.00 86.31 392 VAL A CA 1
ATOM 3022 C C . VAL A 1 392 ? -12.771 -4.386 11.144 1.00 86.31 392 VAL A C 1
ATOM 3024 O O . VAL A 1 392 ? -11.777 -4.648 10.478 1.00 86.31 392 VAL A O 1
ATOM 3027 N N . LYS A 1 393 ? -14.006 -4.718 10.748 1.00 87.94 393 LYS A N 1
ATOM 3028 C CA . LYS A 1 393 ? -14.260 -5.388 9.468 1.00 87.94 393 LYS A CA 1
ATOM 3029 C C . LYS A 1 393 ? -13.752 -4.556 8.300 1.00 87.94 393 LYS A C 1
ATOM 3031 O O . LYS A 1 393 ? -13.122 -5.113 7.412 1.00 87.94 393 LYS A O 1
ATOM 3036 N N . ARG A 1 394 ? -13.974 -3.240 8.323 1.00 87.50 394 ARG A N 1
ATOM 3037 C CA . ARG A 1 394 ? -13.540 -2.343 7.251 1.00 87.50 394 ARG A CA 1
ATOM 3038 C C . ARG A 1 394 ? -12.019 -2.192 7.190 1.00 87.50 394 ARG A C 1
ATOM 3040 O O . ARG A 1 394 ? -11.459 -2.237 6.099 1.00 87.50 394 ARG A O 1
ATOM 3047 N N . VAL A 1 395 ? -11.343 -2.098 8.338 1.00 85.06 395 VAL A N 1
ATOM 3048 C CA . VAL A 1 395 ? -9.869 -2.126 8.405 1.00 85.06 395 VAL A CA 1
ATOM 3049 C C . VAL A 1 395 ? -9.330 -3.468 7.918 1.00 85.06 395 VAL A C 1
ATOM 3051 O O . VAL A 1 395 ? -8.385 -3.504 7.135 1.00 85.06 395 VAL A O 1
ATOM 3054 N N . ASN A 1 396 ? -9.963 -4.570 8.321 1.00 85.94 396 ASN A N 1
ATOM 3055 C CA . ASN A 1 396 ? -9.572 -5.911 7.914 1.00 85.94 396 ASN A CA 1
ATOM 3056 C C . ASN A 1 396 ? -9.752 -6.129 6.403 1.00 85.94 396 ASN A C 1
ATOM 3058 O O . ASN A 1 396 ? -8.892 -6.732 5.770 1.00 85.94 396 ASN A O 1
ATOM 3062 N N . GLU A 1 397 ? -10.832 -5.607 5.813 1.00 86.75 397 GLU A N 1
ATOM 3063 C CA . GLU A 1 397 ? -11.018 -5.547 4.358 1.00 86.75 397 GLU A CA 1
ATOM 3064 C C . GLU A 1 397 ? -9.906 -4.732 3.690 1.00 86.75 397 GLU A C 1
ATOM 3066 O O . GLU A 1 397 ? -9.344 -5.186 2.697 1.00 86.75 397 GLU A O 1
ATOM 3071 N N . GLY A 1 398 ? -9.561 -3.563 4.238 1.00 84.38 398 GLY A N 1
ATOM 3072 C CA . GLY A 1 398 ? -8.443 -2.748 3.757 1.00 84.38 398 GLY A CA 1
ATOM 3073 C C . GLY A 1 398 ? -7.130 -3.529 3.748 1.00 84.38 398 GLY A C 1
ATOM 3074 O O . GLY A 1 398 ? -6.448 -3.559 2.730 1.00 84.38 398 GLY A O 1
ATOM 3075 N N . PHE A 1 399 ? -6.828 -4.227 4.846 1.00 84.06 399 PHE A N 1
ATOM 3076 C CA . PHE A 1 399 ? -5.622 -5.039 4.997 1.00 84.06 399 PHE A CA 1
ATOM 3077 C C . PHE A 1 399 ? -5.584 -6.238 4.038 1.00 84.06 399 PHE A C 1
ATOM 3079 O O . PHE A 1 399 ? -4.588 -6.446 3.358 1.00 84.06 399 PHE A O 1
ATOM 3086 N N . HIS A 1 400 ? -6.671 -7.007 3.924 1.00 83.88 400 HIS A N 1
ATOM 3087 C CA . HIS A 1 400 ? -6.715 -8.205 3.069 1.00 83.88 400 HIS A CA 1
ATOM 3088 C C . HIS A 1 400 ? -6.673 -7.895 1.567 1.00 83.88 400 HIS A C 1
ATOM 3090 O O . HIS A 1 400 ? -6.409 -8.788 0.767 1.00 83.88 400 HIS A O 1
ATOM 3096 N N . ASN A 1 401 ? -6.956 -6.651 1.175 1.00 82.38 401 ASN A N 1
ATOM 3097 C CA . ASN A 1 401 ? -6.801 -6.196 -0.204 1.00 82.38 401 ASN A CA 1
ATOM 3098 C C . ASN A 1 401 ? -5.418 -5.583 -0.475 1.00 82.38 401 ASN A C 1
ATOM 3100 O O . ASN A 1 401 ? -5.146 -5.188 -1.611 1.00 82.38 401 ASN A O 1
ATOM 3104 N N . LEU A 1 402 ? -4.535 -5.508 0.530 1.00 80.06 402 LEU A N 1
ATOM 3105 C CA . LEU A 1 402 ? -3.141 -5.157 0.297 1.00 80.06 402 LEU A CA 1
ATOM 3106 C C . LEU A 1 402 ? -2.438 -6.307 -0.446 1.00 80.06 402 LEU A C 1
ATOM 3108 O O . LEU A 1 402 ? -2.615 -7.470 -0.084 1.00 80.06 402 LEU A O 1
ATOM 3112 N N . PRO A 1 403 ? -1.640 -6.011 -1.484 1.00 75.12 403 PRO A N 1
ATOM 3113 C CA . PRO A 1 403 ? -0.912 -7.016 -2.236 1.00 75.12 403 PRO A CA 1
ATOM 3114 C C . PRO A 1 403 ? 0.092 -7.739 -1.344 1.00 75.12 403 PRO A C 1
ATOM 3116 O O . PRO A 1 403 ? 0.720 -7.114 -0.491 1.00 75.12 403 PRO A O 1
ATOM 3119 N N . ASP A 1 404 ? 0.340 -9.014 -1.648 1.00 73.88 404 ASP A N 1
ATOM 3120 C CA . ASP A 1 404 ? 1.317 -9.874 -0.957 1.00 73.88 404 ASP A CA 1
ATOM 3121 C C . ASP A 1 404 ? 2.703 -9.229 -0.817 1.00 73.88 404 ASP A C 1
ATOM 3123 O O . ASP A 1 404 ? 3.446 -9.513 0.113 1.00 73.88 404 ASP A O 1
ATOM 3127 N N . ILE A 1 405 ? 3.045 -8.305 -1.719 1.00 67.38 405 ILE A N 1
ATOM 3128 C CA . ILE A 1 405 ? 4.280 -7.518 -1.653 1.00 67.38 405 ILE A CA 1
ATOM 3129 C C . ILE A 1 405 ? 4.445 -6.765 -0.319 1.00 67.38 405 ILE A C 1
ATOM 3131 O O . ILE A 1 405 ? 5.571 -6.547 0.123 1.00 67.38 405 ILE A O 1
ATOM 3135 N N . ILE A 1 406 ? 3.325 -6.368 0.290 1.00 70.25 406 ILE A N 1
ATOM 3136 C CA . ILE A 1 406 ? 3.231 -5.724 1.597 1.00 70.25 406 ILE A CA 1
ATOM 3137 C C . ILE A 1 406 ? 3.044 -6.775 2.693 1.00 70.25 406 ILE A C 1
ATOM 3139 O O . ILE A 1 406 ? 3.688 -6.701 3.732 1.00 70.25 406 ILE A O 1
ATOM 3143 N N . THR A 1 407 ? 2.112 -7.706 2.492 1.00 76.00 407 THR A N 1
ATOM 3144 C CA . THR A 1 407 ? 1.541 -8.513 3.580 1.00 76.00 407 THR A CA 1
ATOM 3145 C C . THR A 1 407 ? 2.247 -9.844 3.812 1.00 76.00 407 THR A C 1
ATOM 3147 O O . THR A 1 407 ? 2.024 -10.446 4.857 1.00 76.00 407 THR A O 1
ATOM 3150 N N . ALA A 1 408 ? 3.107 -10.308 2.895 1.00 75.19 408 ALA A N 1
ATOM 3151 C CA . ALA A 1 408 ? 3.705 -11.648 2.956 1.00 75.19 408 ALA A CA 1
ATOM 3152 C C . ALA A 1 408 ? 4.499 -11.934 4.242 1.00 75.19 408 ALA A C 1
ATOM 3154 O O . ALA A 1 408 ? 4.550 -13.086 4.668 1.00 75.19 408 ALA A O 1
ATOM 3155 N N . ASP A 1 409 ? 5.088 -10.904 4.854 1.00 71.06 409 ASP A N 1
ATOM 3156 C CA . ASP A 1 409 ? 5.909 -11.031 6.064 1.00 71.06 409 ASP A CA 1
ATOM 3157 C C . ASP A 1 409 ? 5.225 -10.474 7.324 1.00 71.06 409 ASP A C 1
ATOM 3159 O O . ASP A 1 409 ? 5.840 -10.438 8.387 1.00 71.06 409 ASP A O 1
ATOM 3163 N N . ILE A 1 410 ? 3.969 -10.026 7.222 1.00 72.94 410 ILE A N 1
ATOM 3164 C CA . ILE A 1 410 ? 3.248 -9.397 8.332 1.00 72.94 410 ILE A CA 1
ATOM 3165 C C . ILE A 1 410 ? 2.313 -10.422 8.967 1.00 72.94 410 ILE A C 1
ATOM 3167 O O . ILE A 1 410 ? 1.265 -10.761 8.413 1.00 72.94 410 ILE A O 1
ATOM 3171 N N . ASP A 1 411 ? 2.667 -10.881 10.164 1.00 77.44 411 ASP A N 1
ATOM 3172 C CA . ASP A 1 411 ? 1.744 -11.625 11.016 1.00 77.44 411 ASP A CA 1
ATOM 3173 C C . ASP A 1 411 ? 0.860 -10.637 11.787 1.00 77.44 411 ASP A C 1
ATOM 3175 O O . ASP A 1 411 ? 1.310 -9.975 12.721 1.00 77.44 411 ASP A O 1
ATOM 3179 N N . VAL A 1 412 ? -0.413 -10.537 11.399 1.00 72.69 412 VAL A N 1
ATOM 3180 C CA . VAL A 1 412 ? -1.390 -9.620 12.012 1.00 72.69 412 VAL A CA 1
ATOM 3181 C C . VAL A 1 412 ? -1.530 -9.846 13.524 1.00 72.69 412 VAL A C 1
ATOM 3183 O O . VAL A 1 412 ? -1.781 -8.890 14.264 1.00 72.69 412 VAL A O 1
ATOM 3186 N N . GLU A 1 413 ? -1.379 -11.087 13.998 1.00 72.38 413 GLU A N 1
ATOM 3187 C CA . GLU A 1 413 ? -1.541 -11.426 15.414 1.00 72.38 413 GLU A CA 1
ATOM 3188 C C . GLU A 1 413 ? -0.314 -11.026 16.246 1.00 72.38 413 GLU A C 1
ATOM 3190 O O . GLU A 1 413 ? -0.474 -10.507 17.362 1.00 72.38 413 GLU A O 1
ATOM 3195 N N . GLU A 1 414 ? 0.894 -11.224 15.705 1.00 76.00 414 GLU A N 1
ATOM 3196 C CA . GLU A 1 414 ? 2.152 -10.900 16.390 1.00 76.00 414 GLU A CA 1
ATOM 3197 C C . GLU A 1 414 ? 2.566 -9.430 16.222 1.00 76.00 414 GLU A C 1
ATOM 3199 O O . GLU A 1 414 ? 2.851 -8.768 17.222 1.00 76.00 414 GLU A O 1
ATOM 3204 N N . GLU A 1 415 ? 2.539 -8.877 15.005 1.00 73.06 415 GLU A N 1
ATOM 3205 C CA . GLU A 1 415 ? 2.969 -7.495 14.721 1.00 73.06 415 GLU A CA 1
ATOM 3206 C C . GLU A 1 415 ? 2.056 -6.443 15.361 1.00 73.06 415 GLU A C 1
ATOM 3208 O O . GLU A 1 415 ? 2.493 -5.340 15.694 1.00 73.06 415 GLU A O 1
ATOM 3213 N N . GLY A 1 416 ? 0.780 -6.777 15.570 1.00 69.56 416 GLY A N 1
ATOM 3214 C CA . GLY A 1 416 ? -0.175 -5.896 16.237 1.00 69.56 416 GLY A CA 1
ATOM 3215 C C . GLY A 1 416 ? -0.009 -5.833 17.759 1.00 69.56 416 GLY A C 1
ATOM 3216 O O . GLY A 1 416 ? -0.700 -5.039 18.402 1.00 69.56 416 GLY A O 1
ATOM 3217 N N . LYS A 1 417 ? 0.852 -6.670 18.360 1.00 78.31 417 LYS A N 1
ATOM 3218 C CA . LYS A 1 417 ? 1.008 -6.773 19.816 1.00 78.31 417 LYS A CA 1
ATOM 3219 C C . LYS A 1 417 ? 1.935 -5.704 20.372 1.00 78.31 417 LYS A C 1
ATOM 3221 O O . LYS A 1 417 ? 3.110 -5.652 20.031 1.00 78.31 417 LYS A O 1
ATOM 3226 N N . LYS A 1 418 ? 1.437 -4.929 21.334 1.00 80.31 418 LYS A N 1
ATOM 3227 C CA . LYS A 1 418 ? 2.272 -4.123 22.228 1.00 80.31 418 LYS A CA 1
ATOM 3228 C C . LYS A 1 418 ? 2.141 -4.621 23.662 1.00 80.31 418 LYS A C 1
ATOM 3230 O O . LYS A 1 418 ? 1.065 -5.046 24.078 1.00 80.31 418 LYS A O 1
ATOM 3235 N N . ASP A 1 419 ? 3.231 -4.528 24.420 1.00 77.75 419 ASP A N 1
ATOM 3236 C CA . ASP A 1 419 ? 3.263 -4.878 25.851 1.00 77.75 419 ASP A CA 1
ATOM 3237 C C . ASP A 1 419 ? 2.295 -4.024 26.689 1.00 77.75 419 ASP A C 1
ATOM 3239 O O . ASP A 1 419 ? 1.904 -4.408 27.785 1.00 77.75 419 ASP A O 1
ATOM 3243 N N . GLU A 1 420 ? 1.903 -2.864 26.160 1.00 80.19 420 GLU A N 1
ATOM 3244 C CA . GLU A 1 420 ? 0.979 -1.914 26.783 1.00 80.19 420 GLU A CA 1
ATOM 3245 C C . GLU A 1 420 ? -0.495 -2.176 26.426 1.00 80.19 420 GLU A C 1
ATOM 3247 O O . GLU A 1 420 ? -1.371 -1.432 26.870 1.00 80.19 420 GLU A O 1
ATOM 3252 N N . ASP A 1 421 ? -0.793 -3.181 25.594 1.00 79.31 421 ASP A N 1
ATOM 3253 C CA . ASP A 1 421 ? -2.173 -3.452 25.203 1.00 79.31 421 ASP A CA 1
ATOM 3254 C C . ASP A 1 421 ? -2.994 -3.962 26.407 1.00 79.31 421 ASP A C 1
ATOM 3256 O O . ASP A 1 421 ? -2.522 -4.799 27.178 1.00 79.31 421 ASP A O 1
ATOM 3260 N N . PRO A 1 422 ? -4.239 -3.488 26.571 1.00 77.94 422 PRO A N 1
ATOM 3261 C CA . PRO A 1 422 ? -5.064 -3.810 27.727 1.00 77.94 422 PRO A CA 1
ATOM 3262 C C . PRO A 1 422 ? -5.529 -5.271 27.701 1.00 77.94 422 PRO A C 1
ATOM 3264 O O . PRO A 1 422 ? -6.007 -5.766 26.677 1.00 77.94 422 PRO A O 1
ATOM 3267 N N . GLU A 1 423 ? -5.461 -5.938 28.853 1.00 79.56 423 GLU A N 1
ATOM 3268 C CA . GLU A 1 423 ? -6.090 -7.241 29.063 1.00 79.56 423 GLU A CA 1
ATOM 3269 C C . GLU A 1 423 ? -7.481 -7.065 29.683 1.00 79.56 423 GLU A C 1
ATOM 3271 O O . GLU A 1 423 ? -7.671 -6.202 30.543 1.00 79.56 423 GLU A O 1
ATOM 3276 N N . PRO A 1 424 ? -8.480 -7.847 29.249 1.00 71.25 424 PRO A N 1
ATOM 3277 C CA . PRO A 1 424 ? -9.809 -7.738 29.810 1.00 71.25 424 PRO A CA 1
ATOM 3278 C C . PRO A 1 424 ? -9.883 -8.365 31.201 1.00 71.25 424 PRO A C 1
ATOM 3280 O O . PRO A 1 424 ? -9.573 -9.549 31.356 1.00 71.25 424 PRO A O 1
ATOM 3283 N N . ASP A 1 425 ? -10.364 -7.588 32.179 1.00 77.56 425 ASP A N 1
ATOM 3284 C CA . ASP A 1 425 ? -10.593 -8.061 33.550 1.00 77.56 425 ASP A CA 1
ATOM 3285 C C . ASP A 1 425 ? -11.519 -9.280 33.550 1.00 77.56 425 ASP A C 1
ATOM 3287 O O . ASP A 1 425 ? -12.525 -9.325 32.826 1.00 77.56 425 ASP A O 1
ATOM 3291 N N . ASP A 1 426 ? -11.171 -10.285 34.350 1.00 80.94 426 ASP A N 1
ATOM 3292 C CA . ASP A 1 426 ? -12.025 -11.445 34.581 1.00 80.94 426 ASP A CA 1
ATOM 3293 C C . ASP A 1 426 ? -13.216 -11.033 35.455 1.00 80.94 426 ASP A C 1
ATOM 3295 O O . ASP A 1 426 ? -13.045 -10.635 36.602 1.00 80.94 426 ASP A O 1
ATOM 3299 N N . ILE A 1 427 ? -14.421 -11.100 34.886 1.00 86.38 427 ILE A N 1
ATOM 3300 C CA . ILE A 1 427 ? -15.667 -10.703 35.558 1.00 86.38 427 ILE A CA 1
ATOM 3301 C C . ILE A 1 427 ? -16.470 -11.901 36.069 1.00 86.38 427 ILE A C 1
ATOM 3303 O O . ILE A 1 427 ? -17.574 -11.720 36.582 1.00 86.38 427 ILE A O 1
ATOM 3307 N N . GLU A 1 428 ? -15.990 -13.131 35.873 1.00 88.50 428 GLU A N 1
ATOM 3308 C CA . GLU A 1 428 ? -16.784 -14.324 36.177 1.00 88.50 428 GLU A CA 1
ATOM 3309 C C . GLU A 1 428 ? -17.019 -14.469 37.692 1.00 88.50 428 GLU A C 1
ATOM 3311 O O . GLU A 1 428 ? -18.107 -14.863 38.115 1.00 88.50 428 GLU A O 1
ATOM 3316 N N . GLU A 1 429 ? -16.052 -14.063 38.524 1.00 88.75 429 GLU A N 1
ATOM 3317 C CA . GLU A 1 429 ? -16.221 -14.000 39.984 1.00 88.75 429 GLU A CA 1
ATOM 3318 C C . GLU A 1 429 ? -17.298 -12.977 40.382 1.00 88.75 429 GLU A C 1
ATOM 3320 O O . GLU A 1 429 ? -18.203 -13.292 41.158 1.00 88.75 429 GLU A O 1
ATOM 3325 N N . ASN A 1 430 ? -17.261 -11.787 39.780 1.00 86.31 430 ASN A N 1
ATOM 3326 C CA . ASN A 1 430 ? -18.211 -10.702 40.016 1.00 86.31 430 ASN A CA 1
ATOM 3327 C C . ASN A 1 430 ? -19.648 -11.100 39.643 1.00 86.31 430 ASN A C 1
ATOM 3329 O O . ASN A 1 430 ? -20.586 -10.859 40.406 1.00 86.31 430 ASN A O 1
ATOM 3333 N N . VAL A 1 431 ? -19.829 -11.745 38.484 1.00 86.19 431 VAL A N 1
ATOM 3334 C CA . VAL A 1 431 ? -21.137 -12.253 38.037 1.00 86.19 431 VAL A CA 1
ATOM 3335 C C . VAL A 1 431 ? -21.648 -13.338 38.987 1.00 86.19 431 VAL A C 1
ATOM 3337 O O . VAL A 1 431 ? -22.798 -13.278 39.422 1.00 86.19 431 VAL A O 1
ATOM 3340 N N . ALA A 1 432 ? -20.795 -14.290 39.376 1.00 89.44 432 ALA A N 1
ATOM 3341 C CA . ALA A 1 432 ? -21.175 -15.351 40.308 1.00 89.44 432 ALA A CA 1
ATOM 3342 C C . ALA A 1 432 ? -21.576 -14.803 41.690 1.00 89.44 432 ALA A C 1
ATOM 3344 O O . ALA A 1 432 ? -22.521 -15.300 42.310 1.00 89.44 432 ALA A O 1
ATOM 3345 N N . GLN A 1 433 ? -20.887 -13.766 42.171 1.00 87.69 433 GLN A N 1
ATOM 3346 C CA . GLN A 1 433 ? -21.223 -13.093 43.424 1.00 87.69 433 GLN A CA 1
ATOM 3347 C C . GLN A 1 433 ? -22.592 -12.401 43.349 1.00 87.69 433 GLN A C 1
ATOM 3349 O O . GLN A 1 433 ? -23.407 -12.562 44.261 1.00 87.69 433 GLN A O 1
ATOM 3354 N N . MET A 1 434 ? -22.881 -11.700 42.250 1.00 85.75 434 MET A N 1
ATOM 3355 C CA . MET A 1 434 ? -24.180 -11.054 42.028 1.00 85.75 434 MET A CA 1
ATOM 3356 C C . MET A 1 434 ? -25.328 -12.064 41.943 1.00 85.75 434 MET A C 1
ATOM 3358 O O . MET A 1 434 ? -26.376 -11.861 42.564 1.00 85.75 434 MET A O 1
ATOM 3362 N N . ASP A 1 435 ? -25.124 -13.180 41.243 1.00 88.12 435 ASP A N 1
ATOM 3363 C CA . ASP A 1 435 ? -26.122 -14.245 41.121 1.00 88.12 435 ASP A CA 1
ATOM 3364 C C . ASP A 1 435 ? -26.401 -14.919 42.473 1.00 88.12 435 ASP A C 1
ATOM 3366 O O . ASP A 1 435 ? -27.558 -15.173 42.815 1.00 88.12 435 ASP A O 1
ATOM 3370 N N . LYS A 1 436 ? -25.368 -15.123 43.299 1.00 89.94 436 LYS A N 1
ATOM 3371 C CA . LYS A 1 436 ? -25.528 -15.621 44.672 1.00 89.94 436 LYS A CA 1
ATOM 3372 C C . LYS A 1 436 ? -26.322 -14.643 45.541 1.00 89.94 436 LYS A C 1
ATOM 3374 O O . LYS A 1 436 ? -27.238 -15.051 46.254 1.00 89.94 436 LYS A O 1
ATOM 3379 N N . SER A 1 437 ? -25.998 -13.351 45.481 1.00 86.62 437 SER A N 1
ATOM 3380 C CA . SER A 1 437 ? -26.737 -12.308 46.205 1.00 86.62 437 SER A CA 1
ATOM 3381 C C . SER A 1 437 ? -28.198 -12.230 45.752 1.00 86.62 437 SER A C 1
ATOM 3383 O O . SER A 1 437 ? -29.093 -12.015 46.569 1.00 86.62 437 SER A O 1
ATOM 3385 N N . ARG A 1 438 ? -28.459 -12.451 44.460 1.00 88.94 438 ARG A N 1
ATOM 3386 C CA . ARG A 1 438 ? -29.810 -12.521 43.899 1.00 88.94 438 ARG A CA 1
ATOM 3387 C C . ARG A 1 438 ? -30.585 -13.724 44.439 1.00 88.94 438 ARG A C 1
ATOM 3389 O O . ARG A 1 438 ? -31.728 -13.555 44.853 1.00 88.94 438 ARG A O 1
ATOM 3396 N N . GLU A 1 439 ? -29.972 -14.905 44.471 1.00 89.69 439 GLU A N 1
ATOM 3397 C CA . GLU A 1 439 ? -30.598 -16.130 44.985 1.00 89.69 439 GLU A CA 1
ATOM 3398 C C . GLU A 1 439 ? -31.050 -15.968 46.447 1.00 89.69 439 GLU A C 1
ATOM 3400 O O . GLU A 1 439 ? -32.153 -16.381 46.806 1.00 89.69 439 GLU A O 1
ATOM 3405 N N . ILE A 1 440 ? -30.242 -15.290 47.271 1.00 87.81 440 ILE A N 1
ATOM 3406 C CA . ILE A 1 440 ? -30.595 -14.957 48.661 1.00 87.81 440 ILE A CA 1
ATOM 3407 C C . ILE A 1 440 ? -31.843 -14.060 48.706 1.00 87.81 440 ILE A C 1
ATOM 3409 O O . ILE A 1 440 ? -32.767 -14.328 49.469 1.00 87.81 440 ILE A O 1
ATOM 3413 N N . ILE A 1 441 ? -31.916 -13.018 47.869 1.00 86.00 441 ILE A N 1
ATOM 3414 C CA . ILE A 1 441 ? -33.083 -12.115 47.816 1.00 86.00 441 ILE A CA 1
ATOM 3415 C C . ILE A 1 441 ? -34.351 -12.860 47.380 1.00 86.00 441 ILE A C 1
ATOM 3417 O O . ILE A 1 441 ? -35.432 -12.637 47.935 1.00 86.00 441 ILE A O 1
ATOM 3421 N N . GLU A 1 442 ? -34.238 -13.738 46.384 1.00 87.94 442 GLU A N 1
ATOM 3422 C CA . GLU A 1 442 ? -35.374 -14.492 45.856 1.00 87.94 442 GLU A CA 1
ATOM 3423 C C . GLU A 1 442 ? -35.912 -15.494 46.895 1.00 87.94 442 GLU A C 1
ATOM 3425 O O . GLU A 1 442 ? -37.128 -15.534 47.123 1.00 87.94 442 GLU A O 1
ATOM 3430 N N . ASN A 1 443 ? -35.030 -16.226 47.585 1.00 89.19 443 ASN A N 1
ATOM 3431 C CA . ASN A 1 443 ? -35.405 -17.381 48.408 1.00 89.19 443 ASN A CA 1
ATOM 3432 C C . ASN A 1 443 ? -35.640 -17.088 49.898 1.00 89.19 443 ASN A C 1
ATOM 3434 O O . ASN A 1 443 ? -36.438 -17.792 50.518 1.00 89.19 443 ASN A O 1
ATOM 3438 N N . GLU A 1 444 ? -35.003 -16.068 50.474 1.00 87.25 444 GLU A N 1
ATOM 3439 C CA . GLU A 1 444 ? -35.095 -15.787 51.916 1.00 87.25 444 GLU A CA 1
ATOM 3440 C C . GLU A 1 444 ? -36.297 -14.896 52.283 1.00 87.25 444 GLU A C 1
ATOM 3442 O O . GLU A 1 444 ? -37.030 -14.405 51.419 1.00 87.25 444 GLU A O 1
ATOM 3447 N N . ASP A 1 445 ? -36.546 -14.676 53.576 1.00 81.88 445 ASP A N 1
ATOM 3448 C CA . ASP A 1 445 ? -37.567 -13.730 54.043 1.00 81.88 445 ASP A CA 1
ATOM 3449 C C . ASP A 1 445 ? -37.189 -12.261 53.739 1.00 81.88 445 ASP A C 1
ATOM 3451 O O . ASP A 1 445 ? -36.063 -11.946 53.359 1.00 81.88 445 ASP A O 1
ATOM 3455 N N . ILE A 1 446 ? -38.136 -11.327 53.890 1.00 74.69 446 ILE A N 1
ATOM 3456 C CA . ILE A 1 446 ? -37.935 -9.915 53.509 1.00 74.69 446 ILE A CA 1
ATOM 3457 C C . ILE A 1 446 ? -36.842 -9.228 54.340 1.00 74.69 446 ILE A C 1
ATOM 3459 O O . ILE A 1 446 ? -36.141 -8.367 53.809 1.00 74.69 446 ILE A O 1
ATOM 3463 N N . ILE A 1 447 ? -36.661 -9.591 55.613 1.00 74.44 447 ILE A N 1
ATOM 3464 C CA . ILE A 1 447 ? -35.631 -8.991 56.471 1.00 74.44 447 ILE A CA 1
ATOM 3465 C C . ILE A 1 447 ? -34.253 -9.495 56.044 1.00 74.44 447 ILE A C 1
ATOM 3467 O O . ILE A 1 447 ? -33.332 -8.691 55.870 1.00 74.44 447 ILE A O 1
ATOM 3471 N N . THR A 1 448 ? -34.112 -10.803 55.832 1.00 81.19 448 THR A N 1
ATOM 3472 C CA . THR A 1 448 ? -32.860 -11.408 55.356 1.00 81.19 448 THR A CA 1
ATOM 3473 C C . THR A 1 448 ? -32.507 -10.917 53.951 1.00 81.19 448 THR A C 1
ATOM 3475 O O . THR A 1 448 ? -31.371 -10.504 53.715 1.00 81.19 448 THR A O 1
ATOM 3478 N N . ALA A 1 449 ? -33.489 -10.828 53.051 1.00 79.38 449 ALA A N 1
ATOM 3479 C CA . ALA A 1 449 ? -33.319 -10.233 51.730 1.00 79.38 449 ALA A CA 1
ATOM 3480 C C . ALA A 1 449 ? -32.879 -8.762 51.826 1.00 79.38 449 ALA A C 1
ATOM 3482 O O . ALA A 1 449 ? -31.898 -8.377 51.197 1.00 79.38 449 ALA A O 1
ATOM 3483 N N . ALA A 1 450 ? -33.523 -7.942 52.667 1.00 73.56 450 ALA A N 1
ATOM 3484 C CA . ALA A 1 450 ? -33.123 -6.549 52.876 1.00 73.56 450 ALA A CA 1
ATOM 3485 C C . ALA A 1 450 ? -31.690 -6.434 53.426 1.00 73.56 450 ALA A C 1
ATOM 3487 O O . ALA A 1 450 ? -30.923 -5.580 52.985 1.00 73.56 450 ALA A O 1
ATOM 3488 N N . ARG A 1 451 ? -31.270 -7.329 54.326 1.00 78.12 451 ARG A N 1
ATOM 3489 C CA . ARG A 1 451 ? -29.876 -7.379 54.799 1.00 78.12 451 ARG A CA 1
ATOM 3490 C C . ARG A 1 451 ? -28.898 -7.764 53.704 1.00 78.12 451 ARG A C 1
ATOM 3492 O O . ARG A 1 451 ? -27.830 -7.166 53.648 1.00 78.12 451 ARG A O 1
ATOM 3499 N N . ALA A 1 452 ? -29.266 -8.703 52.836 1.00 80.94 452 ALA A N 1
ATOM 3500 C CA . ALA A 1 452 ? -28.469 -9.099 51.681 1.00 80.94 452 ALA A CA 1
ATOM 3501 C C . ALA A 1 452 ? -28.387 -7.993 50.611 1.00 80.94 452 ALA A C 1
ATOM 3503 O O . ALA A 1 452 ? -27.412 -7.944 49.862 1.00 80.94 452 ALA A O 1
ATOM 3504 N N . THR A 1 453 ? -29.342 -7.051 50.574 1.00 80.25 453 THR A N 1
ATOM 3505 C CA . THR A 1 453 ? -29.273 -5.927 49.622 1.00 80.25 453 THR A CA 1
ATOM 3506 C C . THR A 1 453 ? -28.125 -4.961 49.895 1.00 80.25 453 THR A C 1
ATOM 3508 O O . THR A 1 453 ? -27.540 -4.443 48.952 1.00 80.25 453 THR A O 1
ATOM 3511 N N . VAL A 1 454 ? -27.748 -4.740 51.159 1.00 79.12 454 VAL A N 1
ATOM 3512 C CA . VAL A 1 454 ? -26.652 -3.822 51.523 1.00 79.12 454 VAL A CA 1
ATOM 3513 C C . VAL A 1 454 ? -25.288 -4.268 50.966 1.00 79.12 454 VAL A C 1
ATOM 3515 O O . VAL A 1 454 ? -24.639 -3.450 50.311 1.00 79.12 454 VAL A O 1
ATOM 3518 N N . PRO A 1 455 ? -24.813 -5.512 51.191 1.00 79.56 455 PRO A N 1
ATOM 3519 C CA . PRO A 1 455 ? -23.611 -6.005 50.532 1.00 79.56 455 PRO A CA 1
ATOM 3520 C C . PRO A 1 455 ? -23.806 -6.112 49.016 1.00 79.56 455 PRO A C 1
ATOM 3522 O O . PRO A 1 455 ? -22.900 -5.723 48.298 1.00 79.56 455 PRO A O 1
ATOM 3525 N N . GLY A 1 456 ? -24.991 -6.484 48.515 1.00 81.12 456 GLY A N 1
ATOM 3526 C CA . GLY A 1 456 ? -25.233 -6.518 47.067 1.00 81.12 456 GLY A CA 1
ATOM 3527 C C . GLY A 1 456 ? -25.098 -5.153 46.372 1.00 81.12 456 GLY A C 1
ATOM 3528 O O . GLY A 1 456 ? -24.567 -5.087 45.272 1.00 81.12 456 GLY A O 1
ATOM 3529 N N . PHE A 1 457 ? -25.471 -4.040 47.015 1.00 80.69 457 PHE A N 1
ATOM 3530 C CA . PHE A 1 457 ? -25.177 -2.704 46.474 1.00 80.69 457 PHE A CA 1
ATOM 3531 C C . PHE A 1 457 ? -23.697 -2.337 46.543 1.00 80.69 457 PHE A C 1
ATOM 3533 O O . PHE A 1 457 ? -23.227 -1.585 45.695 1.00 80.69 457 PHE A O 1
ATOM 3540 N N . ARG A 1 458 ? -22.954 -2.833 47.539 1.00 82.12 458 ARG A N 1
ATOM 3541 C CA . ARG A 1 458 ? -21.495 -2.674 47.548 1.00 82.12 458 ARG A CA 1
ATOM 3542 C C . ARG A 1 458 ? -20.881 -3.421 46.367 1.00 82.12 458 ARG A C 1
ATOM 3544 O O . ARG A 1 458 ? -20.081 -2.832 45.657 1.00 82.12 458 ARG A O 1
ATOM 3551 N N . ASP A 1 459 ? -21.336 -4.645 46.122 1.00 82.94 459 ASP A N 1
ATOM 3552 C CA . ASP A 1 459 ? -20.902 -5.446 44.980 1.00 82.94 459 ASP A CA 1
ATOM 3553 C C . ASP A 1 459 ? -21.247 -4.740 43.658 1.00 82.94 459 ASP A C 1
ATOM 3555 O O . ASP A 1 459 ? -20.421 -4.701 42.754 1.00 82.94 459 ASP A O 1
ATOM 3559 N N . ILE A 1 460 ? -22.421 -4.097 43.552 1.00 79.81 460 ILE A N 1
ATOM 3560 C CA . ILE A 1 460 ? -22.763 -3.234 42.406 1.00 79.81 460 ILE A CA 1
ATOM 3561 C C . ILE A 1 460 ? -21.750 -2.101 42.239 1.00 79.81 460 ILE A C 1
ATOM 3563 O O . ILE A 1 460 ? -21.304 -1.884 41.120 1.00 79.81 460 ILE A O 1
ATOM 3567 N N . LEU A 1 461 ? -21.373 -1.400 43.311 1.00 83.62 461 LEU A N 1
ATOM 3568 C CA . LEU A 1 461 ? -20.403 -0.302 43.230 1.00 83.62 461 LEU A CA 1
ATOM 3569 C C . LEU A 1 461 ? -19.021 -0.798 42.767 1.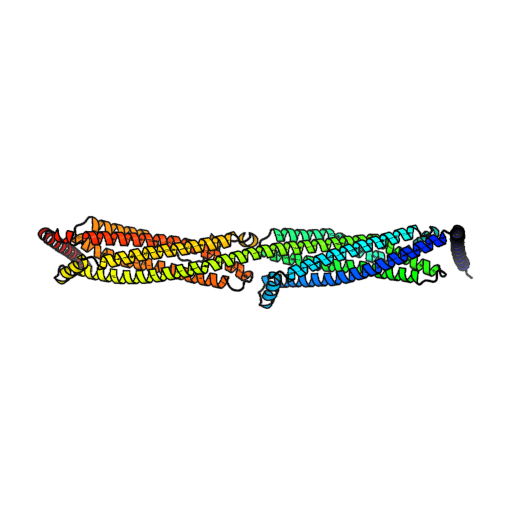00 83.62 461 LEU A C 1
ATOM 3571 O O . LEU A 1 461 ? -18.425 -0.188 41.883 1.00 83.62 461 LEU A O 1
ATOM 3575 N N . ASP A 1 462 ? -18.544 -1.928 43.295 1.00 84.56 462 ASP A N 1
ATOM 3576 C CA . ASP A 1 462 ? -17.264 -2.532 42.890 1.00 84.56 462 ASP A CA 1
ATOM 3577 C C . ASP A 1 462 ? -17.312 -3.016 41.417 1.00 84.56 462 ASP A C 1
ATOM 3579 O O . ASP A 1 462 ? -16.361 -2.868 40.638 1.00 84.56 462 ASP A O 1
ATOM 3583 N N . ASN A 1 463 ? -18.462 -3.545 40.992 1.00 83.38 463 ASN A N 1
ATOM 3584 C CA . ASN A 1 463 ? -18.726 -3.963 39.613 1.00 83.38 463 ASN A CA 1
ATOM 3585 C C . ASN A 1 463 ? -18.851 -2.775 38.652 1.00 83.38 463 ASN A C 1
ATOM 3587 O O . ASN A 1 463 ? -18.425 -2.855 37.499 1.00 83.38 463 ASN A O 1
ATOM 3591 N N . GLU A 1 464 ? -19.421 -1.664 39.106 1.00 81.56 464 GLU A N 1
ATOM 3592 C CA . GLU A 1 464 ? -19.493 -0.419 38.351 1.00 81.56 464 GLU A CA 1
ATOM 3593 C C . GLU A 1 464 ? -18.107 0.188 38.160 1.00 81.56 464 GLU A C 1
ATOM 3595 O O . GLU A 1 464 ? -17.797 0.593 37.042 1.00 81.56 464 GLU A O 1
ATOM 3600 N N . ASP A 1 465 ? -17.243 0.175 39.178 1.00 84.25 465 ASP A N 1
ATOM 3601 C CA . ASP A 1 465 ? -15.840 0.587 39.040 1.00 84.25 465 ASP A CA 1
ATOM 3602 C C . ASP A 1 465 ? -15.118 -0.261 37.975 1.00 84.25 465 ASP A C 1
ATOM 3604 O O . ASP A 1 465 ? -14.392 0.273 37.128 1.00 84.25 465 ASP A O 1
ATOM 3608 N N . THR A 1 466 ? -15.385 -1.571 37.947 1.00 85.06 466 THR A N 1
ATOM 3609 C CA . THR A 1 466 ? -14.884 -2.483 36.903 1.00 85.06 466 THR A CA 1
ATOM 3610 C C . THR A 1 466 ? -15.409 -2.084 35.517 1.00 85.06 466 THR A C 1
ATOM 3612 O O . THR A 1 466 ? -14.624 -1.885 34.587 1.00 85.06 466 THR A O 1
ATOM 3615 N N . CYS A 1 467 ? -16.720 -1.855 35.373 1.00 81.81 467 CYS A N 1
ATOM 3616 C CA . CYS A 1 467 ? -17.320 -1.343 34.135 1.00 81.81 467 CYS A CA 1
ATOM 3617 C C . CYS A 1 467 ? -16.707 -0.003 33.697 1.00 81.81 467 CYS A C 1
ATOM 3619 O O . CYS A 1 467 ? -16.452 0.195 32.510 1.00 81.81 467 CYS A O 1
ATOM 3621 N N . GLN A 1 468 ? -16.447 0.922 34.624 1.00 85.25 468 GLN A N 1
ATOM 3622 C CA . GLN A 1 468 ? -15.835 2.216 34.319 1.00 85.25 468 GLN A CA 1
ATOM 3623 C C . GLN A 1 468 ? -14.397 2.074 33.830 1.00 85.25 468 GLN A C 1
ATOM 3625 O O . GLN A 1 468 ? -13.993 2.791 32.913 1.00 85.25 468 GLN A O 1
ATOM 3630 N N . ASN A 1 469 ? -13.620 1.165 34.418 1.00 85.88 469 ASN A N 1
ATOM 3631 C CA . ASN A 1 469 ? -12.265 0.879 33.957 1.00 85.88 469 ASN A CA 1
ATOM 3632 C C . ASN A 1 469 ? -12.283 0.285 32.545 1.00 85.88 469 ASN A C 1
ATOM 3634 O O . ASN A 1 469 ? -11.556 0.774 31.679 1.00 85.88 469 ASN A O 1
ATOM 3638 N N . MET A 1 470 ? -13.188 -0.659 32.270 1.00 83.62 470 MET A N 1
ATOM 3639 C CA . MET A 1 470 ? -13.390 -1.187 30.918 1.00 83.62 470 MET A CA 1
ATOM 3640 C C . MET A 1 470 ? -13.811 -0.089 29.929 1.00 83.62 470 MET A C 1
ATOM 3642 O O . MET A 1 470 ? -13.240 0.010 28.846 1.00 83.62 470 MET A O 1
ATOM 3646 N N . LEU A 1 471 ? -14.751 0.793 30.291 1.00 84.19 471 LEU A N 1
ATOM 3647 C CA . LEU A 1 471 ? -15.167 1.910 29.433 1.00 84.19 471 LEU A CA 1
ATOM 3648 C C . LEU A 1 471 ? -14.022 2.890 29.147 1.00 84.19 471 LEU A C 1
ATOM 3650 O O . LEU A 1 471 ? -13.899 3.349 28.014 1.00 84.19 471 LEU A O 1
ATOM 3654 N N . LYS A 1 472 ? -13.155 3.180 30.126 1.00 87.50 472 LYS A N 1
ATOM 3655 C CA . LYS A 1 472 ? -11.948 4.002 29.912 1.00 87.50 472 LYS A CA 1
ATOM 3656 C C . LYS A 1 472 ? -10.984 3.351 28.922 1.00 87.50 472 LYS A C 1
ATOM 3658 O O . LYS A 1 472 ? -10.388 4.058 28.114 1.00 87.50 472 LYS A O 1
ATOM 3663 N N . VAL A 1 473 ? -10.842 2.026 28.964 1.00 85.69 473 VAL A N 1
ATOM 3664 C CA . VAL A 1 473 ? -10.033 1.277 27.991 1.00 85.69 473 VAL A CA 1
ATOM 3665 C C . VAL A 1 473 ? -10.610 1.426 26.579 1.00 85.69 473 VAL A C 1
ATOM 3667 O O . VAL A 1 473 ? -9.869 1.742 25.649 1.00 85.69 473 VAL A O 1
ATOM 3670 N N . VAL A 1 474 ? -11.930 1.274 26.415 1.00 84.81 474 VAL A N 1
ATOM 3671 C CA . VAL A 1 474 ? -12.594 1.476 25.113 1.00 84.81 474 VAL A CA 1
ATOM 3672 C C . VAL A 1 474 ? -12.463 2.933 24.647 1.00 84.81 474 VAL A C 1
ATOM 3674 O O . VAL A 1 474 ? -12.173 3.177 23.477 1.00 84.81 474 VAL A O 1
ATOM 3677 N N . GLU A 1 475 ? -12.620 3.911 25.544 1.00 85.56 475 GLU A N 1
ATOM 3678 C CA . GLU A 1 475 ? -12.422 5.336 25.245 1.00 85.56 475 GLU A CA 1
ATOM 3679 C C . GLU A 1 475 ? -11.000 5.593 24.726 1.00 85.56 475 GLU A C 1
ATOM 3681 O O . GLU A 1 475 ? -10.843 6.188 23.657 1.00 85.56 475 GLU A O 1
ATOM 3686 N N . GLY A 1 476 ? -9.983 5.085 25.432 1.00 86.12 476 GLY A N 1
ATOM 3687 C CA . GLY A 1 476 ? -8.578 5.169 25.031 1.00 86.12 476 GLY A CA 1
ATOM 3688 C C . GLY A 1 476 ? -8.339 4.571 23.648 1.00 86.12 476 GLY A C 1
ATOM 3689 O O . GLY A 1 476 ? -7.793 5.245 22.779 1.00 86.12 476 GLY A O 1
ATOM 3690 N N . PHE A 1 477 ? -8.862 3.368 23.395 1.00 85.88 477 PHE A N 1
ATOM 3691 C CA . PHE A 1 477 ? -8.791 2.760 22.071 1.00 85.88 477 PHE A CA 1
ATOM 3692 C C . PHE A 1 477 ? -9.444 3.615 20.988 1.00 85.88 477 PHE A C 1
ATOM 3694 O O . PHE A 1 477 ? -8.849 3.804 19.936 1.00 85.88 477 PHE A O 1
ATOM 3701 N N . THR A 1 478 ? -10.668 4.112 21.195 1.00 83.94 478 THR A N 1
ATOM 3702 C CA . THR A 1 478 ? -11.341 4.917 20.159 1.00 83.94 478 THR A CA 1
ATOM 3703 C C . THR A 1 478 ? -10.584 6.216 19.881 1.00 83.94 478 THR A C 1
ATOM 3705 O O . THR A 1 478 ? -10.565 6.681 18.744 1.00 83.94 478 THR A O 1
ATOM 3708 N N . GLY A 1 479 ? -9.914 6.778 20.893 1.00 84.31 479 GLY A N 1
ATOM 3709 C CA . GLY A 1 479 ? -8.982 7.891 20.729 1.00 84.31 479 GLY A CA 1
ATOM 3710 C C . GLY A 1 479 ? -7.765 7.512 19.886 1.00 84.31 479 GLY A C 1
ATOM 3711 O O . GLY A 1 479 ? -7.472 8.194 18.906 1.00 84.31 479 GLY A O 1
ATOM 3712 N N . ASP A 1 480 ? -7.100 6.408 20.225 1.00 84.31 480 ASP A N 1
ATOM 3713 C CA . ASP A 1 480 ? -5.929 5.904 19.502 1.00 84.31 480 ASP A CA 1
ATOM 3714 C C . ASP A 1 480 ? -6.268 5.529 18.056 1.00 84.31 480 ASP A C 1
ATOM 3716 O O . ASP A 1 480 ? -5.567 5.938 17.137 1.00 84.31 480 ASP A O 1
ATOM 3720 N N . ALA A 1 481 ? -7.386 4.837 17.836 1.00 83.69 481 ALA A N 1
ATOM 3721 C CA . ALA A 1 481 ? -7.909 4.501 16.517 1.00 83.69 481 ALA A CA 1
ATOM 3722 C C . ALA A 1 481 ? -8.164 5.760 15.680 1.00 83.69 481 ALA A C 1
ATOM 3724 O O . ALA A 1 481 ? -7.783 5.805 14.514 1.00 83.69 481 ALA A O 1
ATOM 3725 N N . ASN A 1 482 ? -8.758 6.804 16.268 1.00 84.88 482 ASN A N 1
ATOM 3726 C CA . ASN A 1 482 ? -8.970 8.068 15.568 1.00 84.88 482 ASN A CA 1
ATOM 3727 C C . ASN A 1 482 ? -7.637 8.730 15.188 1.00 84.88 482 ASN A C 1
ATOM 3729 O O . ASN A 1 482 ? -7.477 9.160 14.050 1.00 84.88 482 ASN A O 1
ATOM 3733 N N . ASN A 1 483 ? -6.664 8.757 16.104 1.00 85.12 483 ASN A N 1
ATOM 3734 C CA . ASN A 1 483 ? -5.333 9.309 15.841 1.00 85.12 483 ASN A CA 1
ATOM 3735 C C . ASN A 1 483 ? -4.594 8.525 14.743 1.00 85.12 483 ASN A C 1
ATOM 3737 O O . ASN A 1 483 ? -3.984 9.127 13.860 1.00 85.12 483 ASN A O 1
ATOM 3741 N N . THR A 1 484 ? -4.676 7.192 14.765 1.00 83.19 484 THR A N 1
ATOM 3742 C CA . THR A 1 484 ? -4.132 6.319 13.717 1.00 83.19 484 THR A CA 1
ATOM 3743 C C . THR A 1 484 ? -4.802 6.604 12.378 1.00 83.19 484 THR A C 1
ATOM 3745 O O . THR A 1 484 ? -4.108 6.796 11.384 1.00 83.19 484 THR A O 1
ATOM 3748 N N . ILE A 1 485 ? -6.133 6.707 12.324 1.00 81.31 485 ILE A N 1
ATOM 3749 C CA . ILE A 1 485 ? -6.837 7.016 11.075 1.00 81.31 485 ILE A CA 1
ATOM 3750 C C . ILE A 1 485 ? -6.459 8.411 10.550 1.00 81.31 485 ILE A C 1
ATOM 3752 O O . ILE A 1 485 ? -6.179 8.564 9.363 1.00 81.31 485 ILE A O 1
ATOM 3756 N N . GLU A 1 486 ? -6.389 9.428 11.411 1.00 81.69 486 GLU A N 1
ATOM 3757 C CA . GLU A 1 486 ? -5.952 10.775 11.023 1.00 81.69 486 GLU A CA 1
ATOM 3758 C C . GLU A 1 486 ? -4.511 10.774 10.488 1.00 81.69 486 GLU A C 1
ATOM 3760 O O . GLU A 1 486 ? -4.238 11.376 9.446 1.00 81.69 486 GLU A O 1
ATOM 3765 N N . SER A 1 487 ? -3.607 10.032 11.138 1.00 80.88 487 SER A N 1
ATOM 3766 C CA . SER A 1 487 ? -2.244 9.788 10.648 1.00 80.88 487 SER A CA 1
ATOM 3767 C C . SER A 1 487 ? -2.266 9.143 9.259 1.00 80.88 487 SER A C 1
ATOM 3769 O O . SER A 1 487 ? -1.581 9.602 8.338 1.00 80.88 487 SER A O 1
ATOM 3771 N N . PHE A 1 488 ? -3.113 8.130 9.060 1.00 74.69 488 PHE A N 1
ATOM 3772 C CA . PHE A 1 488 ? -3.344 7.466 7.776 1.00 74.69 488 PHE A CA 1
ATOM 3773 C C . PHE A 1 488 ? -3.826 8.410 6.677 1.00 74.69 488 PHE A C 1
ATOM 3775 O O . PHE A 1 488 ? -3.436 8.246 5.523 1.00 74.69 488 PHE A O 1
ATOM 3782 N N . LEU A 1 489 ? -4.639 9.415 6.992 1.00 75.50 489 LEU A N 1
ATOM 3783 C CA . LEU A 1 489 ? -5.103 10.372 5.986 1.00 75.50 489 LEU A CA 1
ATOM 3784 C C . LEU A 1 489 ? -4.044 11.397 5.565 1.00 75.50 489 LEU A C 1
ATOM 3786 O O . LEU A 1 489 ? -4.206 12.021 4.509 1.00 75.50 489 LEU A O 1
ATOM 3790 N N . GLY A 1 490 ? -2.970 11.535 6.347 1.00 74.50 490 GLY A N 1
ATOM 3791 C CA . GLY A 1 490 ? -1.815 12.379 6.046 1.00 74.50 490 GLY A CA 1
ATOM 3792 C C . GLY A 1 490 ? -1.016 11.941 4.811 1.00 74.50 490 GLY A C 1
ATOM 3793 O O . GLY A 1 490 ? -1.432 11.077 4.038 1.00 74.50 490 GLY A O 1
ATOM 3794 N N . VAL A 1 491 ? 0.152 12.557 4.615 1.00 66.44 491 VAL A N 1
ATOM 3795 C CA . VAL A 1 491 ? 1.102 12.169 3.556 1.00 66.44 491 VAL A CA 1
ATOM 3796 C C . VAL A 1 491 ? 1.723 10.813 3.907 1.00 66.44 491 VAL A C 1
ATOM 3798 O O . VAL A 1 491 ? 1.879 10.479 5.084 1.00 66.44 491 VAL A O 1
ATOM 3801 N N . TRP A 1 492 ? 1.991 9.999 2.888 1.00 61.75 492 TRP A N 1
ATOM 3802 C CA . TRP A 1 492 ? 2.628 8.694 3.038 1.00 61.75 492 TRP A CA 1
ATOM 3803 C C . TRP A 1 492 ? 4.024 8.767 2.449 1.00 61.75 492 TRP A C 1
ATOM 3805 O O . TRP A 1 492 ? 4.197 9.199 1.313 1.00 61.75 492 TRP A O 1
ATOM 3815 N N . ASP A 1 493 ? 4.981 8.276 3.215 1.00 62.00 493 ASP A N 1
ATOM 3816 C CA . ASP A 1 493 ? 6.171 7.642 2.674 1.00 62.00 493 ASP A CA 1
ATOM 3817 C C . ASP A 1 493 ? 6.083 6.131 2.934 1.00 62.00 493 ASP A C 1
ATOM 3819 O O . ASP A 1 493 ? 5.144 5.640 3.560 1.00 62.00 493 ASP A O 1
ATOM 3823 N N . LEU A 1 494 ? 7.031 5.360 2.416 1.00 55.25 494 LEU A N 1
ATOM 3824 C CA . LEU A 1 494 ? 6.978 3.901 2.494 1.00 55.25 494 LEU A CA 1
ATOM 3825 C C . LEU A 1 494 ? 7.414 3.363 3.874 1.00 55.25 494 LEU A C 1
ATOM 3827 O O . LEU A 1 494 ? 6.938 2.311 4.293 1.00 55.25 494 LEU A O 1
ATOM 3831 N N . GLU A 1 495 ? 8.239 4.110 4.617 1.00 59.50 495 GLU A N 1
ATOM 3832 C CA . GLU A 1 495 ? 8.599 3.794 6.009 1.00 59.50 495 GLU A CA 1
ATOM 3833 C C . GLU A 1 495 ? 7.377 3.960 6.929 1.00 59.50 495 GLU A C 1
ATOM 3835 O O . GLU A 1 495 ? 6.991 3.044 7.658 1.00 59.50 495 GLU A O 1
ATOM 3840 N N . SER A 1 496 ? 6.688 5.093 6.812 1.00 70.56 496 SER A N 1
ATOM 3841 C CA . SER A 1 496 ? 5.416 5.360 7.473 1.00 70.56 496 SER A CA 1
ATOM 3842 C C . SER A 1 496 ? 4.308 4.452 6.966 1.00 70.56 496 SER A C 1
ATOM 3844 O O . SER A 1 496 ? 3.454 4.113 7.770 1.00 70.56 496 SER A O 1
ATOM 3846 N N . ALA A 1 497 ? 4.316 3.998 5.706 1.00 68.31 497 ALA A N 1
ATOM 3847 C CA . ALA A 1 497 ? 3.353 3.014 5.211 1.00 68.31 497 ALA A CA 1
ATOM 3848 C C . ALA A 1 497 ? 3.453 1.699 5.993 1.00 68.31 497 ALA A C 1
ATOM 3850 O O . ALA A 1 497 ? 2.428 1.194 6.439 1.00 68.31 497 ALA A O 1
ATOM 3851 N N . MET A 1 498 ? 4.662 1.176 6.226 1.00 70.75 498 MET A N 1
ATOM 3852 C CA . MET A 1 498 ? 4.853 -0.049 7.017 1.00 70.75 498 MET A CA 1
ATOM 3853 C C . MET A 1 498 ? 4.406 0.136 8.471 1.00 70.75 498 MET A C 1
ATOM 3855 O O . MET A 1 498 ? 3.668 -0.697 8.996 1.00 70.75 498 MET A O 1
ATOM 3859 N N . VAL A 1 499 ? 4.774 1.258 9.101 1.00 77.75 499 VAL A N 1
ATOM 3860 C CA . VAL A 1 499 ? 4.300 1.604 10.456 1.00 77.75 499 VAL A CA 1
ATOM 3861 C C . VAL A 1 499 ? 2.774 1.679 10.490 1.00 77.75 499 VAL A C 1
ATOM 3863 O O . VAL A 1 499 ? 2.138 1.095 11.360 1.00 77.75 499 VAL A O 1
ATOM 3866 N N . LYS A 1 500 ? 2.177 2.339 9.502 1.00 79.19 500 LYS A N 1
ATOM 3867 C CA . LYS A 1 500 ? 0.733 2.463 9.324 1.00 79.19 500 LYS A CA 1
ATOM 3868 C C . LYS A 1 500 ? 0.073 1.090 9.162 1.00 79.19 500 LYS A C 1
ATOM 3870 O O . LYS A 1 500 ? -0.913 0.797 9.829 1.00 79.19 500 LYS A O 1
ATOM 3875 N N . ILE A 1 501 ? 0.623 0.199 8.345 1.00 78.81 501 ILE A N 1
ATOM 3876 C CA . ILE A 1 501 ? 0.093 -1.161 8.175 1.00 78.81 501 ILE A CA 1
ATOM 3877 C C . ILE A 1 501 ? 0.161 -1.954 9.493 1.00 78.81 501 ILE A C 1
ATOM 3879 O O . ILE A 1 501 ? -0.812 -2.621 9.850 1.00 78.81 501 ILE A O 1
ATOM 3883 N N . SER A 1 502 ? 1.245 -1.825 10.263 1.00 80.31 502 SER A N 1
ATOM 3884 C CA . SER A 1 502 ? 1.333 -2.388 11.621 1.00 80.31 502 SER A CA 1
ATOM 3885 C C . SER A 1 502 ? 0.264 -1.792 12.555 1.00 80.31 502 SER A C 1
ATOM 3887 O O . SER A 1 502 ? -0.411 -2.516 13.291 1.00 80.31 502 SER A O 1
ATOM 3889 N N . GLU A 1 503 ? 0.000 -0.485 12.466 1.00 83.06 503 GLU A N 1
ATOM 3890 C CA . GLU A 1 503 ? -1.091 0.167 13.200 1.00 83.06 503 GLU A CA 1
ATOM 3891 C C . GLU A 1 503 ? -2.485 -0.340 12.780 1.00 83.06 503 GLU A C 1
ATOM 3893 O O . GLU A 1 503 ? -3.342 -0.524 13.648 1.00 83.06 503 GLU A O 1
ATOM 3898 N N . MET A 1 504 ? -2.719 -0.653 11.496 1.00 82.56 504 MET A N 1
ATOM 3899 C CA . MET A 1 504 ? -3.950 -1.327 11.043 1.00 82.56 504 MET A CA 1
ATOM 3900 C C . MET A 1 504 ? -4.094 -2.713 11.672 1.00 82.56 504 MET A C 1
ATOM 3902 O O . MET A 1 504 ? -5.177 -3.053 12.151 1.00 82.56 504 MET A O 1
ATOM 3906 N N . CYS A 1 505 ? -3.014 -3.499 11.717 1.00 82.06 505 CYS A N 1
ATOM 3907 C CA . CYS A 1 505 ? -3.017 -4.817 12.357 1.00 82.06 505 CYS A CA 1
ATOM 3908 C C . CYS A 1 505 ? -3.381 -4.700 13.840 1.00 82.06 505 CYS A C 1
ATOM 3910 O O . CYS A 1 505 ? -4.272 -5.397 14.338 1.00 82.06 505 CYS A O 1
ATOM 3912 N N . ARG A 1 506 ? -2.765 -3.736 14.534 1.00 83.31 506 ARG A N 1
ATOM 3913 C CA . ARG A 1 506 ? -3.086 -3.420 15.928 1.00 83.31 506 ARG A CA 1
ATOM 3914 C C . ARG A 1 506 ? -4.551 -3.014 16.105 1.00 83.31 506 ARG A C 1
ATOM 3916 O O . ARG A 1 506 ? -5.192 -3.490 17.040 1.00 83.31 506 ARG A O 1
ATOM 3923 N N . MET A 1 507 ? -5.110 -2.187 15.217 1.00 84.12 507 MET A N 1
ATOM 3924 C CA . MET A 1 507 ? -6.529 -1.807 15.259 1.00 84.12 507 MET A CA 1
ATOM 3925 C C . MET A 1 507 ? -7.468 -3.008 15.116 1.00 84.12 507 MET A C 1
ATOM 3927 O O . MET A 1 507 ? -8.452 -3.099 15.855 1.00 84.12 507 MET A O 1
ATOM 3931 N N . VAL A 1 508 ? -7.172 -3.931 14.194 1.00 83.56 508 VAL A N 1
ATOM 3932 C CA . VAL A 1 508 ? -7.961 -5.160 14.008 1.00 83.56 508 VAL A CA 1
ATOM 3933 C C . VAL A 1 508 ? -7.967 -5.981 15.295 1.00 83.56 508 VAL A C 1
ATOM 3935 O O . VAL A 1 508 ? -9.032 -6.371 15.778 1.00 83.56 508 VAL A O 1
ATOM 3938 N N . ARG A 1 509 ? -6.792 -6.174 15.902 1.00 82.25 509 ARG A N 1
ATOM 3939 C CA . ARG A 1 509 ? -6.656 -6.938 17.144 1.00 82.25 509 ARG A CA 1
ATOM 3940 C C . ARG A 1 509 ? -7.370 -6.287 18.328 1.00 82.25 509 ARG A C 1
ATOM 3942 O O . ARG A 1 509 ? -8.129 -6.945 19.039 1.00 82.25 509 ARG A O 1
ATOM 3949 N N . LEU A 1 510 ? -7.128 -4.996 18.552 1.00 79.62 510 LEU A N 1
ATOM 3950 C CA . LEU A 1 510 ? -7.732 -4.250 19.656 1.00 79.62 510 LEU A CA 1
ATOM 3951 C C . LEU A 1 510 ? -9.259 -4.189 19.534 1.00 79.62 510 LEU A C 1
ATOM 3953 O O . LEU A 1 510 ? -9.964 -4.226 20.541 1.00 79.62 510 LEU A O 1
ATOM 3957 N N . GLY A 1 511 ? -9.799 -4.159 18.318 1.00 80.12 511 GLY A N 1
ATOM 3958 C CA . GLY A 1 511 ? -11.241 -4.196 18.149 1.00 80.12 511 GLY A CA 1
ATOM 3959 C C . GLY A 1 511 ? -11.883 -5.554 18.478 1.00 80.12 511 GLY A C 1
ATOM 3960 O O . GLY A 1 511 ? -13.013 -5.573 18.968 1.00 80.12 511 GLY A O 1
ATOM 3961 N N . GLU A 1 512 ? -11.174 -6.681 18.324 1.00 81.19 512 GLU A N 1
ATOM 3962 C CA . GLU A 1 512 ? -11.642 -7.975 18.857 1.00 81.19 512 GLU A CA 1
ATOM 3963 C C . GLU A 1 512 ? -11.615 -7.987 20.393 1.00 81.19 512 GLU A C 1
ATOM 3965 O O . GLU A 1 512 ? -12.555 -8.479 21.020 1.00 81.19 512 GLU A O 1
ATOM 3970 N N . LEU A 1 513 ? -10.601 -7.373 21.015 1.00 80.56 513 LEU A N 1
ATOM 3971 C CA . LEU A 1 513 ? -10.579 -7.185 22.470 1.00 80.56 513 LEU A CA 1
ATOM 3972 C C . LEU A 1 513 ? -11.788 -6.367 22.941 1.00 80.56 513 LEU A C 1
ATOM 3974 O O . LEU A 1 513 ? -12.448 -6.751 23.903 1.00 80.56 513 LEU A O 1
ATOM 3978 N N . ILE A 1 514 ? -12.154 -5.293 22.239 1.00 78.75 514 ILE A N 1
ATOM 3979 C CA . ILE A 1 514 ? -13.324 -4.470 22.595 1.00 78.75 514 ILE A CA 1
ATOM 3980 C C . ILE A 1 514 ? -14.633 -5.222 22.466 1.00 78.75 514 ILE A C 1
ATOM 3982 O O . ILE A 1 514 ? -15.526 -5.045 23.292 1.00 78.75 514 ILE A O 1
ATOM 3986 N N . LYS A 1 515 ? -14.755 -6.081 21.458 1.00 81.88 515 LYS A N 1
ATOM 3987 C CA . LYS A 1 515 ? -15.907 -6.969 21.354 1.00 81.88 515 LYS A CA 1
ATOM 3988 C C . LYS A 1 515 ? -16.020 -7.862 22.593 1.00 81.88 515 LYS A C 1
ATOM 3990 O O . LYS A 1 515 ? -17.101 -7.940 23.173 1.00 81.88 515 LYS A O 1
ATOM 3995 N N . GLN A 1 516 ? -14.916 -8.454 23.051 1.00 82.25 516 GLN A N 1
ATOM 3996 C CA . GLN A 1 516 ? -14.905 -9.242 24.290 1.00 82.25 516 GLN A CA 1
ATOM 3997 C C . GLN A 1 516 ? -15.243 -8.386 25.520 1.00 82.25 516 GLN A C 1
ATOM 3999 O O . GLN A 1 516 ? -16.034 -8.814 26.359 1.00 82.25 516 GLN A O 1
ATOM 4004 N N . PHE A 1 517 ? -14.704 -7.167 25.615 1.00 81.50 517 PHE A N 1
ATOM 4005 C CA . PHE A 1 517 ? -15.041 -6.221 26.683 1.00 81.50 517 PHE A CA 1
ATOM 4006 C C . PHE A 1 517 ? -16.534 -5.897 26.715 1.00 81.50 517 PHE A C 1
ATOM 4008 O O . PHE A 1 517 ? -17.157 -5.978 27.769 1.00 81.50 517 PHE A O 1
ATOM 4015 N N . ALA A 1 518 ? -17.134 -5.574 25.571 1.00 77.38 518 ALA A N 1
ATOM 4016 C CA . ALA A 1 518 ? -18.552 -5.254 25.493 1.00 77.38 518 ALA A CA 1
ATOM 4017 C C . ALA A 1 518 ? -19.439 -6.444 25.881 1.00 77.38 518 ALA A C 1
ATOM 4019 O O . ALA A 1 518 ? -20.431 -6.271 26.588 1.00 77.38 518 ALA A O 1
ATOM 4020 N N . GLU A 1 519 ? -19.066 -7.660 25.472 1.00 81.94 519 GLU A N 1
ATOM 4021 C CA . GLU A 1 519 ? -19.751 -8.883 25.895 1.00 81.94 519 GLU A CA 1
ATOM 4022 C C . GLU A 1 519 ? -19.659 -9.098 27.413 1.00 81.94 519 GLU A C 1
ATOM 4024 O O . GLU A 1 519 ? -20.643 -9.514 28.031 1.00 81.94 519 GLU A O 1
ATOM 4029 N N . ARG A 1 520 ? -18.512 -8.777 28.026 1.00 82.75 520 ARG A N 1
ATOM 4030 C CA . ARG A 1 520 ? -18.321 -8.846 29.481 1.00 82.75 520 ARG A CA 1
ATOM 4031 C C . ARG A 1 520 ? -19.152 -7.790 30.214 1.00 82.75 520 ARG A C 1
ATOM 4033 O O . ARG A 1 520 ? -19.960 -8.154 31.066 1.00 82.75 520 ARG A O 1
ATOM 4040 N N . VAL A 1 521 ? -19.049 -6.516 29.832 1.00 78.38 521 VAL A N 1
ATOM 4041 C CA . VAL A 1 521 ? -19.848 -5.421 30.419 1.00 78.38 521 VAL A CA 1
ATOM 4042 C C . VAL A 1 521 ? -21.342 -5.733 30.328 1.00 78.38 521 VAL A C 1
ATOM 4044 O O . VAL A 1 521 ? -22.053 -5.624 31.324 1.00 78.38 521 VAL A O 1
ATOM 4047 N N . LYS A 1 522 ? -21.809 -6.228 29.177 1.00 83.00 522 LYS A N 1
ATOM 4048 C CA . LYS A 1 522 ? -23.187 -6.696 29.003 1.00 83.00 522 LYS A CA 1
ATOM 4049 C C . LYS A 1 522 ? -23.579 -7.759 30.024 1.00 83.00 522 LYS A C 1
ATOM 4051 O O . LYS A 1 522 ? -24.658 -7.678 30.611 1.00 83.00 522 LYS A O 1
ATOM 4056 N N . ARG A 1 523 ? -22.769 -8.809 30.197 1.00 83.62 523 ARG A N 1
ATOM 4057 C CA . ARG A 1 523 ? -23.083 -9.888 31.152 1.00 83.62 523 ARG A CA 1
ATOM 4058 C C . ARG A 1 523 ? -23.207 -9.340 32.569 1.00 83.62 523 ARG A C 1
ATOM 4060 O O . ARG A 1 523 ? -24.177 -9.663 33.252 1.00 83.62 523 ARG A O 1
ATOM 4067 N N . LEU A 1 524 ? -22.278 -8.474 32.963 1.00 82.94 524 LEU A N 1
ATOM 4068 C CA . LEU A 1 524 ? -22.269 -7.855 34.283 1.00 82.94 524 LEU A CA 1
ATOM 4069 C C . LEU A 1 524 ? -23.498 -6.959 34.500 1.00 82.94 524 LEU A C 1
ATOM 4071 O O . LEU A 1 524 ? -24.220 -7.139 35.480 1.00 82.94 524 LEU A O 1
ATOM 4075 N N . LEU A 1 525 ? -23.815 -6.077 33.544 1.00 81.69 525 LEU A N 1
ATOM 4076 C CA . LEU A 1 525 ? -25.017 -5.236 33.582 1.00 81.69 525 LEU A CA 1
ATOM 4077 C C . LEU A 1 525 ? -26.302 -6.066 33.645 1.00 81.69 525 LEU A C 1
ATOM 4079 O O . LEU A 1 525 ? -27.208 -5.737 34.405 1.00 81.69 525 LEU A O 1
ATOM 4083 N N . ASN A 1 526 ? -26.383 -7.169 32.900 1.00 85.44 526 ASN A N 1
ATOM 4084 C CA . ASN A 1 526 ? -27.547 -8.052 32.938 1.00 85.44 526 ASN A CA 1
ATOM 4085 C C . ASN A 1 526 ? -27.718 -8.743 34.298 1.00 85.44 526 ASN A C 1
ATOM 4087 O O . ASN A 1 526 ? -28.853 -8.869 34.765 1.00 85.44 526 ASN A O 1
ATOM 4091 N N . SER A 1 527 ? -26.623 -9.139 34.956 1.00 84.81 527 SER A N 1
ATOM 4092 C CA . SER A 1 527 ? -26.679 -9.676 36.322 1.00 84.81 527 SER A CA 1
ATOM 4093 C C . SER A 1 527 ? -27.134 -8.601 37.323 1.00 84.81 527 SER A C 1
ATOM 4095 O O . SER A 1 527 ? -28.062 -8.843 38.097 1.00 84.81 527 SER A O 1
ATOM 4097 N N . ILE A 1 528 ? -26.618 -7.365 37.220 1.00 81.75 528 ILE A N 1
ATOM 4098 C CA . ILE A 1 528 ? -27.066 -6.214 38.032 1.00 81.75 528 ILE A CA 1
ATOM 4099 C C . ILE A 1 528 ? -28.560 -5.928 37.823 1.00 81.75 528 ILE A C 1
ATOM 4101 O O . ILE A 1 528 ? -29.316 -5.818 38.788 1.00 81.75 528 ILE A O 1
ATOM 4105 N N . ILE A 1 529 ? -29.025 -5.860 36.573 1.00 83.56 529 ILE A N 1
ATOM 4106 C CA . ILE A 1 529 ? -30.439 -5.629 36.239 1.00 83.56 529 ILE A CA 1
ATOM 4107 C C . ILE A 1 529 ? -31.326 -6.738 36.815 1.00 83.56 529 ILE A C 1
ATOM 4109 O O . ILE A 1 529 ? -32.401 -6.453 37.348 1.00 83.56 529 ILE A O 1
ATOM 4113 N N . ALA A 1 530 ? -30.911 -8.001 36.700 1.00 86.44 530 ALA A N 1
ATOM 4114 C CA . ALA A 1 530 ? -31.666 -9.132 37.230 1.00 86.44 530 ALA A CA 1
ATOM 4115 C C . ALA A 1 530 ? -31.747 -9.096 38.763 1.00 86.44 530 ALA A C 1
ATOM 4117 O O . ALA A 1 530 ? -32.818 -9.323 39.334 1.00 86.44 530 ALA A O 1
ATOM 4118 N N . TRP A 1 531 ? -30.641 -8.750 39.420 1.00 89.81 531 TRP A N 1
ATOM 4119 C CA . TRP A 1 531 ? -30.586 -8.549 40.862 1.00 89.81 531 TRP A CA 1
ATOM 4120 C C . TRP A 1 531 ? -31.521 -7.416 41.314 1.00 89.81 531 TRP A C 1
ATOM 4122 O O . TRP A 1 531 ? -32.374 -7.633 42.177 1.00 89.81 531 TRP A O 1
ATOM 4132 N N . LEU A 1 532 ? -31.461 -6.246 40.664 1.00 82.56 532 LEU A N 1
ATOM 4133 C CA . LEU A 1 532 ? -32.318 -5.095 40.976 1.00 82.56 532 LEU A CA 1
ATOM 4134 C C . LEU A 1 532 ? -33.806 -5.413 40.781 1.00 82.56 532 LEU A C 1
ATOM 4136 O O . LEU A 1 532 ? -34.632 -5.023 41.601 1.00 82.56 532 LEU A O 1
ATOM 4140 N N . LYS A 1 533 ? -34.168 -6.150 39.724 1.00 86.62 533 LYS A N 1
ATOM 4141 C CA . LYS A 1 533 ? -35.555 -6.600 39.504 1.00 86.62 533 LYS A CA 1
ATOM 4142 C C . LYS A 1 533 ? -36.041 -7.501 40.636 1.00 86.62 533 LYS A C 1
ATOM 4144 O O . LYS A 1 533 ? -37.118 -7.269 41.175 1.00 86.62 533 LYS A O 1
ATOM 4149 N N . SER A 1 534 ? -35.215 -8.465 41.038 1.00 87.19 534 SER A N 1
ATOM 4150 C CA . SER A 1 534 ? -35.527 -9.385 42.140 1.00 87.19 534 SER A CA 1
ATOM 4151 C C . SER A 1 534 ? -35.742 -8.625 43.452 1.00 87.19 534 SER A C 1
ATOM 4153 O O . SER A 1 534 ? -36.673 -8.908 44.204 1.00 87.19 534 SER A O 1
ATOM 4155 N N . MET A 1 535 ? -34.924 -7.599 43.692 1.00 81.38 535 MET A N 1
ATOM 4156 C CA . MET A 1 535 ? -35.058 -6.698 44.831 1.00 81.38 535 MET A CA 1
ATOM 4157 C C . MET A 1 535 ? -36.369 -5.895 44.795 1.00 81.38 535 MET A C 1
ATOM 4159 O O . MET A 1 535 ? -37.074 -5.859 45.804 1.00 81.38 535 MET A O 1
ATOM 4163 N N . VAL A 1 536 ? -36.723 -5.275 43.661 1.00 83.56 536 VAL A N 1
ATOM 4164 C CA . VAL A 1 536 ? -37.998 -4.541 43.507 1.00 83.56 536 VAL A CA 1
ATOM 4165 C C . VAL A 1 536 ? -39.183 -5.456 43.781 1.00 83.56 536 VAL A C 1
ATOM 4167 O O . VAL A 1 536 ? -40.079 -5.094 44.545 1.00 83.56 536 VAL A O 1
ATOM 4170 N N . ASP A 1 537 ? -39.172 -6.653 43.198 1.00 84.06 537 ASP A N 1
ATOM 4171 C CA . ASP A 1 537 ? -40.250 -7.619 43.366 1.00 84.06 537 ASP A CA 1
ATOM 4172 C C . ASP A 1 537 ? -40.394 -8.013 44.842 1.00 84.06 537 ASP A C 1
ATOM 4174 O O . ASP A 1 537 ? -41.506 -8.014 45.383 1.00 84.06 537 ASP A O 1
ATOM 4178 N N . LYS A 1 538 ? -39.275 -8.258 45.539 1.00 83.38 538 LYS A N 1
ATOM 4179 C CA . LYS A 1 538 ? -39.267 -8.645 46.956 1.00 83.38 538 LYS A CA 1
ATOM 4180 C C . LYS A 1 538 ? -39.729 -7.525 47.894 1.00 83.38 538 LYS A C 1
ATOM 4182 O O . LYS A 1 538 ? -40.490 -7.797 48.820 1.00 83.38 538 LYS A O 1
ATOM 4187 N N . ILE A 1 539 ? -39.304 -6.285 47.644 1.00 74.88 539 ILE A N 1
ATOM 4188 C CA . ILE A 1 539 ? -39.533 -5.116 48.520 1.00 74.88 539 ILE A CA 1
ATOM 4189 C C . ILE A 1 539 ? -40.833 -4.370 48.171 1.00 74.88 539 ILE A C 1
ATOM 4191 O O . ILE A 1 539 ? -41.242 -3.444 48.871 1.00 74.88 539 ILE A O 1
ATOM 4195 N N . SER A 1 540 ? -41.537 -4.801 47.125 1.00 78.69 540 SER A N 1
ATOM 4196 C CA . SER A 1 540 ? -42.826 -4.235 46.734 1.00 78.69 540 SER A CA 1
ATOM 4197 C C . SER A 1 540 ? -43.838 -4.178 47.893 1.00 78.69 540 SER A C 1
ATOM 4199 O O . SER A 1 540 ? -43.910 -5.058 48.757 1.00 78.69 540 SER A O 1
ATOM 4201 N N . ILE A 1 541 ? -44.670 -3.129 47.895 1.00 66.75 541 ILE A N 1
ATOM 4202 C CA . ILE A 1 541 ? -45.701 -2.876 48.922 1.00 66.75 541 ILE A CA 1
ATOM 4203 C C . ILE A 1 541 ? -46.634 -4.082 49.114 1.00 66.75 541 ILE A C 1
ATOM 4205 O O . ILE A 1 541 ? -47.047 -4.381 50.236 1.00 66.75 541 ILE A O 1
ATOM 4209 N N . ASP A 1 542 ? -46.933 -4.816 48.044 1.00 72.31 542 ASP A N 1
ATOM 4210 C CA . ASP A 1 542 ? -47.777 -6.013 48.091 1.00 72.31 542 ASP A CA 1
ATOM 4211 C C . ASP A 1 542 ? -47.155 -7.149 48.910 1.00 72.31 542 ASP A C 1
ATOM 4213 O O . ASP A 1 542 ? -47.876 -7.993 49.439 1.00 72.31 542 ASP A O 1
ATOM 4217 N N . ASN A 1 543 ? -45.829 -7.188 49.023 1.00 69.25 543 ASN A N 1
ATOM 4218 C CA . ASN A 1 543 ? -45.115 -8.149 49.853 1.00 69.25 543 ASN A CA 1
ATOM 4219 C C . ASN A 1 543 ? -44.901 -7.608 51.269 1.00 69.25 543 ASN A C 1
ATOM 4221 O O . ASN A 1 543 ? -45.124 -8.350 52.221 1.00 69.25 543 ASN A O 1
ATOM 4225 N N . LEU A 1 544 ? -44.615 -6.309 51.427 1.00 65.38 544 LEU A N 1
ATOM 4226 C CA . LEU A 1 544 ? -44.523 -5.651 52.740 1.00 65.38 544 LEU A CA 1
ATOM 4227 C C . LEU A 1 544 ? -45.843 -5.694 53.529 1.00 65.38 544 LEU A C 1
ATOM 4229 O O . LEU A 1 544 ? -45.837 -5.847 54.745 1.00 65.38 544 LEU A O 1
ATOM 4233 N N . THR A 1 545 ? -46.987 -5.583 52.852 1.00 64.44 545 THR A N 1
ATOM 4234 C CA . THR A 1 545 ? -48.320 -5.637 53.487 1.00 64.44 545 THR A CA 1
ATOM 4235 C C . THR A 1 545 ? -48.763 -7.048 53.873 1.00 64.44 545 THR A C 1
ATOM 4237 O O . THR A 1 545 ? -49.685 -7.191 54.676 1.00 64.44 545 THR A O 1
ATOM 4240 N N . LYS A 1 546 ? -48.114 -8.085 53.328 1.00 66.25 546 LYS A N 1
ATOM 4241 C CA . LYS A 1 546 ? -48.336 -9.496 53.692 1.00 66.25 546 LYS A CA 1
ATOM 4242 C C . LYS A 1 546 ? -47.477 -9.952 54.866 1.00 66.25 546 LYS A C 1
ATOM 4244 O O . LYS A 1 546 ? -47.673 -11.068 55.338 1.00 66.25 546 LYS A O 1
ATOM 4249 N N . ILE A 1 547 ? -46.537 -9.123 55.315 1.00 61.69 547 ILE A N 1
ATOM 4250 C CA . ILE A 1 547 ? -45.708 -9.435 56.471 1.00 61.69 547 ILE A CA 1
ATOM 4251 C C . ILE A 1 547 ? -46.603 -9.454 57.712 1.00 61.69 547 ILE A C 1
ATOM 4253 O O . ILE A 1 547 ? -47.200 -8.438 58.077 1.00 61.69 547 ILE A O 1
ATOM 4257 N N . ASP A 1 548 ? -46.686 -10.611 58.369 1.00 56.06 548 ASP A N 1
ATOM 4258 C CA . ASP A 1 548 ? -47.266 -10.690 59.701 1.00 56.06 548 ASP A CA 1
ATOM 4259 C C . ASP A 1 548 ? -46.322 -9.970 60.677 1.00 56.06 548 ASP A C 1
ATOM 4261 O O . ASP A 1 548 ? -45.138 -10.296 60.811 1.00 56.06 548 ASP A O 1
ATOM 4265 N N . LEU A 1 549 ? -46.837 -8.946 61.360 1.00 50.22 549 LEU A N 1
ATOM 4266 C CA . LEU A 1 549 ? -46.089 -8.202 62.377 1.00 50.22 549 LEU A CA 1
ATOM 4267 C C . LEU A 1 549 ? -45.561 -9.133 63.484 1.00 50.22 549 LEU A C 1
ATOM 4269 O O . LEU A 1 549 ? -44.554 -8.800 64.105 1.00 50.22 549 LEU A O 1
ATOM 4273 N N . GLY A 1 550 ? -46.203 -10.290 63.707 1.00 51.34 550 GLY A N 1
ATOM 4274 C CA . GLY A 1 550 ? -45.714 -11.343 64.602 1.00 51.34 550 GLY A CA 1
ATOM 4275 C C . GLY A 1 550 ? -44.363 -11.916 64.165 1.00 51.34 550 GLY A C 1
ATOM 4276 O O . GLY A 1 550 ? -43.399 -11.829 64.924 1.00 51.34 550 GLY A O 1
ATOM 4277 N N . ASP A 1 551 ? -44.271 -12.384 62.920 1.00 53.94 551 ASP A N 1
ATOM 4278 C CA . ASP A 1 551 ? -43.049 -12.957 62.331 1.00 53.94 551 ASP A CA 1
ATOM 4279 C C . ASP A 1 551 ? -41.934 -11.906 62.193 1.00 53.94 551 ASP A C 1
ATOM 4281 O O . ASP A 1 551 ? -40.749 -12.209 62.307 1.00 53.94 551 ASP A O 1
ATOM 4285 N N . THR A 1 552 ? -42.304 -10.632 62.013 1.00 51.78 552 THR A N 1
ATOM 4286 C CA . THR A 1 552 ? -41.333 -9.523 61.934 1.00 51.78 552 THR A CA 1
ATOM 4287 C C . THR A 1 552 ? -40.661 -9.257 63.277 1.00 51.78 552 THR A C 1
ATOM 4289 O O . THR A 1 552 ? -39.468 -8.965 63.340 1.00 51.78 552 THR A O 1
ATOM 4292 N N . ILE A 1 553 ? -41.441 -9.314 64.362 1.00 47.88 553 ILE A N 1
ATOM 4293 C CA . ILE A 1 553 ? -40.939 -9.133 65.726 1.00 47.88 553 ILE A CA 1
ATOM 4294 C C . ILE A 1 553 ? -40.083 -10.337 66.117 1.00 47.88 553 ILE A C 1
ATOM 4296 O O . ILE A 1 553 ? -39.039 -10.142 66.731 1.00 47.88 553 ILE A O 1
ATOM 4300 N N . GLU A 1 554 ? -40.481 -11.552 65.738 1.00 51.22 554 GLU A N 1
ATOM 4301 C CA . GLU A 1 554 ? -39.714 -12.773 66.001 1.00 51.22 554 GLU A CA 1
ATOM 4302 C C . GLU A 1 554 ? -38.380 -12.777 65.230 1.00 51.22 554 GLU A C 1
ATOM 4304 O O . GLU A 1 554 ? -37.330 -12.921 65.850 1.00 51.22 554 GLU A O 1
ATOM 4309 N N . GLY A 1 555 ? -38.379 -12.430 63.936 1.00 55.44 555 GLY A N 1
ATOM 4310 C CA . GLY A 1 555 ? -37.151 -12.270 63.145 1.00 55.44 555 GLY A CA 1
ATOM 4311 C C . GLY A 1 555 ? -36.250 -11.115 63.606 1.00 55.44 555 GLY A C 1
ATOM 4312 O O . GLY A 1 555 ? -35.025 -11.234 63.591 1.00 55.44 555 GLY A O 1
ATOM 4313 N N . ALA A 1 556 ? -36.816 -9.999 64.085 1.00 46.41 556 ALA A N 1
ATOM 4314 C CA . ALA A 1 556 ? -36.034 -8.925 64.706 1.00 46.41 556 ALA A CA 1
ATOM 4315 C C . ALA A 1 556 ? -35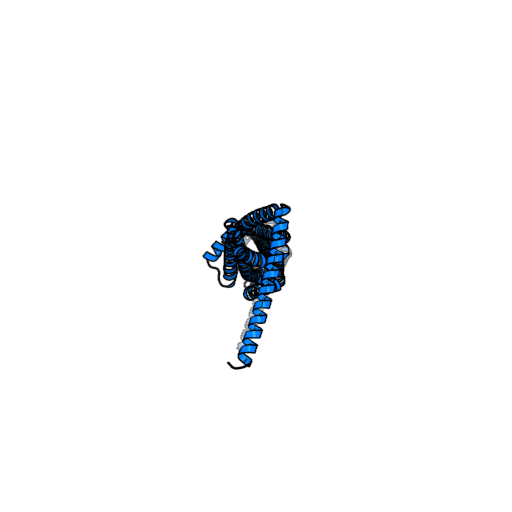.426 -9.354 66.054 1.00 46.41 556 ALA A C 1
ATOM 4317 O O . ALA A 1 556 ? -34.312 -8.947 66.383 1.00 46.41 556 ALA A O 1
ATOM 4318 N N . VAL A 1 557 ? -36.136 -10.179 66.830 1.00 50.59 557 VAL A N 1
ATOM 4319 C CA . VAL A 1 557 ? -35.641 -10.756 68.087 1.00 50.59 557 VAL A CA 1
ATOM 4320 C C . VAL A 1 557 ? -34.523 -11.761 67.821 1.00 50.59 557 VAL A C 1
ATOM 4322 O O . VAL A 1 557 ? -33.488 -11.665 68.480 1.00 50.59 557 VAL A O 1
ATOM 4325 N N . ASP A 1 558 ? -34.679 -12.655 66.845 1.00 56.06 558 ASP A N 1
ATOM 4326 C CA . ASP A 1 558 ? -33.643 -13.615 66.449 1.00 56.06 558 ASP A CA 1
ATOM 4327 C C . ASP A 1 558 ? -32.406 -12.898 65.909 1.00 56.06 558 ASP A C 1
ATOM 4329 O O . ASP A 1 558 ? -31.292 -13.167 66.336 1.00 56.06 558 ASP A O 1
ATOM 4333 N N . ALA A 1 559 ? -32.588 -11.851 65.112 1.00 48.66 559 ALA A N 1
ATOM 4334 C CA . ALA A 1 559 ? -31.481 -11.031 64.656 1.00 48.66 559 ALA A CA 1
ATOM 4335 C C . ALA A 1 559 ? -30.736 -10.272 65.773 1.00 48.66 559 ALA A C 1
ATOM 4337 O O . ALA A 1 559 ? -29.520 -10.086 65.691 1.00 48.66 559 ALA A O 1
ATOM 4338 N N . ILE A 1 560 ? -31.446 -9.779 66.794 1.00 48.72 560 ILE A N 1
ATOM 4339 C CA . ILE A 1 560 ? -30.820 -9.179 67.986 1.00 48.72 560 ILE A CA 1
ATOM 4340 C C . ILE A 1 560 ? -30.051 -10.250 68.764 1.00 48.72 560 ILE A C 1
ATOM 4342 O O . ILE A 1 560 ? -29.013 -9.955 69.356 1.00 48.72 560 ILE A O 1
ATOM 4346 N N . LYS A 1 561 ? -30.553 -11.485 68.758 1.00 55.62 561 LYS A N 1
ATOM 4347 C CA . LYS A 1 561 ? -29.949 -12.632 69.425 1.00 55.62 561 LYS A CA 1
ATOM 4348 C C . LYS A 1 561 ? -28.675 -13.091 68.715 1.00 55.62 561 LYS A C 1
ATOM 4350 O O . LYS A 1 561 ? -27.655 -13.183 69.385 1.00 55.62 561 LYS A O 1
ATOM 4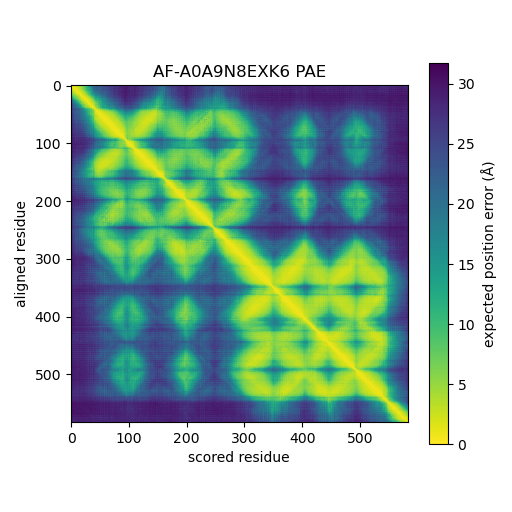355 N N . ASP A 1 562 ? -28.694 -13.227 67.392 1.00 59.12 562 ASP A N 1
ATOM 4356 C CA . ASP A 1 562 ? -27.516 -13.549 66.574 1.00 59.12 562 ASP A CA 1
ATOM 4357 C C . ASP A 1 562 ? -26.439 -12.466 66.719 1.00 59.12 562 ASP A C 1
ATOM 4359 O O . ASP A 1 562 ? -25.269 -12.753 66.950 1.00 59.12 562 ASP A O 1
ATOM 4363 N N . SER A 1 563 ? -26.839 -11.189 66.708 1.00 48.22 563 SER A N 1
ATOM 4364 C CA . SER A 1 563 ? -25.904 -10.078 66.914 1.00 48.22 563 SER A CA 1
ATOM 4365 C C . SER A 1 563 ? -25.347 -10.031 68.347 1.00 48.22 563 SER A C 1
ATOM 4367 O O . SER A 1 563 ? -24.209 -9.611 68.561 1.00 48.22 563 SER A O 1
ATOM 4369 N N . ALA A 1 564 ? -26.114 -10.485 69.344 1.00 48.66 564 ALA A N 1
ATOM 4370 C CA . ALA A 1 564 ? -25.636 -10.649 70.715 1.00 48.66 564 ALA A CA 1
ATOM 4371 C C . ALA A 1 564 ? -24.699 -11.861 70.870 1.00 48.66 564 ALA A C 1
ATOM 4373 O O . ALA A 1 564 ? -23.778 -11.801 71.687 1.00 48.66 564 ALA A O 1
ATOM 4374 N N . GLU A 1 565 ? -24.906 -12.928 70.095 1.00 64.50 565 GLU A N 1
ATOM 4375 C CA . GLU A 1 565 ? -24.037 -14.108 70.045 1.00 64.50 565 GLU A CA 1
ATOM 4376 C C . GLU A 1 565 ? -22.697 -13.787 69.365 1.00 64.50 565 GLU A C 1
ATOM 4378 O O . GLU A 1 565 ? -21.655 -14.023 69.979 1.00 64.50 565 GLU A O 1
ATOM 4383 N N . ASP A 1 566 ? -22.698 -13.107 68.214 1.00 61.34 566 ASP A N 1
ATOM 4384 C CA . ASP A 1 566 ? -21.481 -12.604 67.552 1.00 61.34 566 ASP A CA 1
ATOM 4385 C C . ASP A 1 566 ? -20.687 -11.650 68.463 1.00 61.34 566 ASP A C 1
ATOM 4387 O O . ASP A 1 566 ? -19.452 -11.688 68.532 1.00 61.34 566 ASP A O 1
ATOM 4391 N N . PHE A 1 567 ? -21.382 -10.789 69.217 1.00 49.41 567 PHE A N 1
ATOM 4392 C CA . PHE A 1 567 ? -20.740 -9.891 70.178 1.00 49.41 567 PHE A CA 1
ATOM 4393 C C . PHE A 1 567 ? -20.150 -10.655 71.370 1.00 49.41 567 PHE A C 1
ATOM 4395 O O . PHE A 1 567 ? -19.079 -10.294 71.864 1.00 49.41 567 PHE A O 1
ATOM 4402 N N . ALA A 1 568 ? -20.817 -11.715 71.833 1.00 57.31 568 ALA A N 1
ATOM 4403 C CA . ALA A 1 568 ? -20.318 -12.581 72.896 1.00 57.31 568 ALA A CA 1
ATOM 4404 C C . ALA A 1 568 ? -19.093 -13.393 72.446 1.00 57.31 568 ALA A C 1
ATOM 4406 O O . ALA A 1 568 ? -18.141 -13.524 73.219 1.00 57.31 568 ALA A O 1
ATOM 4407 N N . GLU A 1 569 ? -19.078 -13.872 71.202 1.00 66.81 569 GLU A N 1
ATOM 4408 C CA . GLU A 1 569 ? -17.941 -14.576 70.610 1.00 66.81 569 GLU A CA 1
ATOM 4409 C C . GLU A 1 569 ? -16.748 -13.628 70.427 1.00 66.81 569 GLU A C 1
ATOM 4411 O O . GLU A 1 569 ? -15.654 -13.905 70.918 1.00 66.81 569 GLU A O 1
ATOM 4416 N N . THR A 1 570 ? -16.979 -12.432 69.877 1.00 55.25 570 THR A N 1
ATOM 4417 C CA . THR A 1 570 ? -15.946 -11.392 69.726 1.00 55.25 570 THR A CA 1
ATOM 4418 C C . THR A 1 570 ? -15.393 -10.929 71.082 1.00 55.25 570 THR A C 1
ATOM 4420 O O . THR A 1 570 ? -14.186 -10.729 71.239 1.00 55.25 570 THR A O 1
ATOM 4423 N N . ALA A 1 571 ? -16.247 -10.783 72.101 1.00 49.03 571 ALA A N 1
ATOM 4424 C CA . ALA A 1 571 ? -15.822 -10.461 73.462 1.00 49.03 571 ALA A CA 1
ATOM 4425 C C . ALA A 1 571 ? -15.030 -11.609 74.114 1.00 49.03 571 ALA A C 1
ATOM 4427 O O . ALA A 1 571 ? -14.080 -11.347 74.856 1.00 49.03 571 ALA A O 1
ATOM 4428 N N . GLY A 1 572 ? -15.381 -12.864 73.819 1.00 69.44 572 GLY A N 1
ATOM 4429 C CA . GLY A 1 572 ? -14.630 -14.055 74.221 1.00 69.44 572 GLY A CA 1
ATOM 4430 C C . GLY A 1 572 ? -13.238 -14.108 73.589 1.00 69.44 572 GLY A C 1
ATOM 4431 O O . GLY A 1 572 ? -12.251 -14.347 74.287 1.00 69.44 572 GLY A O 1
ATOM 4432 N N . ASP A 1 573 ? -13.144 -13.778 72.305 1.00 65.25 573 ASP A N 1
ATOM 4433 C CA . ASP A 1 573 ? -11.894 -13.701 71.548 1.00 65.25 573 ASP A CA 1
ATOM 4434 C C . ASP A 1 573 ? -10.980 -12.575 72.059 1.00 65.25 573 ASP A C 1
ATOM 4436 O O . ASP A 1 573 ? -9.768 -12.748 72.217 1.00 65.25 573 ASP A O 1
ATOM 4440 N N . ILE A 1 574 ? -11.558 -11.417 72.398 1.00 51.91 574 ILE A N 1
ATOM 4441 C CA . ILE A 1 574 ? -10.843 -10.309 73.046 1.00 51.91 574 ILE A CA 1
ATOM 4442 C C . ILE A 1 574 ? -10.388 -10.707 74.456 1.00 51.91 574 ILE A C 1
ATOM 4444 O O . ILE A 1 574 ? -9.263 -10.387 74.842 1.00 51.91 574 ILE A O 1
ATOM 4448 N N . ALA A 1 575 ? -11.210 -11.426 75.223 1.00 56.41 575 ALA A N 1
ATOM 4449 C CA . ALA A 1 575 ? -10.841 -11.913 76.550 1.00 56.41 575 ALA A CA 1
ATOM 4450 C C . ALA A 1 575 ? -9.690 -12.933 76.490 1.00 56.41 575 ALA A C 1
ATOM 4452 O O . ALA A 1 575 ? -8.748 -12.812 77.274 1.00 56.41 575 ALA A O 1
ATOM 4453 N N . GLN A 1 576 ? -9.699 -13.867 75.530 1.00 66.00 576 GLN A N 1
ATOM 4454 C CA . GLN A 1 576 ? -8.581 -14.789 75.288 1.00 66.00 576 GLN A CA 1
ATOM 4455 C C . GLN A 1 576 ? -7.313 -14.051 74.851 1.00 66.00 576 GLN A C 1
ATOM 4457 O O . GLN A 1 576 ? -6.233 -14.308 75.389 1.00 66.00 576 GLN A O 1
ATOM 4462 N N . LYS A 1 577 ? -7.433 -13.082 73.933 1.00 57.75 577 LYS A N 1
ATOM 4463 C CA . LYS A 1 577 ? -6.303 -12.239 73.515 1.00 57.75 577 LYS A CA 1
ATOM 4464 C C . LYS A 1 577 ? -5.748 -11.425 74.683 1.00 57.75 577 LYS A C 1
ATOM 4466 O O . LYS A 1 577 ? -4.539 -11.318 74.803 1.00 57.75 577 LYS A O 1
ATOM 4471 N N . LEU A 1 578 ? -6.577 -10.911 75.590 1.00 44.91 578 LEU A N 1
ATOM 4472 C CA . LEU A 1 578 ? -6.117 -10.205 76.796 1.00 44.91 578 LEU A CA 1
ATOM 4473 C C . LEU A 1 578 ? -5.492 -11.138 77.844 1.00 44.91 578 LEU A C 1
ATOM 4475 O O . LEU A 1 578 ? -4.654 -10.697 78.630 1.00 44.91 578 LEU A O 1
ATOM 4479 N N . GLN A 1 579 ? -5.874 -12.415 77.863 1.00 59.06 579 GLN A N 1
ATOM 4480 C CA . GLN A 1 579 ? -5.297 -13.427 78.747 1.00 59.06 579 GLN A CA 1
ATOM 4481 C C . GLN A 1 579 ? -3.900 -13.856 78.276 1.00 59.06 579 GLN A C 1
ATOM 4483 O O . GLN A 1 579 ? -3.014 -14.014 79.108 1.00 59.06 579 GLN A O 1
ATOM 4488 N N . PHE A 1 580 ? -3.665 -13.886 76.959 1.00 51.16 580 PHE A N 1
ATOM 4489 C CA . PHE A 1 580 ? -2.336 -14.070 76.355 1.00 51.16 580 PHE A CA 1
ATOM 4490 C C . PHE A 1 580 ? -1.331 -12.957 76.715 1.00 51.16 580 PHE A C 1
ATOM 4492 O O . PHE A 1 580 ? -0.132 -13.180 76.664 1.00 51.16 580 PHE A O 1
ATOM 4499 N N . TRP A 1 581 ? -1.799 -11.760 77.087 1.00 40.69 581 TRP A N 1
ATOM 4500 C CA . TRP A 1 581 ? -0.940 -10.652 77.542 1.00 40.69 581 TRP A CA 1
ATOM 4501 C C . TRP A 1 581 ? -0.742 -10.610 79.068 1.00 40.69 581 TRP A C 1
ATOM 4503 O O . TRP A 1 581 ? -0.068 -9.712 79.577 1.00 40.69 581 TRP A O 1
ATOM 4513 N N . LYS A 1 582 ? -1.374 -11.527 79.811 1.00 45.62 582 LYS A N 1
ATOM 4514 C CA . LYS A 1 582 ? -1.273 -11.631 81.276 1.00 45.62 582 LYS A CA 1
ATOM 4515 C C . LYS A 1 582 ? -0.336 -12.743 81.754 1.00 45.62 582 LYS A C 1
ATOM 4517 O O . LYS A 1 582 ? 0.035 -12.704 82.928 1.00 45.62 582 LYS A O 1
ATOM 4522 N N . ASP A 1 583 ? 0.026 -13.662 80.865 1.00 42.91 583 ASP A N 1
ATOM 4523 C CA . ASP A 1 583 ? 1.114 -14.635 81.021 1.00 42.91 583 ASP A CA 1
ATOM 4524 C C . ASP A 1 583 ? 2.364 -14.128 80.283 1.00 42.91 583 ASP A C 1
ATOM 4526 O O . ASP A 1 583 ? 3.488 -14.408 80.767 1.00 42.91 583 ASP A O 1
#

Mean predicted aligned error: 16.31 Å

Radius of gyration: 50.07 Å; Cα contacts (8 Å, |Δi|>4): 523; chains: 1; bounding box: 132×34×157 Å

Foldseek 3Di:
DDPVVVVVVVVVVVVVVVVVVVVVVLVVVVVVVVVVCVVVVVVVVLLVLLLVLLVLLLVLLVLLLVLLVVLLVLLVVLLVVLVLLLVLLVCLVPPPDPVSQVSVVVVLVVPVLVVSLVSLVVSLVSLVSSLVSLLVSLVSLVVSLVSDDPSLVVLLVVVLPPPCPVVVVVLVVVVVVLVCLVVLLVLLVVLLVCLLPAAPVVNSVSSSVSSVSLSVLSVSLSVLSVVSSVLSVLSNVLSVCSVPDDVVCVVVVSVSVNSSVVSNVCSVVNSSSSVSSSSSSVSSSSSSVSVSVSSVLQVVLLVLLLVLLVVLLVLLVLLLVLLVVLLVLLVVLLVLLVVLLVLLVLLLVVDPSNVVSLVVCQVVVSLVVSLVSLVSSLVSLVVSLVSLVVSLVSLVVSLVSRDCSQPVPDDLVPLLDDPPQDDQDDCPVLLVLLVVLLVQLQPDALSSNSVSSNVNSVSVNVLSVSLSVLSVSSSVLSVLSNVLSVLSNDDDDVVVVSVSSSNSSNSSVSSVSSNVSSVSSSSNSVSVSSSSVSNNVNSHPVNVVPDDVVVVVVVVVVVVVVVVVVVVVVVVVVVVVVVVVVD

Organism: NCBI:txid568900